Protein 4FO0 (pdb70)

Structure (mmCIF, N/CA/C/O backbone):
data_4FO0
#
_entry.id   4FO0
#
_cell.length_a   80.875
_cell.length_b   151.262
_cell.length_c   173.350
_cell.angle_alpha   90.00
_cell.angle_beta   90.00
_cell.angle_gamma   90.00
#
_symmetry.space_group_name_H-M   'C 2 2 21'
#
loop_
_entity.id
_entity.type
_entity.pdbx_description
1 polymer 'Actin-related protein 8'
2 non-polymer 'MAGNESIUM ION'
3 non-polymer "ADENOSINE-5'-TRIPHOSPHATE"
4 non-polymer GLYCEROL
5 non-polymer 'CHLORIDE ION'
6 water water
#
loop_
_atom_site.group_PDB
_atom_site.id
_atom_site.type_symbol
_atom_site.label_atom_id
_atom_site.label_alt_id
_atom_site.label_comp_id
_atom_site.label_asym_id
_atom_site.label_entity_id
_atom_site.label_seq_id
_atom_site.pdbx_PDB_ins_code
_atom_site.Cartn_x
_atom_site.Cartn_y
_atom_site.Cartn_z
_atom_site.occupancy
_atom_site.B_iso_or_equiv
_atom_site.auth_seq_id
_atom_site.auth_comp_id
_atom_site.auth_asym_id
_atom_site.auth_atom_id
_atom_site.pdbx_PDB_model_num
ATOM 1 N N . GLY A 1 1 ? -36.886 17.054 -47.215 1.00 89.93 32 GLY A N 1
ATOM 2 C CA . GLY A 1 1 ? -37.345 18.196 -47.986 1.00 102.29 32 GLY A CA 1
ATOM 3 C C . GLY A 1 1 ? -38.705 18.034 -48.650 1.00 113.09 32 GLY A C 1
ATOM 4 O O . GLY A 1 1 ? -39.117 18.916 -49.416 1.00 96.36 32 GLY A O 1
ATOM 5 N N . PRO A 1 2 ? -39.405 16.907 -48.377 1.00 122.73 33 PRO A N 1
ATOM 6 C CA . PRO A 1 2 ? -40.766 16.736 -48.913 1.00 125.76 33 PRO A CA 1
ATOM 7 C C . PRO A 1 2 ? -41.776 17.556 -48.113 1.00 125.33 33 PRO A C 1
ATOM 8 O O . PRO A 1 2 ? -42.109 17.175 -46.988 1.00 130.33 33 PRO A O 1
ATOM 12 N N . LEU A 1 3 ? -42.248 18.668 -48.671 1.00 107.81 34 LEU A N 1
ATOM 13 C CA . LEU A 1 3 ? -43.223 19.497 -47.968 1.00 103.36 34 LEU A CA 1
ATOM 14 C C . LEU A 1 3 ? -44.634 18.947 -48.184 1.00 92.54 34 LEU A C 1
ATOM 15 O O . LEU A 1 3 ? -45.089 18.816 -49.318 1.00 78.95 34 LEU A O 1
ATOM 20 N N . VAL A 1 4 ? -45.318 18.618 -47.089 1.00 92.23 35 VAL A N 1
ATOM 21 C CA . VAL A 1 4 ? -46.581 17.874 -47.150 1.00 76.81 35 VAL A CA 1
ATOM 22 C C . VAL A 1 4 ? -47.830 18.732 -46.901 1.00 78.97 35 VAL A C 1
ATOM 23 O O . VAL A 1 4 ? -47.959 19.357 -45.847 1.00 75.50 35 VAL A O 1
ATOM 27 N N . PRO A 1 5 ? -48.769 18.741 -47.866 1.00 82.12 36 PRO A N 1
ATOM 28 C CA . PRO A 1 5 ? -49.979 19.566 -47.746 1.00 78.19 36 PRO A CA 1
ATOM 29 C C . PRO A 1 5 ? -50.697 19.256 -46.444 1.00 83.74 36 PRO A C 1
ATOM 30 O O . PRO A 1 5 ? -50.537 18.157 -45.907 1.00 74.43 36 PRO A O 1
ATOM 34 N N . GLU A 1 6 ? -51.475 20.199 -45.931 1.00 82.64 37 GLU A N 1
ATOM 35 C CA . GLU A 1 6 ? -52.110 19.968 -44.647 1.00 76.91 37 GLU A CA 1
ATOM 36 C C . GLU A 1 6 ? -53.166 18.874 -44.726 1.00 82.80 37 GLU A C 1
ATOM 37 O O . GLU A 1 6 ? -53.391 18.152 -43.753 1.00 92.89 37 GLU A O 1
ATOM 43 N N . SER A 1 7 ? -53.787 18.724 -45.890 1.00 70.98 38 SER A N 1
ATOM 44 C CA . SER A 1 7 ? -54.816 17.702 -46.062 1.00 75.35 38 SER A CA 1
ATOM 45 C C . SER A 1 7 ? -54.292 16.269 -45.839 1.00 80.58 38 SER A C 1
ATOM 46 O O . SER A 1 7 ? -55.082 15.336 -45.684 1.00 91.10 38 SER A O 1
ATOM 49 N N . LEU A 1 8 ? -52.968 16.107 -45.801 1.00 70.71 39 LEU A N 1
ATOM 50 C CA . LEU A 1 8 ? -52.343 14.778 -45.775 1.00 71.66 39 LEU A CA 1
ATOM 51 C C . LEU A 1 8 ? -51.398 14.519 -44.602 1.00 70.82 39 LEU A C 1
ATOM 52 O O . LEU A 1 8 ? -50.951 13.385 -44.409 1.00 67.16 39 LEU A O 1
ATOM 57 N N . GLN A 1 9 ? -51.070 15.559 -43.842 1.00 70.55 40 GLN A N 1
ATOM 58 C CA . GLN A 1 9 ? -50.040 15.432 -42.813 1.00 71.78 40 GLN A CA 1
ATOM 59 C C . GLN A 1 9 ? -50.439 14.503 -41.668 1.00 72.47 40 GLN A C 1
ATOM 60 O O . GLN A 1 9 ? -49.600 14.123 -40.845 1.00 56.69 40 GLN A O 1
ATOM 66 N N . GLU A 1 10 ? -51.716 14.128 -41.628 1.00 72.18 41 GLU A N 1
ATOM 67 C CA . GLU A 1 10 ? -52.176 13.131 -40.674 1.00 49.22 41 GLU A CA 1
ATOM 68 C C . GLU A 1 10 ? -52.103 11.729 -41.254 1.00 62.64 41 GLU A C 1
ATOM 69 O O . GLU A 1 10 ? -52.653 10.785 -40.688 1.00 53.80 41 GLU A O 1
ATOM 75 N N . GLN A 1 11 ? -51.414 11.588 -42.381 1.00 64.43 42 GLN A N 1
ATOM 76 C CA . GLN A 1 11 ? -51.302 10.286 -43.014 1.00 42.81 42 GLN A CA 1
ATOM 77 C C . GLN A 1 11 ? -49.859 9.866 -43.246 1.00 48.76 42 GLN A C 1
ATOM 78 O O . GLN A 1 11 ? -49.591 8.725 -43.633 1.00 51.38 42 GLN A O 1
ATOM 84 N N . ILE A 1 12 ? -48.925 10.775 -42.998 1.00 45.16 43 ILE A N 1
ATOM 85 C CA . ILE A 1 12 ? -47.515 10.412 -43.087 1.00 53.00 43 ILE A CA 1
ATOM 86 C C . ILE A 1 12 ? -47.108 9.464 -41.951 1.00 56.05 43 ILE A C 1
ATOM 87 O O . ILE A 1 12 ? -47.783 9.395 -40.918 1.00 46.32 43 ILE A O 1
ATOM 92 N N . GLN A 1 13 ? -46.016 8.729 -42.163 1.00 52.30 44 GLN A N 1
ATOM 93 C CA . GLN A 1 13 ? -45.499 7.768 -41.191 1.00 49.47 44 GLN A CA 1
ATOM 94 C C . GLN A 1 13 ? -45.276 8.329 -39.789 1.00 49.32 44 GLN A C 1
ATOM 95 O O . GLN A 1 13 ? -45.659 7.712 -38.794 1.00 55.26 44 GLN A O 1
ATOM 101 N N . SER A 1 14 ? -44.626 9.483 -39.706 1.00 38.44 45 SER A N 1
ATOM 102 C CA . SER A 1 14 ? -44.263 10.035 -38.411 1.00 49.27 45 SER A CA 1
ATOM 103 C C . SER A 1 14 ? -45.474 10.503 -37.599 1.00 49.60 45 SER A C 1
ATOM 104 O O . SER A 1 14 ? -45.327 10.968 -36.471 1.00 52.86 45 SER A O 1
ATOM 107 N N . ASN A 1 15 ? -46.665 10.397 -38.179 1.00 48.34 46 ASN A N 1
ATOM 108 C CA . ASN A 1 15 ? -47.874 10.751 -37.458 1.00 47.49 46 ASN A CA 1
ATOM 109 C C . ASN A 1 15 ? -48.291 9.586 -36.583 1.00 50.99 46 ASN A C 1
ATOM 110 O O . ASN A 1 15 ? -49.109 9.740 -35.679 1.00 47.09 46 ASN A O 1
ATOM 115 N N . PHE A 1 16 ? -47.703 8.425 -36.852 1.00 44.93 47 PHE A N 1
ATOM 116 C CA . PHE A 1 16 ? -48.041 7.205 -36.137 1.00 42.26 47 PHE A CA 1
ATOM 117 C C . PHE A 1 16 ? -46.909 6.709 -35.260 1.00 47.88 47 PHE A C 1
ATOM 118 O O . PHE A 1 16 ? -46.903 5.567 -34.803 1.00 41.02 47 PHE A O 1
ATOM 126 N N . ILE A 1 17 ? -45.958 7.593 -35.012 1.00 38.09 48 ILE A N 1
ATOM 127 C CA . ILE A 1 17 ? -44.883 7.286 -34.103 1.00 42.92 48 ILE A CA 1
ATOM 128 C C . ILE A 1 17 ? -44.936 8.213 -32.897 1.00 39.49 48 ILE A C 1
ATOM 129 O O . ILE A 1 17 ? -44.819 9.434 -33.040 1.00 41.78 48 ILE A O 1
ATOM 134 N N . ILE A 1 18 ? -45.156 7.639 -31.715 1.00 39.91 49 ILE A N 1
ATOM 135 C CA . ILE A 1 18 ? -45.154 8.426 -30.476 1.00 35.86 49 ILE A CA 1
ATOM 136 C C . ILE A 1 18 ? -43.754 8.504 -29.871 1.00 35.91 49 ILE A C 1
ATOM 137 O O . ILE A 1 18 ? -43.105 7.475 -29.650 1.00 36.51 49 ILE A O 1
ATOM 142 N N . VAL A 1 19 ? -43.280 9.723 -29.625 1.00 30.69 50 VAL A N 1
ATOM 143 C CA . VAL A 1 19 ? -41.965 9.909 -29.018 1.00 36.61 50 VAL A CA 1
ATOM 144 C C . VAL A 1 19 ? -42.098 10.241 -27.535 1.00 37.74 50 VAL A C 1
ATOM 145 O O . VAL A 1 19 ? -42.794 11.191 -27.155 1.00 33.91 50 VAL A O 1
ATOM 149 N N . ILE A 1 20 ? -41.444 9.437 -26.701 1.00 35.55 51 ILE A N 1
ATOM 150 C CA . ILE A 1 20 ? -41.606 9.551 -25.253 1.00 35.35 51 ILE A CA 1
ATOM 151 C C . ILE A 1 20 ? -40.308 9.841 -24.509 1.00 36.78 51 ILE A C 1
ATOM 152 O O . ILE A 1 20 ? -39.367 9.036 -24.513 1.00 35.65 51 ILE A O 1
ATOM 157 N N . HIS A 1 21 ? -40.266 11.003 -23.870 1.00 30.95 52 HIS A N 1
ATOM 158 C CA . HIS A 1 21 ? -39.101 11.388 -23.092 1.00 30.18 52 HIS A CA 1
ATOM 159 C C . HIS A 1 21 ? -39.495 11.642 -21.650 1.00 37.31 52 HIS A C 1
ATOM 160 O O . HIS A 1 21 ? -39.939 12.737 -21.296 1.00 34.85 52 HIS A O 1
ATOM 167 N N . PRO A 1 22 ? -39.329 10.626 -20.809 1.00 35.74 53 PRO A N 1
ATOM 168 C CA . PRO A 1 22 ? -39.637 10.707 -19.376 1.00 34.16 53 PRO A CA 1
ATOM 169 C C . PRO A 1 22 ? -38.602 11.567 -18.652 1.00 37.69 53 PRO A C 1
ATOM 170 O O . PRO A 1 22 ? -37.470 11.678 -19.106 1.00 31.29 53 PRO A O 1
ATOM 174 N N . GLY A 1 23 ? -39.003 12.175 -17.544 1.00 37.00 54 GLY A N 1
ATOM 175 C CA . GLY A 1 23 ? -38.100 12.941 -16.699 1.00 33.16 54 GLY A CA 1
ATOM 176 C C . GLY A 1 23 ? -38.530 12.801 -15.245 1.00 32.96 54 GLY A C 1
ATOM 177 O O . GLY A 1 23 ? -39.655 12.369 -14.953 1.00 35.59 54 GLY A O 1
ATOM 178 N N . SER A 1 24 ? -37.648 13.155 -14.322 1.00 31.21 55 SER A N 1
ATOM 179 C CA . SER A 1 24 ? -37.996 13.128 -12.904 1.00 26.89 55 SER A CA 1
ATOM 180 C C . SER A 1 24 ? -39.221 14.004 -12.633 1.00 32.58 55 SER A C 1
ATOM 181 O O . SER A 1 24 ? -40.093 13.653 -11.840 1.00 27.71 55 SER A O 1
ATOM 184 N N . THR A 1 25 ? -39.291 15.146 -13.306 1.00 36.75 56 THR A N 1
ATOM 185 C CA . THR A 1 25 ? -40.350 16.100 -13.030 1.00 31.37 56 THR A CA 1
ATOM 186 C C . THR A 1 25 ? -41.281 16.315 -14.223 1.00 40.51 56 THR A C 1
ATOM 187 O O . THR A 1 25 ? -42.484 16.535 -14.050 1.00 33.36 56 THR A O 1
ATOM 191 N N . THR A 1 26 ? -40.754 16.225 -15.434 1.00 26.74 57 THR A N 1
ATOM 192 C CA . THR A 1 26 ? -41.613 16.442 -16.596 1.00 27.05 57 THR A CA 1
ATOM 193 C C . THR A 1 26 ? -41.536 15.317 -17.606 1.00 36.13 57 THR A C 1
ATOM 194 O O . THR A 1 26 ? -40.452 14.944 -18.039 1.00 30.69 57 THR A O 1
ATOM 198 N N . LEU A 1 27 ? -42.696 14.770 -17.960 1.00 32.69 58 LEU A N 1
ATOM 199 C CA . LEU A 1 27 ? -42.802 13.895 -19.109 1.00 30.36 58 LEU A CA 1
ATOM 200 C C . LEU A 1 27 ? -42.965 14.739 -20.388 1.00 31.59 58 LEU A C 1
ATOM 201 O O . LEU A 1 27 ? -43.758 15.681 -20.448 1.00 39.75 58 LEU A O 1
ATOM 206 N N . ARG A 1 28 ? -42.191 14.430 -21.405 1.00 30.81 59 ARG A N 1
ATOM 207 C CA . ARG A 1 28 ? -42.382 15.101 -22.684 1.00 36.08 59 ARG A CA 1
ATOM 208 C C . ARG A 1 28 ? -42.798 14.056 -23.699 1.00 37.83 59 ARG A C 1
ATOM 209 O O . ARG A 1 28 ? -42.093 13.063 -23.928 1.00 31.86 59 ARG A O 1
ATOM 217 N N . ILE A 1 29 ? -43.982 14.247 -24.261 1.00 37.58 60 ILE A N 1
ATOM 218 C CA . ILE A 1 29 ? -44.568 13.208 -25.098 1.00 39.41 60 ILE A CA 1
ATOM 219 C C . ILE A 1 29 ? -45.352 13.807 -26.270 1.00 44.01 60 ILE A C 1
ATOM 220 O O . ILE A 1 29 ? -45.988 14.852 -26.126 1.00 42.97 60 ILE A O 1
ATOM 225 N N . GLY A 1 30 ? -45.284 13.163 -27.433 1.00 42.57 61 GLY A N 1
ATOM 226 C CA . GLY A 1 30 ? -45.988 13.656 -28.609 1.00 43.40 61 GLY A CA 1
ATOM 227 C C . GLY A 1 30 ? -45.772 12.801 -29.838 1.00 32.98 61 GLY A C 1
ATOM 228 O O . GLY A 1 30 ? -44.964 11.873 -29.813 1.00 36.15 61 GLY A O 1
ATOM 229 N N . ARG A 1 31 ? -46.501 13.097 -30.912 1.00 41.41 62 ARG A N 1
ATOM 230 C CA . ARG A 1 31 ? -46.249 12.460 -32.208 1.00 28.42 62 ARG A CA 1
ATOM 231 C C . ARG A 1 31 ? -44.956 13.009 -32.789 1.00 43.12 62 ARG A C 1
ATOM 232 O O . ARG A 1 31 ? -44.619 14.188 -32.595 1.00 42.51 62 ARG A O 1
ATOM 240 N N . ALA A 1 32 ? -44.238 12.171 -33.523 1.00 37.69 63 ALA A N 1
ATOM 241 C CA . ALA A 1 32 ? -43.009 12.619 -34.178 1.00 38.67 63 ALA A CA 1
ATOM 242 C C . ALA A 1 32 ? -43.252 13.805 -35.130 1.00 47.22 63 ALA A C 1
ATOM 243 O O . ALA A 1 32 ? -42.321 14.494 -35.524 1.00 56.05 63 ALA A O 1
ATOM 245 N N . THR A 1 33 ? -44.507 14.047 -35.486 1.00 46.76 64 THR A N 1
ATOM 246 C CA . THR A 1 33 ? -44.855 15.178 -36.341 1.00 49.44 64 THR A CA 1
ATOM 247 C C . THR A 1 33 ? -45.156 16.457 -35.568 1.00 43.83 64 THR A C 1
ATOM 248 O O . THR A 1 33 ? -45.093 17.552 -36.128 1.00 60.60 64 THR A O 1
ATOM 252 N N . ASP A 1 34 ? -45.498 16.331 -34.289 1.00 58.23 65 ASP A N 1
ATOM 253 C CA . ASP A 1 34 ? -45.765 17.520 -33.481 1.00 33.65 65 ASP A CA 1
ATOM 254 C C . ASP A 1 34 ? -44.505 18.394 -33.441 1.00 53.35 65 ASP A C 1
ATOM 255 O O . ASP A 1 34 ? -43.373 17.898 -33.448 1.00 59.18 65 ASP A O 1
ATOM 260 N N . THR A 1 35 ? -44.697 19.703 -33.455 1.00 53.41 66 THR A N 1
ATOM 261 C CA . THR A 1 35 ? -43.561 20.605 -33.418 1.00 67.85 66 THR A CA 1
ATOM 262 C C . THR A 1 35 ? -43.093 20.743 -31.976 1.00 63.74 66 THR A C 1
ATOM 263 O O . THR A 1 35 ? -41.899 20.637 -31.673 1.00 66.13 66 THR A O 1
ATOM 267 N N . LEU A 1 36 ? -44.057 20.976 -31.093 1.00 60.49 67 LEU A N 1
ATOM 268 C CA . LEU A 1 36 ? -43.842 20.876 -29.659 1.00 55.12 67 LEU A CA 1
ATOM 269 C C . LEU A 1 36 ? -44.532 19.638 -29.101 1.00 50.00 67 LEU A C 1
ATOM 270 O O . LEU A 1 36 ? -45.674 19.340 -29.455 1.00 48.54 67 LEU A O 1
ATOM 275 N N . PRO A 1 37 ? -43.840 18.918 -28.211 1.00 53.87 68 PRO A N 1
ATOM 276 C CA . PRO A 1 37 ? -44.466 17.820 -27.475 1.00 44.61 68 PRO A CA 1
ATOM 277 C C . PRO A 1 37 ? -45.315 18.386 -26.351 1.00 37.39 68 PRO A C 1
ATOM 278 O O . PRO A 1 37 ? -45.082 19.514 -25.924 1.00 47.72 68 PRO A O 1
ATOM 282 N N . ALA A 1 38 ? -46.270 17.609 -25.857 1.00 36.84 69 ALA A N 1
ATOM 283 C CA . ALA A 1 38 ? -46.923 17.954 -24.600 1.00 42.95 69 ALA A CA 1
ATOM 284 C C . ALA A 1 38 ? -45.947 17.765 -23.433 1.00 41.24 69 ALA A C 1
ATOM 285 O O . ALA A 1 38 ? -45.084 16.872 -23.451 1.00 43.53 69 ALA A O 1
ATOM 287 N N . SER A 1 39 ? -46.084 18.628 -22.437 1.00 26.45 70 SER A N 1
ATOM 288 C CA . SER A 1 39 ? -45.238 18.597 -21.255 1.00 42.54 70 SER A CA 1
ATOM 289 C C . SER A 1 39 ? -46.124 18.405 -20.051 1.00 43.53 70 SER A C 1
ATOM 290 O O . SER A 1 39 ? -46.974 19.242 -19.757 1.00 50.83 70 SER A O 1
ATOM 293 N N . ILE A 1 40 ? -45.937 17.291 -19.364 1.00 32.74 71 ILE A N 1
ATOM 294 C CA . ILE A 1 40 ? -46.771 16.959 -18.221 1.00 40.06 71 ILE A CA 1
ATOM 295 C C . ILE A 1 40 ? -45.921 16.758 -16.982 1.00 29.44 71 ILE A C 1
ATOM 296 O O . ILE A 1 40 ? -44.864 16.109 -17.051 1.00 30.93 71 ILE A O 1
ATOM 301 N N . PRO A 1 41 ? -46.371 17.310 -15.847 1.00 28.64 72 PRO A N 1
ATOM 302 C CA . PRO A 1 41 ? -45.752 16.971 -14.552 1.00 30.82 72 PRO A CA 1
ATOM 303 C C . PRO A 1 41 ? -45.838 15.472 -14.395 1.00 30.94 72 PRO A C 1
ATOM 304 O O . PRO A 1 41 ? -46.922 14.906 -14.437 1.00 34.85 72 PRO A O 1
ATOM 308 N N . HIS A 1 42 ? -44.700 14.824 -14.246 1.00 31.56 73 HIS A N 1
ATOM 309 C CA . HIS A 1 42 ? -44.665 13.378 -14.274 1.00 27.27 73 HIS A CA 1
ATOM 310 C C . HIS A 1 42 ? -44.976 12.828 -12.885 1.00 35.78 73 HIS A C 1
ATOM 311 O O . HIS A 1 42 ? -44.088 12.346 -12.164 1.00 35.14 73 HIS A O 1
ATOM 318 N N . VAL A 1 43 ? -46.247 12.926 -12.512 1.00 29.26 74 VAL A N 1
ATOM 319 C CA . VAL A 1 43 ? -46.688 12.689 -11.142 1.00 30.99 74 VAL A CA 1
ATOM 320 C C . VAL A 1 43 ? -48.125 12.174 -11.136 1.00 34.73 74 VAL A C 1
ATOM 321 O O . VAL A 1 43 ? -48.892 12.425 -12.072 1.00 30.08 74 VAL A O 1
ATOM 325 N N . ILE A 1 44 ? -48.486 11.447 -10.084 1.00 23.51 75 ILE A N 1
ATOM 326 C CA . ILE A 1 44 ? -49.818 10.875 -9.992 1.00 27.08 75 ILE A CA 1
ATOM 327 C C . ILE A 1 44 ? -50.312 10.888 -8.548 1.00 36.76 75 ILE A C 1
ATOM 328 O O . ILE A 1 44 ? -49.563 10.601 -7.610 1.00 36.26 75 ILE A O 1
ATOM 333 N N . ALA A 1 45 ? -51.574 11.250 -8.374 1.00 32.09 76 ALA A N 1
ATOM 334 C CA . ALA A 1 45 ? -52.212 11.169 -7.064 1.00 38.23 76 ALA A CA 1
ATOM 335 C C . ALA A 1 45 ? -53.151 9.971 -7.038 1.00 39.86 76 ALA A C 1
ATOM 336 O O . ALA A 1 45 ? -53.984 9.796 -7.928 1.00 40.27 76 ALA A O 1
ATOM 338 N N . ARG A 1 46 ? -53.003 9.143 -6.017 1.00 37.78 77 ARG A N 1
ATOM 339 C CA . ARG A 1 46 ? -53.819 7.959 -5.891 1.00 27.71 77 ARG A CA 1
ATOM 340 C C . ARG A 1 46 ? -54.638 8.070 -4.631 1.00 43.67 77 ARG A C 1
ATOM 341 O O . ARG A 1 46 ? -54.105 8.429 -3.571 1.00 40.26 77 ARG A O 1
ATOM 349 N N . ARG A 1 47 ? -55.933 7.770 -4.750 1.00 45.27 78 ARG A N 1
ATOM 350 C CA . ARG A 1 47 ? -56.838 7.846 -3.609 1.00 49.85 78 ARG A CA 1
ATOM 351 C C . ARG A 1 47 ? -56.523 6.762 -2.602 1.00 51.22 78 ARG A C 1
ATOM 352 O O . ARG A 1 47 ? -55.885 5.765 -2.929 1.00 62.88 78 ARG A O 1
ATOM 360 N N . HIS A 1 48 ? -56.949 6.976 -1.364 1.00 73.56 79 HIS A N 1
ATOM 361 C CA . HIS A 1 48 ? -56.918 5.918 -0.367 1.00 81.14 79 HIS A CA 1
ATOM 362 C C . HIS A 1 48 ? -58.083 4.985 -0.626 1.00 85.98 79 HIS A C 1
ATOM 363 O O . HIS A 1 48 ? -59.084 5.392 -1.219 1.00 80.24 79 HIS A O 1
ATOM 370 N N . LYS A 1 49 ? -57.959 3.736 -0.192 1.00 91.49 80 LYS A N 1
ATOM 371 C CA . LYS A 1 49 ? -59.061 2.795 -0.335 1.00 95.25 80 LYS A CA 1
ATOM 372 C C . LYS A 1 49 ? -59.853 2.714 0.972 1.00 97.23 80 LYS A C 1
ATOM 373 O O . LYS A 1 49 ? -60.944 2.140 1.009 1.00 101.73 80 LYS A O 1
ATOM 379 N N . GLN A 1 50 ? -59.295 3.304 2.031 1.00 94.46 81 GLN A N 1
ATOM 380 C CA . GLN A 1 50 ? -59.926 3.333 3.352 1.00 83.75 81 GLN A CA 1
ATOM 381 C C . GLN A 1 50 ? -59.763 4.681 4.033 1.00 89.51 81 GLN A C 1
ATOM 382 O O . GLN A 1 50 ? -58.916 5.495 3.650 1.00 79.50 81 GLN A O 1
ATOM 388 N N . GLN A 1 51 ? -60.567 4.892 5.071 1.00 88.87 82 GLN A N 1
ATOM 389 C CA . GLN A 1 51 ? -60.403 6.036 5.962 1.00 97.64 82 GLN A CA 1
ATOM 390 C C . GLN A 1 51 ? -59.184 5.840 6.866 1.00 87.63 82 GLN A C 1
ATOM 391 O O . GLN A 1 51 ? -58.809 4.709 7.186 1.00 92.33 82 GLN A O 1
ATOM 397 N N . GLY A 1 52 ? -58.561 6.944 7.265 1.00 91.33 83 GLY A N 1
ATOM 398 C CA . GLY A 1 52 ? -57.475 6.906 8.232 1.00 84.86 83 GLY A CA 1
ATOM 399 C C . GLY A 1 52 ? -56.194 6.203 7.812 1.00 89.53 83 GLY A C 1
ATOM 400 O O . GLY A 1 52 ? -55.513 5.601 8.651 1.00 82.60 83 GLY A O 1
ATOM 401 N N . GLN A 1 53 ? -55.866 6.264 6.522 1.00 83.06 84 GLN A N 1
ATOM 402 C CA . GLN A 1 53 ? -54.551 5.828 6.051 1.00 77.72 84 GLN A CA 1
ATOM 403 C C . GLN A 1 53 ? -53.606 7.038 6.190 1.00 70.49 84 GLN A C 1
ATOM 404 O O . GLN A 1 53 ? -54.058 8.182 6.080 1.00 67.11 84 GLN A O 1
ATOM 410 N N . PRO A 1 54 ? -52.308 6.804 6.488 1.00 71.28 85 PRO A N 1
ATOM 411 C CA . PRO A 1 54 ? -51.365 7.936 6.558 1.00 69.58 85 PRO A CA 1
ATOM 412 C C . PRO A 1 54 ? -51.057 8.479 5.165 1.00 69.94 85 PRO A C 1
ATOM 413 O O . PRO A 1 54 ? -50.921 7.709 4.216 1.00 62.61 85 PRO A O 1
ATOM 417 N N . LEU A 1 55 ? -50.966 9.794 5.037 1.00 62.78 86 LEU A N 1
ATOM 418 C CA . LEU A 1 55 ? -50.742 10.396 3.734 1.00 55.28 86 LEU A CA 1
ATOM 419 C C . LEU A 1 55 ? -49.288 10.259 3.288 1.00 54.34 86 LEU A C 1
ATOM 420 O O . LEU A 1 55 ? -48.374 10.744 3.943 1.00 63.03 86 LEU A O 1
ATOM 425 N N . TYR A 1 56 ? -49.074 9.560 2.181 1.00 62.75 87 TYR A N 1
ATOM 426 C CA . TYR A 1 56 ? -47.736 9.454 1.622 1.00 55.27 87 TYR A CA 1
ATOM 427 C C . TYR A 1 56 ? -47.482 10.582 0.617 1.00 53.04 87 TYR A C 1
ATOM 428 O O . TYR A 1 56 ? -48.231 10.754 -0.351 1.00 46.83 87 TYR A O 1
ATOM 437 N N . LYS A 1 57 ? -46.443 11.371 0.863 1.00 40.09 88 LYS A N 1
ATOM 438 C CA . LYS A 1 57 ? -46.022 12.365 -0.119 1.00 47.12 88 LYS A CA 1
ATOM 439 C C . LYS A 1 57 ? -44.590 12.060 -0.520 1.00 54.97 88 LYS A C 1
ATOM 440 O O . LYS A 1 57 ? -43.725 11.886 0.340 1.00 54.27 88 LYS A O 1
ATOM 446 N N . ASP A 1 58 ? -44.333 11.965 -1.820 1.00 51.48 89 ASP A N 1
ATOM 447 C CA . ASP A 1 58 ? -42.959 11.778 -2.267 1.00 50.79 89 ASP A CA 1
ATOM 448 C C . ASP A 1 58 ? -42.138 13.029 -1.977 1.00 42.47 89 ASP A C 1
ATOM 449 O O . ASP A 1 58 ? -42.652 14.146 -1.945 1.00 52.46 89 ASP A O 1
ATOM 454 N N . SER A 1 59 ? -40.848 12.843 -1.771 1.00 66.19 90 SER A N 1
ATOM 455 C CA . SER A 1 59 ? -39.964 13.982 -1.637 1.00 59.04 90 SER A CA 1
ATOM 456 C C . SER A 1 59 ? -39.795 14.634 -3.011 1.00 54.95 90 SER A C 1
ATOM 457 O O . SER A 1 59 ? -39.780 13.950 -4.036 1.00 53.22 90 SER A O 1
ATOM 460 N N . TRP A 1 60 ? -39.682 15.954 -3.030 1.00 42.91 91 TRP A N 1
ATOM 461 C CA . TRP A 1 60 ? -39.353 16.668 -4.248 1.00 38.50 91 TRP A CA 1
ATOM 462 C C . TRP A 1 60 ? -38.102 17.551 -4.076 1.00 53.44 91 TRP A C 1
ATOM 463 O O . TRP A 1 60 ? -37.007 17.190 -4.526 1.00 46.07 91 TRP A O 1
ATOM 474 N N . LEU A 1 61 ? -38.264 18.703 -3.426 1.00 47.13 92 LEU A N 1
ATOM 475 C CA . LEU A 1 61 ? -37.122 19.564 -3.135 1.00 41.09 92 LEU A CA 1
ATOM 476 C C . LEU A 1 61 ? -36.352 19.096 -1.900 1.00 43.58 92 LEU A C 1
ATOM 477 O O . LEU A 1 61 ? -35.250 19.561 -1.640 1.00 46.56 92 LEU A O 1
ATOM 482 N N . LEU A 1 62 ? -36.921 18.194 -1.118 1.00 49.39 93 LEU A N 1
ATOM 483 C CA . LEU A 1 62 ? -36.125 17.582 -0.063 1.00 41.46 93 LEU A CA 1
ATOM 484 C C . LEU A 1 62 ? -35.597 16.229 -0.525 1.00 52.59 93 LEU A C 1
ATOM 485 O O . LEU A 1 62 ? -36.078 15.661 -1.514 1.00 49.02 93 LEU A O 1
ATOM 490 N N . ARG A 1 63 ? -34.599 15.722 0.189 1.00 41.76 94 ARG A N 1
ATOM 491 C CA . ARG A 1 63 ? -33.940 14.478 -0.182 1.00 33.88 94 ARG A CA 1
ATOM 492 C C . ARG A 1 63 ? -33.173 14.007 1.030 1.00 34.07 94 ARG A C 1
ATOM 493 O O . ARG A 1 63 ? -32.970 14.782 1.964 1.00 38.47 94 ARG A O 1
ATOM 501 N N . GLU A 1 64 ? -32.745 12.746 1.017 1.00 36.12 95 GLU A N 1
ATOM 502 C CA . GLU A 1 64 ? -31.940 12.196 2.108 1.00 45.02 95 GLU A CA 1
ATOM 503 C C . GLU A 1 64 ? -30.585 12.882 2.250 1.00 41.52 95 GLU A C 1
ATOM 504 O O . GLU A 1 64 ? -29.956 13.257 1.263 1.00 46.85 95 GLU A O 1
ATOM 510 N N . GLY A 1 65 ? -30.127 13.015 3.488 1.00 42.24 96 GLY A N 1
ATOM 511 C CA . GLY A 1 65 ? -28.775 13.468 3.744 1.00 44.61 96 GLY A CA 1
ATOM 512 C C . GLY A 1 65 ? -28.598 14.968 3.925 1.00 43.35 96 GLY A C 1
ATOM 513 O O . GLY A 1 65 ? -27.474 15.428 4.094 1.00 37.30 96 GLY A O 1
ATOM 514 N N . LEU A 1 66 ? -29.688 15.734 3.896 1.00 41.92 97 LEU A N 1
ATOM 515 C CA . LEU A 1 66 ? -29.586 17.182 4.060 1.00 38.50 97 LEU A CA 1
ATOM 516 C C . LEU A 1 66 ? -29.352 17.601 5.508 1.00 49.36 97 LEU A C 1
ATOM 517 O O . LEU A 1 66 ? -28.927 18.728 5.765 1.00 50.27 97 LEU A O 1
ATOM 522 N N . ASN A 1 67 ? -29.641 16.706 6.451 1.00 46.50 98 ASN A N 1
ATOM 523 C CA . ASN A 1 67 ? -29.527 17.049 7.868 1.00 50.34 98 ASN A CA 1
ATOM 524 C C . ASN A 1 67 ? -28.638 16.130 8.686 1.00 54.87 98 ASN A C 1
ATOM 525 O O . ASN A 1 67 ? -28.880 15.924 9.869 1.00 60.74 98 ASN A O 1
ATOM 530 N N . LYS A 1 68 ? -27.609 15.573 8.063 1.00 50.73 99 LYS A N 1
ATOM 531 C CA . LYS A 1 68 ? -26.586 14.882 8.826 1.00 56.84 99 LYS A CA 1
ATOM 532 C C . LYS A 1 68 ? -25.857 15.909 9.701 1.00 55.95 99 LYS A C 1
ATOM 533 O O . LYS A 1 68 ? -25.979 17.113 9.483 1.00 52.50 99 LYS A O 1
ATOM 539 N N . PRO A 1 69 ? -25.106 15.436 10.705 1.00 62.85 100 PRO A N 1
ATOM 540 C CA . PRO A 1 69 ? -24.285 16.325 11.538 1.00 57.00 100 PRO A CA 1
ATOM 541 C C . PRO A 1 69 ? -23.337 17.205 10.720 1.00 49.73 100 PRO A C 1
ATOM 542 O O . PRO A 1 69 ? -23.096 18.369 11.056 1.00 53.05 100 PRO A O 1
ATOM 546 N N . GLU A 1 70 ? -22.814 16.659 9.633 1.00 63.10 101 GLU A N 1
ATOM 547 C CA . GLU A 1 70 ? -21.855 17.397 8.816 1.00 57.21 101 GLU A CA 1
ATOM 548 C C . GLU A 1 70 ? -22.520 18.329 7.805 1.00 46.76 101 GLU A C 1
ATOM 549 O O . GLU A 1 70 ? -21.857 19.184 7.228 1.00 56.08 101 GLU A O 1
ATOM 555 N N . SER A 1 71 ? -23.826 18.179 7.600 1.00 45.54 102 SER A N 1
ATOM 556 C CA . SER A 1 71 ? -24.495 18.871 6.499 1.00 45.09 102 SER A CA 1
ATOM 557 C C . SER A 1 71 ? -24.321 20.366 6.558 1.00 41.52 102 SER A C 1
ATOM 558 O O . SER A 1 71 ? -24.104 21.015 5.539 1.00 49.71 102 SER A O 1
ATOM 561 N N . ASN A 1 72 ? -24.417 20.919 7.754 1.00 45.12 103 ASN A N 1
ATOM 562 C CA . ASN A 1 72 ? -24.387 22.357 7.880 1.00 37.81 103 ASN A CA 1
ATOM 563 C C . ASN A 1 72 ? -23.006 22.929 7.604 1.00 47.60 103 ASN A C 1
ATOM 564 O O . ASN A 1 72 ? -22.873 23.914 6.879 1.00 46.72 103 ASN A O 1
ATOM 569 N N . GLU A 1 73 ? -21.979 22.300 8.170 1.00 50.49 104 GLU A N 1
ATOM 570 C CA . GLU A 1 73 ? -20.605 22.702 7.899 1.00 45.29 104 GLU A CA 1
ATOM 571 C C . GLU A 1 73 ? -20.247 22.584 6.420 1.00 47.76 104 GLU A C 1
ATOM 572 O O . GLU A 1 73 ? -19.659 23.500 5.848 1.00 40.95 104 GLU A O 1
ATOM 578 N N . GLN A 1 74 ? -20.595 21.451 5.812 1.00 46.11 105 GLN A N 1
ATOM 579 C CA . GLN A 1 74 ? -20.323 21.212 4.395 1.00 43.70 105 GLN A CA 1
ATOM 580 C C . GLN A 1 74 ? -20.938 22.305 3.533 1.00 39.34 105 GLN A C 1
ATOM 581 O O . GLN A 1 74 ? -20.310 22.839 2.619 1.00 41.51 105 GLN A O 1
ATOM 587 N N . ARG A 1 75 ? -22.175 22.641 3.853 1.00 43.40 106 ARG A N 1
ATOM 588 C CA . ARG A 1 75 ? -22.894 23.716 3.188 1.00 46.85 106 ARG A CA 1
ATOM 589 C C . ARG A 1 75 ? -22.099 25.033 3.288 1.00 45.70 106 ARG A C 1
ATOM 590 O O . ARG A 1 75 ? -21.790 25.666 2.272 1.00 47.05 106 ARG A O 1
ATOM 598 N N . GLN A 1 76 ? -21.760 25.428 4.513 1.00 43.95 107 GLN A N 1
ATOM 599 C CA . GLN A 1 76 ? -20.878 26.571 4.778 1.00 42.07 107 GLN A CA 1
ATOM 600 C C . GLN A 1 76 ? -19.610 26.624 3.910 1.00 46.69 107 GLN A C 1
ATOM 601 O O . GLN A 1 76 ? -19.292 27.647 3.292 1.00 40.61 107 GLN A O 1
ATOM 607 N N . ASN A 1 77 ? -18.865 25.525 3.899 1.00 33.33 108 ASN A N 1
ATOM 608 C CA . ASN A 1 77 ? -17.583 25.507 3.223 1.00 30.98 108 ASN A CA 1
ATOM 609 C C . ASN A 1 77 ? -17.743 25.605 1.722 1.00 36.44 108 ASN A C 1
ATOM 610 O O . ASN A 1 77 ? -16.922 26.226 1.043 1.00 40.88 108 ASN A O 1
ATOM 615 N N . GLY A 1 78 ? -18.814 25.001 1.208 1.00 42.96 109 GLY A N 1
ATOM 616 C CA . GLY A 1 78 ? -19.156 25.111 -0.200 1.00 33.18 109 GLY A CA 1
ATOM 617 C C . GLY A 1 78 ? -19.474 26.547 -0.592 1.00 37.47 109 GLY A C 1
ATOM 618 O O . GLY A 1 78 ? -19.039 27.040 -1.643 1.00 28.88 109 GLY A O 1
ATOM 619 N N . LEU A 1 79 ? -20.241 27.223 0.257 1.00 32.41 110 LEU A N 1
ATOM 620 C CA . LEU A 1 79 ? -20.652 28.585 -0.026 1.00 36.30 110 LEU A CA 1
ATOM 621 C C . LEU A 1 79 ? -19.426 29.506 -0.010 1.00 46.61 110 LEU A C 1
ATOM 622 O O . LEU A 1 79 ? -19.374 30.514 -0.713 1.00 40.33 110 LEU A O 1
ATOM 627 N N . LYS A 1 80 ? -18.420 29.138 0.776 1.00 38.22 111 LYS A N 1
ATOM 628 C CA . LYS A 1 80 ? -17.153 29.864 0.755 1.00 34.83 111 LYS A CA 1
ATOM 629 C C . LYS A 1 80 ? -16.370 29.619 -0.536 1.00 38.44 111 LYS A C 1
ATOM 630 O O . LYS A 1 80 ? -15.675 30.506 -1.020 1.00 37.99 111 LYS A O 1
ATOM 636 N N . MET A 1 81 ? -16.474 28.423 -1.103 1.00 27.66 112 MET A N 1
ATOM 637 C CA . MET A 1 81 ? -15.865 28.193 -2.409 1.00 27.67 112 MET A CA 1
ATOM 638 C C . MET A 1 81 ? -16.580 28.979 -3.513 1.00 37.78 112 MET A C 1
ATOM 639 O O . MET A 1 81 ? -15.930 29.581 -4.373 1.00 42.12 112 MET A O 1
ATOM 644 N N . VAL A 1 82 ? -17.914 28.988 -3.469 1.00 34.82 113 VAL A N 1
ATOM 645 C CA . VAL A 1 82 ? -18.718 29.808 -4.381 1.00 34.71 113 VAL A CA 1
ATOM 646 C C . VAL A 1 82 ? -18.293 31.263 -4.285 1.00 29.67 113 VAL A C 1
ATOM 647 O O . VAL A 1 82 ? -17.996 31.914 -5.285 1.00 32.86 113 VAL A O 1
ATOM 651 N N . ASP A 1 83 ? -18.257 31.769 -3.060 1.00 34.61 114 ASP A N 1
ATOM 652 C CA . ASP A 1 83 ? -17.886 33.149 -2.825 1.00 31.32 114 ASP A CA 1
ATOM 653 C C . ASP A 1 83 ? -16.496 33.460 -3.345 1.00 42.19 114 ASP A C 1
ATOM 654 O O . ASP A 1 83 ? -16.265 34.533 -3.896 1.00 39.70 114 ASP A O 1
ATOM 659 N N . GLN A 1 84 ? -15.579 32.509 -3.185 1.00 40.77 115 GLN A N 1
ATOM 660 C CA . GLN A 1 84 ? -14.202 32.702 -3.608 1.00 34.27 115 GLN A CA 1
ATOM 661 C C . GLN A 1 84 ? -14.113 32.805 -5.123 1.00 36.89 115 GLN A C 1
ATOM 662 O O . GLN A 1 84 ? -13.363 33.623 -5.666 1.00 30.68 115 GLN A O 1
ATOM 668 N N . ALA A 1 85 ? -14.891 31.961 -5.791 1.00 34.50 116 ALA A N 1
ATOM 669 C CA . ALA A 1 85 ? -14.986 31.960 -7.240 1.00 28.85 116 ALA A CA 1
ATOM 670 C C . ALA A 1 85 ? -15.638 33.228 -7.760 1.00 38.35 116 ALA A C 1
ATOM 671 O O . ALA A 1 85 ? -15.332 33.683 -8.855 1.00 47.34 116 ALA A O 1
ATOM 673 N N . ILE A 1 86 ? -16.562 33.786 -6.987 1.00 41.38 117 ILE A N 1
ATOM 674 C CA . ILE A 1 86 ? -17.270 34.983 -7.419 1.00 42.37 117 ILE A CA 1
ATOM 675 C C . ILE A 1 86 ? -16.327 36.185 -7.396 1.00 39.68 117 ILE A C 1
ATOM 676 O O . ILE A 1 86 ? -16.182 36.912 -8.385 1.00 41.84 117 ILE A O 1
ATOM 681 N N . TRP A 1 87 ? -15.699 36.374 -6.243 1.00 33.15 118 TRP A N 1
ATOM 682 C CA . TRP A 1 87 ? -14.678 37.389 -6.027 1.00 45.30 118 TRP A CA 1
ATOM 683 C C . TRP A 1 87 ? -13.545 37.300 -7.041 1.00 44.46 118 TRP A C 1
ATOM 684 O O . TRP A 1 87 ? -13.105 38.303 -7.589 1.00 38.79 118 TRP A O 1
ATOM 695 N N . SER A 1 88 ? -13.064 36.083 -7.257 1.00 45.09 119 SER A N 1
ATOM 696 C CA . SER A 1 88 ? -11.945 35.838 -8.141 1.00 46.23 119 SER A CA 1
ATOM 697 C C . SER A 1 88 ? -12.191 36.332 -9.571 1.00 35.89 119 SER A C 1
ATOM 698 O O . SER A 1 88 ? -11.254 36.663 -10.284 1.00 53.79 119 SER A O 1
ATOM 701 N N . LYS A 1 89 ? -13.450 36.386 -9.982 1.00 39.45 120 LYS A N 1
ATOM 702 C CA . LYS A 1 89 ? -13.798 36.767 -11.346 1.00 38.96 120 LYS A CA 1
ATOM 703 C C . LYS A 1 89 ? -14.130 38.248 -11.415 1.00 47.97 120 LYS A C 1
ATOM 704 O O . LYS A 1 89 ? -15.060 38.715 -10.769 1.00 48.26 120 LYS A O 1
ATOM 710 N N . LYS A 1 90 ? -13.357 38.995 -12.188 1.00 53.19 121 LYS A N 1
ATOM 711 C CA . LYS A 1 90 ? -13.553 40.429 -12.247 1.00 50.65 121 LYS A CA 1
ATOM 712 C C . LYS A 1 90 ? -14.786 40.729 -13.069 1.00 56.55 121 LYS A C 1
ATOM 713 O O . LYS A 1 90 ? -15.296 39.860 -13.785 1.00 56.38 121 LYS A O 1
ATOM 719 N N . MET A 1 91 ? -15.261 41.963 -12.975 1.00 45.78 122 MET A N 1
ATOM 720 C CA . MET A 1 91 ? -16.413 42.364 -13.758 1.00 54.97 122 MET A CA 1
ATOM 721 C C . MET A 1 91 ? -15.970 42.914 -15.104 1.00 58.73 122 MET A C 1
ATOM 722 O O . MET A 1 91 ? -14.773 43.001 -15.373 1.00 57.20 122 MET A O 1
ATOM 727 N N . SER A 1 92 ? -16.931 43.266 -15.951 1.00 52.94 123 SER A N 1
ATOM 728 C CA . SER A 1 92 ? -16.629 43.702 -17.311 1.00 59.56 123 SER A CA 1
ATOM 729 C C . SER A 1 92 ? -15.733 44.934 -17.348 1.00 66.94 123 SER A C 1
ATOM 730 O O . SER A 1 92 ? -14.913 45.083 -18.254 1.00 73.24 123 SER A O 1
ATOM 733 N N . ASN A 1 93 ? -15.895 45.816 -16.367 1.00 43.43 124 ASN A N 1
ATOM 734 C CA . ASN A 1 93 ? -15.058 47.004 -16.279 1.00 57.17 124 ASN A CA 1
ATOM 735 C C . ASN A 1 93 ? -13.696 46.722 -15.624 1.00 62.70 124 ASN A C 1
ATOM 736 O O . ASN A 1 93 ? -12.935 47.644 -15.332 1.00 75.28 124 ASN A O 1
ATOM 741 N N . GLY A 1 94 ? -13.408 45.446 -15.379 1.00 45.49 125 GLY A N 1
ATOM 742 C CA . GLY A 1 94 ? -12.166 45.039 -14.746 1.00 44.06 125 GLY A CA 1
ATOM 743 C C . GLY A 1 94 ? -12.059 45.179 -13.234 1.00 54.91 125 GLY A C 1
ATOM 744 O O . GLY A 1 94 ? -11.008 44.885 -12.655 1.00 50.66 125 GLY A O 1
ATOM 745 N N . THR A 1 95 ? -13.126 45.620 -12.577 1.00 47.46 126 THR A N 1
ATOM 746 C CA . THR A 1 95 ? -13.075 45.795 -11.126 1.00 49.53 126 THR A CA 1
ATOM 747 C C . THR A 1 95 ? -13.582 44.566 -10.395 1.00 42.16 126 THR A C 1
ATOM 748 O O . THR A 1 95 ? -14.172 4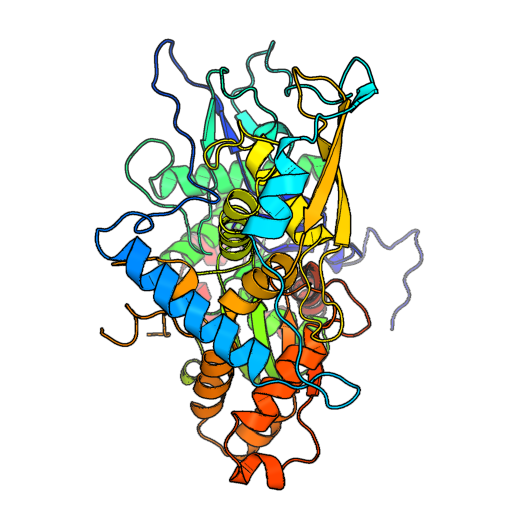3.670 -11.005 1.00 44.27 126 THR A O 1
ATOM 752 N N . ARG A 1 96 ? -13.349 44.522 -9.085 1.00 43.99 127 ARG A N 1
ATOM 753 C CA . ARG A 1 96 ? -13.968 43.493 -8.248 1.00 43.33 127 ARG A CA 1
ATOM 754 C C . ARG A 1 96 ? -15.467 43.709 -8.068 1.00 56.58 127 ARG A C 1
ATOM 755 O O . ARG A 1 96 ? -15.963 44.846 -8.026 1.00 51.23 127 ARG A O 1
ATOM 763 N N . ARG A 1 97 ? -16.180 42.597 -7.938 1.00 51.14 128 ARG A N 1
ATOM 764 C CA . ARG A 1 97 ? -17.600 42.618 -7.625 1.00 42.95 128 ARG A CA 1
ATOM 765 C C . ARG A 1 97 ? -17.769 42.835 -6.115 1.00 48.20 128 ARG A C 1
ATOM 766 O O . ARG A 1 97 ? -17.335 42.024 -5.300 1.00 46.53 128 ARG A O 1
ATOM 774 N N . ILE A 1 98 ? -18.379 43.951 -5.744 1.00 44.15 129 ILE A N 1
ATOM 775 C CA . ILE A 1 98 ? -18.544 44.294 -4.341 1.00 45.18 129 ILE A CA 1
ATOM 776 C C . ILE A 1 98 ? -19.676 43.475 -3.716 1.00 41.88 129 ILE A C 1
ATOM 777 O O . ILE A 1 98 ? -20.837 43.588 -4.102 1.00 40.85 129 ILE A O 1
ATOM 782 N N . PRO A 1 99 ? -19.342 42.643 -2.737 1.00 43.76 130 PRO A N 1
ATOM 783 C CA . PRO A 1 99 ? -20.387 41.831 -2.104 1.00 44.36 130 PRO A CA 1
ATOM 784 C C . PRO A 1 99 ? -21.367 42.693 -1.312 1.00 40.52 130 PRO A C 1
ATOM 785 O O . PRO A 1 99 ? -20.982 43.749 -0.803 1.00 51.71 130 PRO A O 1
ATOM 789 N N . VAL A 1 100 ? -22.615 42.243 -1.208 1.00 53.19 131 VAL A N 1
ATOM 790 C CA . VAL A 1 100 ? -23.628 42.934 -0.411 1.00 46.46 131 VAL A CA 1
ATOM 791 C C . VAL A 1 100 ? -24.105 42.017 0.700 1.00 46.44 131 VAL A C 1
ATOM 792 O O . VAL A 1 100 ? -24.128 40.803 0.528 1.00 37.81 131 VAL A O 1
ATOM 796 N N . SER A 1 101 ? -24.489 42.593 1.836 1.00 38.53 132 SER A N 1
ATOM 797 C CA . SER A 1 101 ? -24.811 41.787 3.006 1.00 46.94 132 SER A CA 1
ATOM 798 C C . SER A 1 101 ? -26.229 41.200 3.042 1.00 52.64 132 SER A C 1
ATOM 799 O O . SER A 1 101 ? -27.211 41.902 2.813 1.00 49.54 132 SER A O 1
ATOM 802 N N . PRO A 1 102 ? -26.330 39.900 3.347 1.00 46.79 133 PRO A N 1
ATOM 803 C CA . PRO A 1 102 ? -27.613 39.291 3.714 1.00 50.56 133 PRO A CA 1
ATOM 804 C C . PRO A 1 102 ? -28.306 40.049 4.856 1.00 50.26 133 PRO A C 1
ATOM 805 O O . PRO A 1 102 ? -29.519 40.246 4.807 1.00 54.17 133 PRO A O 1
ATOM 809 N N . GLU A 1 103 ? -27.552 40.477 5.865 1.00 59.27 134 GLU A N 1
ATOM 810 C CA . GLU A 1 103 ? -28.154 41.182 6.991 1.00 59.67 134 GLU A CA 1
ATOM 811 C C . GLU A 1 103 ? -28.709 42.543 6.586 1.00 48.78 134 GLU A C 1
ATOM 812 O O . GLU A 1 103 ? -29.776 42.944 7.034 1.00 52.77 134 GLU A O 1
ATOM 818 N N . GLN A 1 104 ? -27.998 43.247 5.722 1.00 50.65 135 GLN A N 1
ATOM 819 C CA . GLN A 1 104 ? -28.507 44.509 5.205 1.00 47.06 135 GLN A CA 1
ATOM 820 C C . GLN A 1 104 ? -29.887 44.317 4.563 1.00 54.33 135 GLN A C 1
ATOM 821 O O . GLN A 1 104 ? -30.801 45.123 4.768 1.00 63.23 135 GLN A O 1
ATOM 827 N N . ALA A 1 105 ? -30.033 43.243 3.794 1.00 48.75 136 ALA A N 1
ATOM 828 C CA . ALA A 1 105 ? -31.305 42.912 3.157 1.00 40.43 136 ALA A CA 1
ATOM 829 C C . ALA A 1 105 ? -32.360 42.524 4.195 1.00 51.17 136 ALA A C 1
ATOM 830 O O . ALA A 1 105 ? -33.487 43.007 4.158 1.00 36.89 136 ALA A O 1
ATOM 832 N N . ARG A 1 106 ? -31.992 41.647 5.122 1.00 45.91 137 ARG A N 1
ATOM 833 C CA . ARG A 1 106 ? -32.923 41.214 6.157 1.00 43.94 137 ARG A CA 1
ATOM 834 C C . ARG A 1 106 ? -33.582 42.409 6.852 1.00 52.40 137 ARG A C 1
ATOM 835 O O . ARG A 1 106 ? -34.791 42.404 7.082 1.00 58.37 137 ARG A O 1
ATOM 843 N N . SER A 1 107 ? -32.800 43.443 7.153 1.00 46.38 138 SER A N 1
ATOM 844 C CA . SER A 1 107 ? -33.326 44.627 7.833 1.00 53.58 138 SER A CA 1
ATOM 845 C C . SER A 1 107 ? -34.485 45.267 7.087 1.00 51.51 138 SER A C 1
ATOM 846 O O . SER A 1 107 ? -35.545 45.514 7.656 1.00 50.95 138 SER A O 1
ATOM 849 N N . TYR A 1 108 ? -34.267 45.556 5.815 1.00 46.10 139 TYR A N 1
ATOM 850 C CA . TYR A 1 108 ? -35.321 46.091 4.970 1.00 52.12 139 TYR A CA 1
ATOM 851 C C . TYR A 1 108 ? -36.453 45.074 4.790 1.00 56.23 139 TYR A C 1
ATOM 852 O O . TYR A 1 108 ? -37.635 45.425 4.780 1.00 61.52 139 TYR A O 1
ATOM 861 N N . ASN A 1 109 ? -36.089 43.810 4.641 1.00 47.26 140 ASN A N 1
ATOM 862 C CA . ASN A 1 109 ? -37.056 42.824 4.213 1.00 56.41 140 ASN A CA 1
ATOM 863 C C . ASN A 1 109 ? -38.149 42.519 5.212 1.00 64.05 140 ASN A C 1
ATOM 864 O O . ASN A 1 109 ? -39.323 42.359 4.851 1.00 66.17 140 ASN A O 1
ATOM 869 N N . LYS A 1 110 ? -37.804 42.436 6.477 1.00 52.82 141 LYS A N 1
ATOM 870 C CA . LYS A 1 110 ? -38.850 41.958 7.354 1.00 83.60 141 LYS A CA 1
ATOM 871 C C . LYS A 1 110 ? -39.669 43.065 8.036 1.00 67.99 141 LYS A C 1
ATOM 872 O O . LYS A 1 110 ? -40.397 42.835 9.005 1.00 80.38 141 LYS A O 1
ATOM 878 N N . GLN A 1 111 ? -39.558 44.250 7.434 1.00 54.06 142 GLN A N 1
ATOM 879 C CA . GLN A 1 111 ? -40.526 45.333 7.520 1.00 49.19 142 GLN A CA 1
ATOM 880 C C . GLN A 1 111 ? -41.544 45.226 6.374 1.00 68.67 142 GLN A C 1
ATOM 881 O O . GLN A 1 111 ? -42.528 45.960 6.348 1.00 73.81 142 GLN A O 1
ATOM 887 N N . MET A 1 112 ? -41.292 44.346 5.407 1.00 65.82 143 MET A N 1
ATOM 888 C CA . MET A 1 112 ? -42.180 44.211 4.247 1.00 74.38 143 MET A CA 1
ATOM 889 C C . MET A 1 112 ? -43.403 43.342 4.534 1.00 77.73 143 MET A C 1
ATOM 890 O O . MET A 1 112 ? -43.280 42.224 5.054 1.00 68.80 143 MET A O 1
ATOM 895 N N . ARG A 1 113 ? -44.579 43.859 4.184 1.00 67.76 144 ARG A N 1
ATOM 896 C CA . ARG A 1 113 ? -45.810 43.073 4.214 1.00 48.09 144 ARG A CA 1
ATOM 897 C C . ARG A 1 113 ? -46.366 42.975 2.813 1.00 47.10 144 ARG A C 1
ATOM 898 O O . ARG A 1 113 ? -46.201 43.893 2.006 1.00 57.77 144 ARG A O 1
ATOM 906 N N . PRO A 1 114 ? -47.020 41.850 2.509 1.00 46.76 145 PRO A N 1
ATOM 907 C CA . PRO A 1 114 ? -47.618 41.653 1.182 1.00 41.75 145 PRO A CA 1
ATOM 908 C C . PRO A 1 114 ? -48.872 42.518 0.990 1.00 47.55 145 PRO A C 1
ATOM 909 O O . PRO A 1 114 ? -49.626 42.764 1.931 1.00 39.78 145 PRO A O 1
ATOM 913 N N . ALA A 1 115 ? -49.055 43.013 -0.225 1.00 43.65 146 ALA A N 1
ATOM 914 C CA . ALA A 1 115 ? -50.273 43.690 -0.602 1.00 39.93 146 ALA A CA 1
ATOM 915 C C . ALA A 1 115 ? -51.170 42.625 -1.221 1.00 49.76 146 ALA A C 1
ATOM 916 O O . ALA A 1 115 ? -50.666 41.616 -1.722 1.00 46.46 146 ALA A O 1
ATOM 918 N N . ILE A 1 116 ? -52.491 42.811 -1.180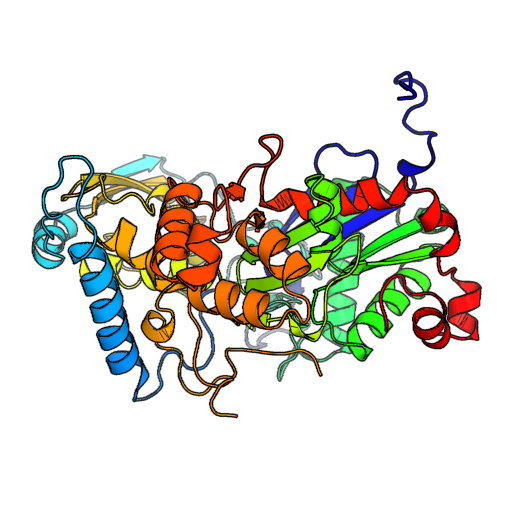 1.00 48.80 147 ILE A N 1
ATOM 919 C CA . ILE A 1 116 ? -53.341 41.890 -1.933 1.00 48.37 147 ILE A CA 1
ATOM 920 C C . ILE A 1 116 ? -53.696 42.461 -3.310 1.00 46.80 147 ILE A C 1
ATOM 921 O O . ILE A 1 116 ? -54.058 43.633 -3.449 1.00 39.25 147 ILE A O 1
ATOM 926 N N . LEU A 1 117 ? -53.531 41.631 -4.333 1.00 44.05 148 LEU A N 1
ATOM 927 C CA . LEU A 1 117 ? -53.852 42.029 -5.692 1.00 41.24 148 LEU A CA 1
ATOM 928 C C . LEU A 1 117 ? -55.312 41.714 -5.959 1.00 56.86 148 LEU A C 1
ATOM 929 O O . LEU A 1 117 ? -55.967 42.399 -6.735 1.00 58.20 148 LEU A O 1
ATOM 934 N N . ASP A 1 118 ? -55.807 40.673 -5.291 1.00 48.58 149 ASP A N 1
ATOM 935 C CA . ASP A 1 118 ? -57.153 40.148 -5.501 1.00 45.09 149 ASP A CA 1
ATOM 936 C C . ASP A 1 118 ? -57.636 39.412 -4.266 1.00 38.21 149 ASP A C 1
ATOM 937 O O . ASP A 1 118 ? -56.859 38.769 -3.579 1.00 50.79 149 ASP A O 1
ATOM 942 N N . HIS A 1 119 ? -58.924 39.508 -3.982 1.00 48.51 150 HIS A N 1
ATOM 943 C CA . HIS A 1 119 ? -59.471 38.874 -2.811 1.00 36.52 150 HIS A CA 1
ATOM 944 C C . HIS A 1 119 ? -59.235 37.402 -2.860 1.00 41.79 150 HIS A C 1
ATOM 945 O O . HIS A 1 119 ? -58.873 36.773 -1.851 1.00 34.23 150 HIS A O 1
ATOM 952 N N . CYS A 1 120 ? -59.438 36.825 -4.032 1.00 40.95 151 CYS A N 1
ATOM 953 C CA . CYS A 1 120 ? -59.158 35.420 -4.236 1.00 40.56 151 CYS A CA 1
ATOM 954 C C . CYS A 1 120 ? -58.026 35.250 -5.227 1.00 42.78 151 CYS A C 1
ATOM 955 O O . CYS A 1 120 ? -57.857 36.054 -6.131 1.00 44.14 151 CYS A O 1
ATOM 958 N N . SER A 1 121 ? -57.243 34.199 -5.039 1.00 39.90 152 SER A N 1
ATOM 959 C CA . SER A 1 121 ? -56.025 34.012 -5.803 1.00 32.80 152 SER A CA 1
ATOM 960 C C . SER A 1 121 ? -56.324 33.680 -7.253 1.00 33.86 152 SER A C 1
ATOM 961 O O . SER A 1 121 ? -55.543 33.991 -8.139 1.00 41.62 152 SER A O 1
ATOM 964 N N . GLY A 1 122 ? -57.464 33.049 -7.491 1.00 37.84 153 GLY A N 1
ATOM 965 C CA . GLY A 1 122 ? -57.842 32.652 -8.833 1.00 40.99 153 GLY A CA 1
ATOM 966 C C . GLY A 1 122 ? -57.450 31.221 -9.181 1.00 51.73 153 GLY A C 1
ATOM 967 O O . GLY A 1 122 ? -57.714 30.746 -10.289 1.00 60.41 153 GLY A O 1
ATOM 968 N N . ASN A 1 123 ? -56.804 30.544 -8.236 1.00 39.33 154 ASN A N 1
ATOM 969 C CA . ASN A 1 123 ? -56.509 29.127 -8.370 1.00 43.88 154 ASN A CA 1
ATOM 970 C C . ASN A 1 123 ? -57.226 28.345 -7.306 1.00 37.94 154 ASN A C 1
ATOM 971 O O . ASN A 1 123 ? -57.409 28.832 -6.193 1.00 41.00 154 ASN A O 1
ATOM 976 N N . LYS A 1 124 ? -57.619 27.124 -7.640 1.00 41.45 155 LYS A N 1
ATOM 977 C CA . LYS A 1 124 ? -58.303 26.281 -6.667 1.00 56.36 155 LYS A CA 1
ATOM 978 C C . LYS A 1 124 ? -57.792 24.853 -6.663 1.00 39.56 155 LYS A C 1
ATOM 979 O O . LYS A 1 124 ? -57.143 24.403 -7.599 1.00 33.99 155 LYS A O 1
ATOM 985 N N . TRP A 1 125 ? -58.076 24.149 -5.581 1.00 38.24 156 TRP A N 1
ATOM 986 C CA . TRP A 1 125 ? -57.742 22.750 -5.496 1.00 32.04 156 TRP A CA 1
ATOM 987 C C . TRP A 1 125 ? -58.448 21.992 -6.600 1.00 48.13 156 TRP A C 1
ATOM 988 O O . TRP A 1 125 ? -59.573 22.326 -6.974 1.00 39.58 156 TRP A O 1
ATOM 999 N N . THR A 1 126 ? -57.784 20.973 -7.127 1.00 41.43 157 THR A N 1
ATOM 1000 C CA . THR A 1 126 ? -58.443 20.017 -8.004 1.00 41.80 157 THR A CA 1
ATOM 1001 C C . THR A 1 126 ? -59.713 19.473 -7.335 1.00 50.48 157 THR A C 1
ATOM 1002 O O . THR A 1 126 ? -59.702 19.099 -6.160 1.00 36.81 157 THR A O 1
ATOM 1006 N N . ASN A 1 127 ? -60.816 19.428 -8.067 1.00 50.16 158 ASN A N 1
ATOM 1007 C CA . ASN A 1 127 ? -62.022 18.883 -7.469 1.00 55.61 158 ASN A CA 1
ATOM 1008 C C . ASN A 1 127 ? -62.013 17.362 -7.405 1.00 50.48 158 ASN A C 1
ATOM 1009 O O . ASN A 1 127 ? -61.831 16.679 -8.414 1.00 42.54 158 ASN A O 1
ATOM 1014 N N . THR A 1 128 ? -62.218 16.843 -6.206 1.00 39.25 159 THR A N 1
ATOM 1015 C CA . THR A 1 128 ? -62.222 15.409 -5.989 1.00 55.08 159 THR A CA 1
ATOM 1016 C C . THR A 1 128 ? -63.545 14.955 -5.362 1.00 60.72 159 THR A C 1
ATOM 1017 O O . THR A 1 128 ? -63.608 13.915 -4.701 1.00 49.94 159 THR A O 1
ATOM 1021 N N . SER A 1 129 ? -64.597 15.746 -5.565 1.00 62.00 160 SER A N 1
ATOM 1022 C CA . SER A 1 129 ? -65.921 15.434 -5.024 1.00 68.33 160 SER A CA 1
ATOM 1023 C C . SER A 1 129 ? -66.420 14.061 -5.479 1.00 66.04 160 SER A C 1
ATOM 1024 O O . SER A 1 129 ? -66.983 13.295 -4.696 1.00 64.74 160 SER A O 1
ATOM 1027 N N . HIS A 1 130 ? -66.197 13.765 -6.753 1.00 61.10 161 HIS A N 1
ATOM 1028 C CA . HIS A 1 130 ? -66.570 12.495 -7.356 1.00 35.60 161 HIS A CA 1
ATOM 1029 C C . HIS A 1 130 ? -65.590 11.358 -7.060 1.00 57.24 161 HIS A C 1
ATOM 1030 O O . HIS A 1 130 ? -65.618 10.334 -7.731 1.00 66.57 161 HIS A O 1
ATOM 1037 N N . HIS A 1 131 ? -64.711 11.546 -6.082 1.00 57.86 162 HIS A N 1
ATOM 1038 C CA . HIS A 1 131 ? -63.786 10.493 -5.650 1.00 65.07 162 HIS A CA 1
ATOM 1039 C C . HIS A 1 131 ? -63.028 9.741 -6.748 1.00 58.71 162 HIS A C 1
ATOM 1040 O O . HIS A 1 131 ? -63.086 8.516 -6.790 1.00 63.03 162 HIS A O 1
ATOM 1047 N N . PRO A 1 132 ? -62.286 10.457 -7.608 1.00 55.16 163 PRO A N 1
ATOM 1048 C CA . PRO A 1 132 ? -61.469 9.777 -8.619 1.00 48.18 163 PRO A CA 1
ATOM 1049 C C . PRO A 1 132 ? -60.512 8.804 -7.945 1.00 54.37 163 PRO A C 1
ATOM 1050 O O . PRO A 1 132 ? -60.037 9.102 -6.848 1.00 55.91 163 PRO A O 1
ATOM 1054 N N . GLU A 1 133 ? -60.226 7.665 -8.567 1.00 46.90 164 GLU A N 1
ATOM 1055 C CA . GLU A 1 133 ? -59.244 6.754 -7.984 1.00 52.07 164 GLU A CA 1
ATOM 1056 C C . GLU A 1 133 ? -57.855 7.351 -8.084 1.00 48.05 164 GLU A C 1
ATOM 1057 O O . GLU A 1 133 ? -56.972 7.021 -7.288 1.00 43.59 164 GLU A O 1
ATOM 1063 N N . TYR A 1 134 ? -57.656 8.198 -9.092 1.00 40.92 165 TYR A N 1
ATOM 1064 C CA . TYR A 1 134 ? -56.382 8.875 -9.266 1.00 35.95 165 TYR A CA 1
ATOM 1065 C C . TYR A 1 134 ? -56.472 10.173 -10.054 1.00 47.17 165 TYR A C 1
ATOM 1066 O O . TYR A 1 134 ? -57.477 10.472 -10.710 1.00 45.21 165 TYR A O 1
ATOM 1075 N N . LEU A 1 135 ? -55.384 10.932 -9.993 1.00 39.56 166 LEU A N 1
ATOM 1076 C CA . LEU A 1 135 ? -55.268 12.168 -10.728 1.00 31.31 166 LEU A CA 1
ATOM 1077 C C . LEU A 1 135 ? -53.887 12.210 -11.311 1.00 36.35 166 LEU A C 1
ATOM 1078 O O . LEU A 1 135 ? -52.951 11.636 -10.755 1.00 45.36 166 LEU A O 1
ATOM 1083 N N . VAL A 1 136 ? -53.753 12.885 -12.440 1.00 40.93 167 VAL A N 1
ATOM 1084 C CA . VAL A 1 136 ? -52.490 12.884 -13.147 1.00 41.36 167 VAL A CA 1
ATOM 1085 C C . VAL A 1 136 ? -51.979 14.279 -13.436 1.00 35.93 167 VAL A C 1
ATOM 1086 O O . VAL A 1 136 ? -52.753 15.197 -13.669 1.00 40.59 167 VAL A O 1
ATOM 1090 N N . GLY A 1 137 ? -50.661 14.425 -13.412 1.00 37.84 168 GLY A N 1
ATOM 1091 C CA . GLY A 1 137 ? -50.023 15.655 -13.839 1.00 35.38 168 GLY A CA 1
ATOM 1092 C C . GLY A 1 137 ? -50.391 16.857 -13.000 1.00 40.09 168 GLY A C 1
ATOM 1093 O O . GLY A 1 137 ? -50.351 16.823 -11.765 1.00 33.30 168 GLY A O 1
ATOM 1094 N N . GLU A 1 138 ? -50.751 17.935 -13.681 1.00 38.96 169 GLU A N 1
ATOM 1095 C CA . GLU A 1 138 ? -51.101 19.172 -13.010 1.00 40.08 169 GLU A CA 1
ATOM 1096 C C . GLU A 1 138 ? -52.308 19.020 -12.072 1.00 46.48 169 GLU A C 1
ATOM 1097 O O . GLU A 1 138 ? -52.353 19.628 -11.000 1.00 35.08 169 GLU A O 1
ATOM 1103 N N . GLU A 1 139 ? -53.286 18.210 -12.468 1.00 37.91 170 GLU A N 1
ATOM 1104 C CA . GLU A 1 139 ? -54.397 17.923 -11.571 1.00 41.68 170 GLU A CA 1
ATOM 1105 C C . GLU A 1 139 ? -53.910 17.271 -10.278 1.00 37.82 170 GLU A C 1
ATOM 1106 O O . GLU A 1 139 ? -54.437 17.534 -9.196 1.00 33.49 170 GLU A O 1
ATOM 1112 N N . ALA A 1 140 ? -52.898 16.423 -10.396 1.00 32.84 171 ALA A N 1
ATOM 1113 C CA . ALA A 1 140 ? -52.323 15.786 -9.229 1.00 27.84 171 ALA A CA 1
ATOM 1114 C C . ALA A 1 140 ? -51.622 16.808 -8.327 1.00 36.48 171 ALA A C 1
ATOM 1115 O O . ALA A 1 140 ? -51.781 16.759 -7.104 1.00 36.69 171 ALA A O 1
ATOM 1117 N N . LEU A 1 141 ? -50.882 17.749 -8.920 1.00 36.20 172 LEU A N 1
ATOM 1118 C CA . LEU A 1 141 ? -50.163 18.740 -8.122 1.00 37.20 172 LEU A CA 1
ATOM 1119 C C . LEU A 1 141 ? -51.116 19.579 -7.286 1.00 40.41 172 LEU A C 1
ATOM 1120 O O . LEU A 1 141 ? -50.747 20.062 -6.214 1.00 41.04 172 LEU A O 1
ATOM 1125 N N . TYR A 1 142 ? -52.339 19.747 -7.784 1.00 38.47 173 TYR A N 1
ATOM 1126 C CA . TYR A 1 142 ? -53.311 20.657 -7.175 1.00 37.19 173 TYR A CA 1
ATOM 1127 C C . TYR A 1 142 ? -54.330 20.008 -6.243 1.00 37.65 173 TYR A C 1
ATOM 1128 O O . TYR A 1 142 ? -55.321 20.620 -5.855 1.00 44.50 173 TYR A O 1
ATOM 1137 N N . VAL A 1 143 ? -54.084 18.762 -5.891 1.00 32.11 174 VAL A N 1
ATOM 1138 C CA . VAL A 1 143 ? -54.882 18.113 -4.884 1.00 34.60 174 VAL A CA 1
ATOM 1139 C C . VAL A 1 143 ? -54.570 18.727 -3.518 1.00 32.56 174 VAL A C 1
ATOM 1140 O O . VAL A 1 143 ? -53.411 18.791 -3.106 1.00 37.00 174 VAL A O 1
ATOM 1144 N N . ASN A 1 144 ? -55.607 19.218 -2.848 1.00 35.55 175 ASN A N 1
ATOM 1145 C CA . ASN A 1 144 ? -55.499 19.689 -1.479 1.00 35.18 175 ASN A CA 1
ATOM 1146 C C . ASN A 1 144 ? -54.729 18.657 -0.656 1.00 35.24 175 ASN A C 1
ATOM 1147 O O . ASN A 1 144 ? -55.061 17.482 -0.667 1.00 38.39 175 ASN A O 1
ATOM 1152 N N . PRO A 1 145 ? -53.668 19.095 0.031 1.00 43.62 176 PRO A N 1
ATOM 1153 C CA . PRO A 1 145 ? -52.795 18.217 0.823 1.00 35.41 176 PRO A CA 1
ATOM 1154 C C . PRO A 1 145 ? -53.574 17.497 1.917 1.00 48.54 176 PRO A C 1
ATOM 1155 O O . PRO A 1 145 ? -53.115 16.471 2.425 1.00 47.12 176 PRO A O 1
ATOM 1159 N N . LEU A 1 146 ? -54.734 18.041 2.279 1.00 39.53 177 LEU A N 1
ATOM 1160 C CA . LEU A 1 146 ? -55.612 17.405 3.260 1.00 50.07 177 LEU A CA 1
ATOM 1161 C C . LEU A 1 146 ? -56.507 16.302 2.690 1.00 54.65 177 LEU A C 1
ATOM 1162 O O . LEU A 1 146 ? -57.078 15.518 3.444 1.00 56.76 177 LEU A O 1
ATOM 1167 N N . ASP A 1 147 ? -56.655 16.252 1.370 1.00 39.61 178 ASP A N 1
ATOM 1168 C CA . ASP A 1 147 ? -57.415 15.171 0.747 1.00 47.26 178 ASP A CA 1
ATOM 1169 C C . ASP A 1 147 ? -56.732 13.833 0.900 1.00 43.47 178 ASP A C 1
ATOM 1170 O O . ASP A 1 147 ? -55.529 13.751 1.138 1.00 43.52 178 ASP A O 1
ATOM 1175 N N . CYS A 1 148 ? -57.518 12.780 0.732 1.00 43.55 179 CYS A N 1
ATOM 1176 C CA . CYS A 1 148 ? -57.053 11.430 0.988 1.00 52.12 179 CYS A CA 1
ATOM 1177 C C . CYS A 1 148 ? -56.416 10.895 -0.279 1.00 43.16 179 CYS A C 1
ATOM 1178 O O . CYS A 1 148 ? -56.948 9.999 -0.941 1.00 44.39 179 CYS A O 1
ATOM 1181 N N . TYR A 1 149 ? -55.276 11.470 -0.631 1.00 51.66 180 TYR A N 1
ATOM 1182 C CA . TYR A 1 149 ? -54.533 11.006 -1.791 1.00 46.84 180 TYR A CA 1
ATOM 1183 C C . TYR A 1 149 ? -53.065 10.931 -1.459 1.00 37.03 180 TYR A C 1
ATOM 1184 O O . TYR A 1 149 ? -52.519 11.833 -0.807 1.00 53.81 180 TYR A O 1
ATOM 1193 N N . ASN A 1 150 ? -52.426 9.837 -1.870 1.00 39.44 181 ASN A N 1
ATOM 1194 C CA . ASN A 1 150 ? -50.963 9.767 -1.823 1.00 33.33 181 ASN A CA 1
ATOM 1195 C C . ASN A 1 150 ? -50.397 10.320 -3.119 1.00 44.70 181 ASN A C 1
ATOM 1196 O O . ASN A 1 150 ? -50.976 10.122 -4.196 1.00 37.73 181 ASN A O 1
ATOM 1201 N N . ILE A 1 151 ? -49.283 11.035 -3.009 1.00 45.93 182 ILE A N 1
ATOM 1202 C CA . ILE A 1 151 ? -48.638 11.628 -4.172 1.00 32.46 182 ILE A CA 1
ATOM 1203 C C . ILE A 1 151 ? -47.397 10.838 -4.548 1.00 38.08 182 ILE A C 1
ATOM 1204 O O . ILE A 1 151 ? -46.525 10.598 -3.705 1.00 38.27 182 ILE A O 1
ATOM 1209 N N . HIS A 1 152 ? -47.326 10.440 -5.817 1.00 30.37 183 HIS A N 1
ATOM 1210 C CA . HIS A 1 152 ? -46.210 9.635 -6.315 1.00 25.52 183 HIS A CA 1
ATOM 1211 C C . HIS A 1 152 ? -45.542 10.237 -7.544 1.00 33.44 183 HIS A C 1
ATOM 1212 O O . HIS A 1 152 ? -46.198 10.554 -8.547 1.00 42.39 183 HIS A O 1
ATOM 1219 N N . TRP A 1 153 ? -44.229 10.402 -7.440 1.00 26.20 184 TRP A N 1
ATOM 1220 C CA . TRP A 1 153 ? -43.388 10.723 -8.574 1.00 32.73 184 TRP A CA 1
ATOM 1221 C C . TRP A 1 153 ? -42.640 9.452 -8.945 1.00 33.14 184 TRP A C 1
ATOM 1222 O O . TRP A 1 153 ? -41.708 9.066 -8.252 1.00 32.23 184 TRP A O 1
ATOM 1233 N N . PRO A 1 154 ? -43.050 8.791 -10.033 1.00 32.97 185 PRO A N 1
ATOM 1234 C CA . PRO A 1 154 ? -42.493 7.501 -10.453 1.00 25.77 185 PRO A CA 1
ATOM 1235 C C . PRO A 1 154 ? -41.007 7.582 -10.766 1.00 32.18 185 PRO A C 1
ATOM 1236 O O . PRO A 1 154 ? -40.330 6.562 -10.824 1.00 31.27 185 PRO A O 1
ATOM 1240 N N . ILE A 1 155 ? -40.499 8.788 -10.976 1.00 29.42 186 ILE A N 1
ATOM 1241 C CA . ILE A 1 155 ? -39.089 8.939 -11.264 1.00 25.23 186 ILE A CA 1
ATOM 1242 C C . ILE A 1 155 ? -38.453 9.989 -10.363 1.00 30.58 186 ILE A C 1
ATOM 1243 O O . ILE A 1 155 ? -39.004 11.075 -10.169 1.00 32.38 186 ILE A O 1
ATOM 1248 N N . ARG A 1 156 ? -37.306 9.639 -9.796 1.00 25.33 187 ARG A N 1
ATOM 1249 C CA . ARG A 1 156 ? -36.549 10.531 -8.920 1.00 36.12 187 ARG A CA 1
ATOM 1250 C C . ARG A 1 156 ? -35.094 10.439 -9.323 1.00 34.08 187 ARG A C 1
ATOM 1251 O O . ARG A 1 156 ? -34.577 9.336 -9.544 1.00 32.32 187 ARG A O 1
ATOM 1259 N N . ARG A 1 157 ? -34.433 11.586 -9.426 1.00 41.17 188 ARG A N 1
ATOM 1260 C CA . ARG A 1 157 ? -33.019 11.598 -9.779 1.00 38.50 188 ARG A CA 1
ATOM 1261 C C . ARG A 1 157 ? -32.752 10.732 -11.005 1.00 30.73 188 ARG A C 1
ATOM 1262 O O . ARG A 1 157 ? -31.721 10.056 -11.088 1.00 36.92 188 ARG A O 1
ATOM 1270 N N . GLY A 1 158 ? -33.706 10.744 -11.935 1.00 30.82 189 GLY A N 1
ATOM 1271 C CA . GLY A 1 158 ? -33.554 10.094 -13.228 1.00 27.42 189 GLY A CA 1
ATOM 1272 C C . GLY A 1 158 ? -33.602 8.579 -13.208 1.00 41.39 189 GLY A C 1
ATOM 1273 O O . GLY A 1 158 ? -33.286 7.929 -14.213 1.00 49.07 189 GLY A O 1
ATOM 1274 N N . GLN A 1 159 ? -33.980 8.004 -12.070 1.00 32.17 190 GLN A N 1
ATOM 1275 C CA A GLN A 1 159 ? -34.179 6.564 -12.047 0.53 28.64 190 GLN A CA 1
ATOM 1276 C CA B GLN A 1 159 ? -34.124 6.556 -11.925 0.47 28.66 190 GLN A CA 1
ATOM 1277 C C . GLN A 1 159 ? -35.539 6.216 -11.456 1.00 28.69 190 GLN A C 1
ATOM 1278 O O . GLN A 1 159 ? -36.230 7.080 -10.912 1.00 35.58 190 GLN A O 1
ATOM 1289 N N . LEU A 1 160 ? -35.976 4.972 -11.651 1.00 30.80 191 LEU A N 1
ATOM 1290 C CA . LEU A 1 160 ? -37.309 4.587 -11.164 1.00 36.75 191 LEU A CA 1
ATOM 1291 C C . LEU A 1 160 ? -37.396 4.818 -9.669 1.00 37.17 191 LEU A C 1
ATOM 1292 O O . LEU A 1 160 ? -36.473 4.471 -8.921 1.00 36.70 191 LEU A O 1
ATOM 1297 N N . ASN A 1 161 ? -38.486 5.419 -9.220 1.00 39.54 192 ASN A N 1
ATOM 1298 C CA . ASN A 1 161 ? -38.544 5.806 -7.819 1.00 27.99 192 ASN A CA 1
ATOM 1299 C C . ASN A 1 161 ? -38.988 4.675 -6.918 1.00 37.35 192 ASN A C 1
ATOM 1300 O O . ASN A 1 161 ? -40.162 4.607 -6.526 1.00 49.23 192 ASN A O 1
ATOM 1305 N N . ILE A 1 162 ? -38.043 3.792 -6.601 1.00 33.28 193 ILE A N 1
ATOM 1306 C CA . ILE A 1 162 ? -38.294 2.648 -5.737 1.00 41.67 193 ILE A CA 1
ATOM 1307 C C . ILE A 1 162 ? -37.925 2.964 -4.295 1.00 44.55 193 ILE A C 1
ATOM 1308 O O . ILE A 1 162 ? -36.846 3.505 -4.024 1.00 40.64 193 ILE A O 1
ATOM 1313 N N . HIS A 1 163 ? -38.818 2.616 -3.373 1.00 33.10 194 HIS A N 1
ATOM 1314 C CA . HIS A 1 163 ? -38.653 2.993 -1.972 1.00 32.39 194 HIS A CA 1
ATOM 1315 C C . HIS A 1 163 ? -39.629 2.215 -1.105 1.00 33.78 194 HIS A C 1
ATOM 1316 O O . HIS A 1 163 ? -40.633 1.701 -1.597 1.00 41.03 194 HIS A O 1
ATOM 1323 N N . PRO A 1 164 ? -39.358 2.146 0.201 1.00 33.76 195 PRO A N 1
ATOM 1324 C CA . PRO A 1 164 ? -40.233 1.378 1.091 1.00 34.32 195 PRO A CA 1
ATOM 1325 C C . PRO A 1 164 ? -41.606 2.003 1.118 1.00 43.49 195 PRO A C 1
ATOM 1326 O O . PRO A 1 164 ? -41.705 3.226 1.016 1.00 34.67 195 PRO A O 1
ATOM 1330 N N . GLY A 1 165 ? -42.648 1.189 1.241 1.00 39.86 196 GLY A N 1
ATOM 1331 C CA . GLY A 1 165 ? -43.987 1.726 1.372 1.00 36.42 196 GLY A CA 1
ATOM 1332 C C . GLY A 1 165 ? -44.808 1.749 0.103 1.00 52.00 196 GLY A C 1
ATOM 1333 O O . GLY A 1 165 ? -44.390 1.217 -0.927 1.00 44.26 196 GLY A O 1
ATOM 1334 N N . PRO A 1 166 ? -45.984 2.392 0.172 1.00 65.47 197 PRO A N 1
ATOM 1335 C CA . PRO A 1 166 ? -46.997 2.418 -0.883 1.00 65.54 197 PRO A CA 1
ATOM 1336 C C . PRO A 1 166 ? -46.471 3.076 -2.149 1.00 61.75 197 PRO A C 1
ATOM 1337 O O . PRO A 1 166 ? -45.973 4.197 -2.089 1.00 53.44 197 PRO A O 1
ATOM 1341 N N . GLY A 1 167 ? -46.577 2.385 -3.277 1.00 35.08 198 GLY A N 1
ATOM 1342 C CA . GLY A 1 167 ? -46.223 2.984 -4.542 1.00 52.76 198 GLY A CA 1
ATOM 1343 C C . GLY A 1 167 ? -44.749 2.851 -4.837 1.00 48.87 198 GLY A C 1
ATOM 1344 O O . GLY A 1 167 ? -44.286 3.274 -5.897 1.00 65.01 198 GLY A O 1
ATOM 1345 N N . GLY A 1 168 ? -44.018 2.243 -3.909 1.00 32.12 199 GLY A N 1
ATOM 1346 C CA . GLY A 1 168 ? -42.570 2.171 -4.005 1.00 37.02 199 GLY A CA 1
ATOM 1347 C C . GLY A 1 168 ? -41.982 0.896 -4.582 1.00 34.20 199 GLY A C 1
ATOM 1348 O O . GLY A 1 168 ? -40.783 0.831 -4.850 1.00 32.17 199 GLY A O 1
ATOM 1349 N N . SER A 1 169 ? -42.808 -0.127 -4.764 1.00 24.77 200 SER A N 1
ATOM 1350 C CA . SER A 1 169 ? -42.334 -1.341 -5.412 1.00 38.79 200 SER A CA 1
ATOM 1351 C C . SER A 1 169 ? -42.121 -1.105 -6.898 1.00 27.57 200 SER A C 1
ATOM 1352 O O . SER A 1 169 ? -42.676 -0.173 -7.474 1.00 32.85 200 SER A O 1
ATOM 1355 N N . LEU A 1 170 ? -41.345 -1.970 -7.533 1.00 37.80 201 LEU A N 1
ATOM 1356 C CA . LEU A 1 170 ? -41.209 -1.903 -8.978 1.00 31.99 201 LEU A CA 1
ATOM 1357 C C . LEU A 1 170 ? -42.581 -1.995 -9.667 1.00 41.63 201 LEU A C 1
ATOM 1358 O O . LEU A 1 170 ? -42.862 -1.243 -10.598 1.00 37.31 201 LEU A O 1
ATOM 1363 N N . THR A 1 171 ? -43.447 -2.891 -9.204 1.00 28.65 202 THR A N 1
ATOM 1364 C CA . THR A 1 171 ? -44.725 -3.062 -9.887 1.00 34.95 202 THR A CA 1
ATOM 1365 C C . THR A 1 171 ? -45.622 -1.846 -9.751 1.00 39.88 202 THR A C 1
ATOM 1366 O O . THR A 1 171 ? -46.356 -1.494 -10.677 1.00 43.74 202 THR A O 1
ATOM 1370 N N . ALA A 1 172 ? -45.566 -1.203 -8.598 1.00 34.51 203 ALA A N 1
ATOM 1371 C CA . ALA A 1 172 ? -46.401 -0.040 -8.382 1.00 40.73 203 ALA A CA 1
ATOM 1372 C C . ALA A 1 172 ? -45.914 1.084 -9.268 1.00 42.63 203 ALA A C 1
ATOM 1373 O O . ALA A 1 172 ? -46.720 1.824 -9.823 1.00 39.30 203 ALA A O 1
ATOM 1375 N N . VAL A 1 173 ? -44.594 1.215 -9.385 1.00 29.53 204 VAL A N 1
ATOM 1376 C CA . VAL A 1 173 ? -44.009 2.285 -10.182 1.00 37.83 204 VAL A CA 1
ATOM 1377 C C . VAL A 1 173 ? -44.429 2.120 -11.640 1.00 41.77 204 VAL A C 1
ATOM 1378 O O . VAL A 1 173 ? -44.800 3.084 -12.308 1.00 37.93 204 VAL A O 1
ATOM 1382 N N . LEU A 1 174 ? -44.369 0.886 -12.125 1.00 35.59 205 LEU A N 1
ATOM 1383 C CA . LEU A 1 174 ? -44.705 0.602 -13.509 1.00 42.55 205 LEU A CA 1
ATOM 1384 C C . LEU A 1 174 ? -46.183 0.861 -13.778 1.00 40.78 205 LEU A C 1
ATOM 1385 O O . LEU A 1 174 ? -46.551 1.346 -14.842 1.00 51.01 205 LEU A O 1
ATOM 1390 N N . ALA A 1 175 ? -47.033 0.561 -12.809 1.00 32.90 206 ALA A N 1
ATOM 1391 C CA . ALA A 1 175 ? -48.453 0.781 -12.999 1.00 33.31 206 ALA A CA 1
ATOM 1392 C C . ALA A 1 175 ? -48.746 2.275 -13.049 1.00 46.23 206 ALA A C 1
ATOM 1393 O O . ALA A 1 175 ? -49.605 2.732 -13.820 1.00 42.38 206 ALA A O 1
ATOM 1395 N N . ASP A 1 176 ? -48.010 3.029 -12.237 1.00 40.12 207 ASP A N 1
ATOM 1396 C CA . ASP A 1 176 ? -48.127 4.480 -12.210 1.00 32.10 207 ASP A CA 1
ATOM 1397 C C . ASP A 1 176 ? -47.632 5.098 -13.514 1.00 30.39 207 ASP A C 1
ATOM 1398 O O . ASP A 1 176 ? -48.263 6.009 -14.047 1.00 37.34 207 ASP A O 1
ATOM 1403 N N . ILE A 1 177 ? -46.513 4.600 -14.032 1.00 28.95 208 ILE A N 1
ATOM 1404 C CA . ILE A 1 177 ? -46.021 5.050 -15.328 1.00 34.39 208 ILE A CA 1
ATOM 1405 C C . ILE A 1 177 ? -47.082 4.830 -16.380 1.00 36.84 208 ILE A C 1
ATOM 1406 O O . ILE A 1 177 ? -47.410 5.738 -17.137 1.00 31.48 208 ILE A O 1
ATOM 1411 N N . GLU A 1 178 ? -47.630 3.622 -16.414 1.00 37.78 209 GLU A N 1
ATOM 1412 C CA . GLU A 1 178 ? -48.604 3.288 -17.434 1.00 45.62 209 GLU A CA 1
ATOM 1413 C C . GLU A 1 178 ? -49.825 4.186 -17.344 1.00 37.84 209 GLU A C 1
ATOM 1414 O O . GLU A 1 178 ? -50.301 4.705 -18.349 1.00 42.93 209 GLU A O 1
ATOM 1420 N N . VAL A 1 179 ? -50.334 4.374 -16.139 1.00 38.04 210 VAL A N 1
ATOM 1421 C CA . VAL A 1 179 ? -51.462 5.269 -15.968 1.00 29.40 210 VAL A CA 1
ATOM 1422 C C . VAL A 1 179 ? -51.117 6.695 -16.417 1.00 44.15 210 VAL A C 1
ATOM 1423 O O . VAL A 1 179 ? -51.883 7.325 -17.149 1.00 39.40 210 VAL A O 1
ATOM 1427 N N . ILE A 1 180 ? -49.965 7.203 -15.990 1.00 32.65 211 ILE A N 1
ATOM 1428 C CA . ILE A 1 180 ? -49.566 8.546 -16.386 1.00 34.30 211 ILE A CA 1
ATOM 1429 C C . ILE A 1 180 ? -49.389 8.665 -17.909 1.00 38.75 211 ILE A C 1
ATOM 1430 O O . ILE A 1 180 ? -49.914 9.590 -18.529 1.00 38.22 211 ILE A O 1
ATOM 1435 N N . TRP A 1 181 ? -48.663 7.730 -18.511 1.00 27.50 212 TRP A N 1
ATOM 1436 C CA . TRP A 1 181 ? -48.428 7.782 -19.945 1.00 30.35 212 TRP A CA 1
ATOM 1437 C C . TRP A 1 181 ? -49.697 7.575 -20.750 1.00 42.92 212 TRP A C 1
ATOM 1438 O O . TRP A 1 181 ? -49.911 8.249 -21.747 1.00 40.14 212 TRP A O 1
ATOM 1449 N N . SER A 1 182 ? -50.543 6.649 -20.320 1.00 45.70 213 SER A N 1
ATOM 1450 C CA . SER A 1 182 ? -51.780 6.401 -21.042 1.00 36.29 213 SER A CA 1
ATOM 1451 C C . SER A 1 182 ? -52.705 7.611 -20.988 1.00 45.05 213 SER A C 1
ATOM 1452 O O . SER A 1 182 ? -53.259 8.024 -22.007 1.00 52.20 213 SER A O 1
ATOM 1455 N N . HIS A 1 183 ? -52.860 8.186 -19.804 1.00 41.96 214 HIS A N 1
ATOM 1456 C CA . HIS A 1 183 ? -53.650 9.403 -19.643 1.00 37.03 214 HIS A CA 1
ATOM 1457 C C . HIS A 1 183 ? -53.199 10.511 -20.603 1.00 40.26 214 HIS A C 1
ATOM 1458 O O . HIS A 1 183 ? -54.024 11.213 -21.181 1.00 43.82 214 HIS A O 1
ATOM 1465 N N . ALA A 1 184 ? -51.892 10.668 -20.779 1.00 36.53 215 ALA A N 1
ATOM 1466 C CA . ALA A 1 184 ? -51.380 11.767 -21.596 1.00 41.88 215 ALA A CA 1
ATOM 1467 C C . ALA A 1 184 ? -51.699 11.547 -23.067 1.00 47.08 215 ALA A C 1
ATOM 1468 O O . ALA A 1 184 ? -52.046 12.476 -23.793 1.00 46.80 215 ALA A O 1
ATOM 1470 N N . ILE A 1 185 ? -51.578 10.304 -23.499 1.00 38.00 216 ILE A N 1
ATOM 1471 C CA . ILE A 1 185 ? -51.935 9.936 -24.855 1.00 41.92 216 ILE A CA 1
ATOM 1472 C C . ILE A 1 185 ? -53.419 10.156 -25.190 1.00 42.56 216 ILE A C 1
ATOM 1473 O O . ILE A 1 185 ? -53.720 10.692 -26.246 1.00 47.07 216 ILE A O 1
ATOM 1478 N N . GLN A 1 186 ? -54.340 9.773 -24.302 1.00 46.86 217 GLN A N 1
ATOM 1479 C CA . GLN A 1 186 ? -55.763 9.982 -24.586 1.00 49.07 217 GLN A CA 1
ATOM 1480 C C . GLN A 1 186 ? -56.124 11.457 -24.519 1.00 52.46 217 GLN A C 1
ATOM 1481 O O . GLN A 1 186 ? -56.908 11.947 -25.328 1.00 59.64 217 GLN A O 1
ATOM 1487 N N . LYS A 1 187 ? -55.565 12.153 -23.536 1.00 38.29 218 LYS A N 1
ATOM 1488 C CA . LYS A 1 187 ? -55.987 13.514 -23.221 1.00 35.97 218 LYS A CA 1
ATOM 1489 C C . LYS A 1 187 ? -55.317 14.611 -24.041 1.00 45.86 218 LYS A C 1
ATOM 1490 O O . LYS A 1 187 ? -55.961 15.587 -24.414 1.00 60.01 218 LYS A O 1
ATOM 1496 N N . TYR A 1 188 ? -54.029 14.468 -24.321 1.00 48.05 219 TYR A N 1
ATOM 1497 C CA . TYR A 1 188 ? -53.311 15.547 -24.992 1.00 47.52 219 TYR A CA 1
ATOM 1498 C C . TYR A 1 188 ? -53.033 15.230 -26.449 1.00 49.76 219 TYR A C 1
ATOM 1499 O O . TYR A 1 188 ? -53.072 16.112 -27.301 1.00 57.97 219 TYR A O 1
ATOM 1508 N N . LEU A 1 189 ? -52.775 13.966 -26.740 1.00 44.75 220 LEU A N 1
ATOM 1509 C CA . LEU A 1 189 ? -52.542 13.572 -28.111 1.00 47.43 220 LEU A CA 1
ATOM 1510 C C . LEU A 1 189 ? -53.887 13.192 -28.694 1.00 59.90 220 LEU A C 1
ATOM 1511 O O . LEU A 1 189 ? -54.027 12.997 -29.898 1.00 59.06 220 LEU A O 1
ATOM 1516 N N . GLU A 1 190 ? -54.878 13.083 -27.817 1.00 58.98 221 GLU A N 1
ATOM 1517 C CA . GLU A 1 190 ? -56.210 12.675 -28.225 1.00 51.91 221 GLU A CA 1
ATOM 1518 C C . GLU A 1 190 ? -56.177 11.412 -29.075 1.00 44.77 221 GLU A C 1
ATOM 1519 O O . GLU A 1 190 ? -56.749 11.355 -30.157 1.00 55.49 221 GLU A O 1
ATOM 1525 N N . ILE A 1 191 ? -55.502 10.397 -28.562 1.00 43.00 222 ILE A N 1
ATOM 1526 C CA . ILE A 1 191 ? -55.432 9.111 -29.224 1.00 41.89 222 ILE A CA 1
ATOM 1527 C C . ILE A 1 191 ? -56.033 8.064 -28.313 1.00 55.56 222 ILE A C 1
ATOM 1528 O O . ILE A 1 191 ? -55.508 7.813 -27.236 1.00 55.99 222 ILE A O 1
ATOM 1533 N N . PRO A 1 192 ? -57.153 7.463 -28.734 1.00 59.00 223 PRO A N 1
ATOM 1534 C CA . PRO A 1 192 ? -57.798 6.407 -27.950 1.00 45.42 223 PRO A CA 1
ATOM 1535 C C . PRO A 1 192 ? -56.850 5.237 -27.772 1.00 51.10 223 PRO A C 1
ATOM 1536 O O . PRO A 1 192 ? -56.137 4.861 -28.706 1.00 52.87 223 PRO A O 1
ATOM 1540 N N . LEU A 1 193 ? -56.858 4.664 -26.577 1.00 49.49 224 LEU A N 1
ATOM 1541 C CA . LEU A 1 193 ? -55.902 3.632 -26.211 1.00 50.90 224 LEU A CA 1
ATOM 1542 C C . LEU A 1 193 ? -56.035 2.385 -27.067 1.00 52.41 224 LEU A C 1
ATOM 1543 O O . LEU A 1 193 ? -55.039 1.739 -27.405 1.00 48.47 224 LEU A O 1
ATOM 1548 N N . LYS A 1 194 ? -57.271 2.050 -27.418 1.00 53.65 225 LYS A N 1
ATOM 1549 C CA . LYS A 1 194 ? -57.530 0.892 -28.264 1.00 51.87 225 LYS A CA 1
ATOM 1550 C C . LYS A 1 194 ? -56.841 1.011 -29.621 1.00 57.44 225 LYS A C 1
ATOM 1551 O O . LYS A 1 194 ? -56.713 0.015 -30.331 1.00 65.41 225 LYS A O 1
ATOM 1557 N N . ASP A 1 195 ? -56.396 2.221 -29.976 1.00 60.13 226 ASP A N 1
ATOM 1558 C CA . ASP A 1 195 ? -55.761 2.460 -31.277 1.00 48.33 226 ASP A CA 1
ATOM 1559 C C . ASP A 1 195 ? -54.255 2.309 -31.302 1.00 52.38 226 ASP A C 1
ATOM 1560 O O . ASP A 1 195 ? -53.649 2.414 -32.367 1.00 54.55 226 ASP A O 1
ATOM 1565 N N . LEU A 1 196 ? -53.640 2.082 -30.148 1.00 47.77 227 LEU A N 1
ATOM 1566 C CA . LEU A 1 196 ? -52.184 2.085 -30.105 1.00 48.22 227 LEU A CA 1
ATOM 1567 C C . LEU A 1 196 ? -51.570 1.009 -31.001 1.00 44.31 227 LEU A C 1
ATOM 1568 O O . LEU A 1 196 ? -50.401 1.102 -31.379 1.00 49.83 227 LEU A O 1
ATOM 1573 N N . LYS A 1 197 ? -52.366 0.006 -31.355 1.00 39.99 228 LYS A N 1
ATOM 1574 C CA . LYS A 1 197 ? -51.915 -1.047 -32.265 1.00 47.76 228 LYS A CA 1
ATOM 1575 C C . LYS A 1 197 ? -51.449 -0.511 -33.622 1.00 50.42 228 LYS A C 1
ATOM 1576 O O . LYS A 1 197 ? -50.662 -1.166 -34.311 1.00 49.00 228 LYS A O 1
ATOM 1582 N N . TYR A 1 198 ? -51.928 0.671 -34.002 1.00 30.61 229 TYR A N 1
ATOM 1583 C CA . TYR A 1 198 ? -51.507 1.299 -35.251 1.00 46.57 229 TYR A CA 1
ATOM 1584 C C . TYR A 1 198 ? -50.313 2.215 -35.042 1.00 46.69 229 TYR A C 1
ATOM 1585 O O . TYR A 1 198 ? -49.831 2.833 -35.989 1.00 56.18 229 TYR A O 1
ATOM 1594 N N . TYR A 1 199 ? -49.836 2.314 -33.805 1.00 49.03 230 TYR A N 1
ATOM 1595 C CA . TYR A 1 199 ? -48.708 3.192 -33.506 1.00 34.47 230 TYR A CA 1
ATOM 1596 C C . TYR A 1 199 ? -47.440 2.453 -33.127 1.00 40.53 230 TYR A C 1
ATOM 1597 O O . TYR A 1 199 ? -47.469 1.314 -32.661 1.00 50.40 230 TYR A O 1
ATOM 1606 N N . ARG A 1 200 ? -46.326 3.136 -33.337 1.00 32.93 231 ARG A N 1
ATOM 1607 C CA . ARG A 1 200 ? -45.041 2.713 -32.839 1.00 43.80 231 ARG A CA 1
ATOM 1608 C C . ARG A 1 200 ? -44.518 3.776 -31.889 1.00 45.10 231 ARG A C 1
ATOM 1609 O O . ARG A 1 200 ? -45.004 4.913 -31.867 1.00 39.61 231 ARG A O 1
ATOM 1617 N N . CYS A 1 201 ? -43.505 3.400 -31.123 1.00 35.50 232 CYS A N 1
ATOM 1618 C CA . CYS A 1 201 ? -42.994 4.241 -30.059 1.00 31.30 232 CYS A CA 1
ATOM 1619 C C . CYS A 1 201 ? -41.477 4.429 -30.087 1.00 33.22 232 CYS A C 1
ATOM 1620 O O . CYS A 1 201 ? -40.713 3.479 -30.239 1.00 37.76 232 CYS A O 1
ATOM 1623 N N . ILE A 1 202 ? -41.040 5.666 -29.926 1.00 34.13 233 ILE A N 1
ATOM 1624 C CA . ILE A 1 202 ? -39.642 5.912 -29.641 1.00 29.86 233 ILE A CA 1
ATOM 1625 C C . ILE A 1 202 ? -39.491 6.291 -28.173 1.00 37.51 233 ILE A C 1
ATOM 1626 O O . ILE A 1 202 ? -40.001 7.325 -27.734 1.00 32.79 233 ILE A O 1
ATOM 1631 N N . LEU A 1 203 ? -38.800 5.441 -27.422 1.00 33.92 234 LEU A N 1
ATOM 1632 C CA . LEU A 1 203 ? -38.553 5.671 -26.008 1.00 29.04 234 LEU A CA 1
ATOM 1633 C C . LEU A 1 203 ? -37.130 6.160 -25.733 1.00 39.91 234 LEU A C 1
ATOM 1634 O O . LEU A 1 203 ? -36.152 5.448 -25.982 1.00 42.26 234 LEU A O 1
ATOM 1639 N N . LEU A 1 204 ? -37.015 7.372 -25.205 1.00 36.86 235 LEU A N 1
ATOM 1640 C CA . LEU A 1 204 ? -35.714 7.888 -24.802 1.00 34.59 235 LEU A CA 1
ATOM 1641 C C . LEU A 1 204 ? -35.385 7.398 -23.406 1.00 49.46 235 LEU A C 1
ATOM 1642 O O . LEU A 1 204 ? -36.238 7.414 -22.516 1.00 42.88 235 LEU A O 1
ATOM 1647 N N . ILE A 1 205 ? -34.145 6.974 -23.209 1.00 42.46 236 ILE A N 1
ATOM 1648 C CA . ILE A 1 205 ? -33.719 6.483 -21.914 1.00 35.83 236 ILE A CA 1
ATOM 1649 C C . ILE A 1 205 ? -32.442 7.186 -21.480 1.00 42.94 236 ILE A C 1
ATOM 1650 O O . ILE A 1 205 ? -31.728 7.756 -22.301 1.00 40.61 236 ILE A O 1
ATOM 1655 N N . PRO A 1 206 ? -32.147 7.140 -20.179 1.00 41.28 237 PRO A N 1
ATOM 1656 C CA . PRO A 1 206 ? -30.947 7.802 -19.663 1.00 29.83 237 PRO A CA 1
ATOM 1657 C C . PRO A 1 206 ? -29.695 7.259 -20.336 1.00 40.84 237 PRO A C 1
ATOM 1658 O O . PRO A 1 206 ? -29.660 6.121 -20.797 1.00 43.11 237 PRO A O 1
ATOM 1662 N N . ASP A 1 207 ? -28.668 8.091 -20.377 1.00 48.56 238 ASP A N 1
ATOM 1663 C CA . ASP A 1 207 ? -27.373 7.713 -20.912 1.00 44.54 238 ASP A CA 1
ATOM 1664 C C . ASP A 1 207 ? -26.790 6.492 -20.184 1.00 45.42 238 ASP A C 1
ATOM 1665 O O . ASP A 1 207 ? -26.396 5.511 -20.816 1.00 46.89 238 ASP A O 1
ATOM 1670 N N . ILE A 1 208 ? -26.719 6.578 -18.855 1.00 46.89 239 ILE A N 1
ATOM 1671 C CA . ILE A 1 208 ? -26.474 5.426 -17.983 1.00 31.01 239 ILE A CA 1
ATOM 1672 C C . ILE A 1 208 ? -27.844 4.900 -17.545 1.00 37.62 239 ILE A C 1
ATOM 1673 O O . ILE A 1 208 ? -28.560 5.558 -16.787 1.00 51.40 239 ILE A O 1
ATOM 1678 N N . TYR A 1 209 ? -28.220 3.727 -18.044 1.00 37.26 240 TYR A N 1
ATOM 1679 C CA . TYR A 1 209 ? -29.574 3.202 -17.842 1.00 40.17 240 TYR A CA 1
ATOM 1680 C C . TYR A 1 209 ? -29.541 1.925 -17.025 1.00 39.19 240 TYR A C 1
ATOM 1681 O O . TYR A 1 209 ? -28.508 1.304 -16.868 1.00 43.80 240 TYR A O 1
ATOM 1690 N N . ASN A 1 210 ? -30.692 1.530 -16.513 1.00 40.87 241 ASN A N 1
ATOM 1691 C CA . ASN A 1 210 ? -30.786 0.292 -15.785 1.00 38.49 241 ASN A CA 1
ATOM 1692 C C . ASN A 1 210 ? -31.448 -0.763 -16.674 1.00 38.86 241 ASN A C 1
ATOM 1693 O O . ASN A 1 210 ? -32.622 -0.631 -17.029 1.00 40.89 241 ASN A O 1
ATOM 1698 N N . LYS A 1 211 ? -30.696 -1.798 -17.045 1.00 36.54 242 LYS A N 1
ATOM 1699 C CA . LYS A 1 211 ? -31.193 -2.797 -17.999 1.00 36.34 242 LYS A CA 1
ATOM 1700 C C . LYS A 1 211 ? -32.529 -3.393 -17.580 1.00 42.09 242 LYS A C 1
ATOM 1701 O O . LYS A 1 211 ? -33.471 -3.455 -18.370 1.00 42.55 242 LYS A O 1
ATOM 1707 N N . GLN A 1 212 ? -32.617 -3.830 -16.331 1.00 40.20 243 GLN A N 1
ATOM 1708 C CA . GLN A 1 212 ? -33.848 -4.432 -15.860 1.00 39.59 243 GLN A CA 1
ATOM 1709 C C . GLN A 1 212 ? -35.057 -3.522 -16.054 1.00 41.58 243 GLN A C 1
ATOM 1710 O O . GLN A 1 212 ? -36.118 -3.961 -16.500 1.00 44.12 243 GLN A O 1
ATOM 1716 N N . HIS A 1 213 ? -34.883 -2.254 -15.699 1.00 41.36 244 HIS A N 1
ATOM 1717 C CA . HIS A 1 213 ? -35.964 -1.278 -15.732 1.00 36.31 244 HIS A CA 1
ATOM 1718 C C . HIS A 1 213 ? -36.387 -0.907 -17.126 1.00 40.45 244 HIS A C 1
ATOM 1719 O O . HIS A 1 213 ? -37.579 -0.737 -17.390 1.00 40.30 244 HIS A O 1
ATOM 1726 N N . VAL A 1 214 ? -35.402 -0.727 -18.000 1.00 37.07 245 VAL A N 1
ATOM 1727 C CA . VAL A 1 214 ? -35.665 -0.502 -19.411 1.00 34.30 245 VAL A CA 1
ATOM 1728 C C . VAL A 1 214 ? -36.445 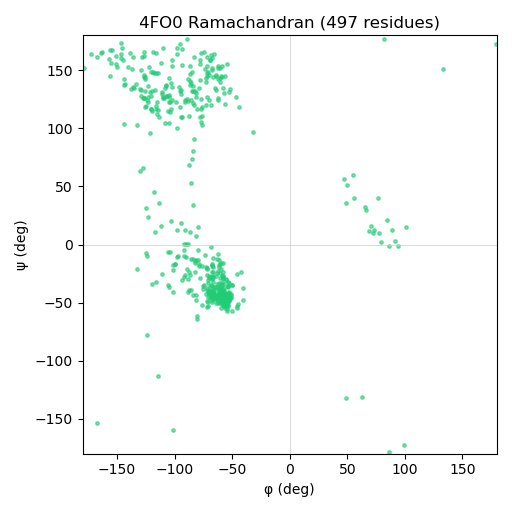-1.694 -19.970 1.00 43.56 245 VAL A C 1
ATOM 1729 O O . VAL A 1 214 ? -37.491 -1.522 -20.608 1.00 37.98 245 VAL A O 1
ATOM 1733 N N . LYS A 1 215 ? -35.947 -2.899 -19.699 1.00 39.34 246 LYS A N 1
ATOM 1734 C CA . LYS A 1 215 ? -36.643 -4.124 -20.079 1.00 41.37 246 LYS A CA 1
ATOM 1735 C C . LYS A 1 215 ? -38.124 -4.028 -19.715 1.00 43.10 246 LYS A C 1
ATOM 1736 O O . LYS A 1 215 ? -38.999 -4.199 -20.561 1.00 43.51 246 LYS A O 1
ATOM 1742 N N . GLU A 1 216 ? -38.392 -3.729 -18.450 1.00 39.37 247 GLU A N 1
ATOM 1743 C CA . GLU A 1 216 ? -39.752 -3.607 -17.942 1.00 36.56 247 GLU A CA 1
ATOM 1744 C C . GLU A 1 216 ? -40.597 -2.580 -18.683 1.00 38.50 247 GLU A C 1
ATOM 1745 O O . GLU A 1 216 ? -41.798 -2.774 -18.872 1.00 47.70 247 GLU A O 1
ATOM 1751 N N . LEU A 1 217 ? -39.975 -1.473 -19.064 1.00 35.07 248 LEU A N 1
ATOM 1752 C CA . LEU A 1 217 ? -40.681 -0.374 -19.705 1.00 35.60 248 LEU A CA 1
ATOM 1753 C C . LEU A 1 217 ? -41.071 -0.789 -21.106 1.00 45.93 248 LEU A C 1
ATOM 1754 O O . LEU A 1 217 ? -42.217 -0.626 -21.530 1.00 44.52 248 LEU A O 1
ATOM 1759 N N . VAL A 1 218 ? -40.091 -1.316 -21.824 1.00 36.35 249 VAL A N 1
ATOM 1760 C CA . VAL A 1 218 ? -40.328 -1.900 -23.122 1.00 39.06 249 VAL A CA 1
ATOM 1761 C C . VAL A 1 218 ? -41.466 -2.907 -23.031 1.00 44.21 249 VAL A C 1
ATOM 1762 O O . VAL A 1 218 ? -42.378 -2.914 -23.859 1.00 41.63 249 VAL A O 1
ATOM 1766 N N . ASN A 1 219 ? -41.425 -3.761 -22.016 1.00 40.52 250 ASN A N 1
ATOM 1767 C CA . ASN A 1 219 ? -42.493 -4.732 -21.875 1.00 41.33 250 ASN A CA 1
ATOM 1768 C C . ASN A 1 219 ? -43.823 -4.018 -21.699 1.00 40.27 250 ASN A C 1
ATOM 1769 O O . ASN A 1 219 ? -44.842 -4.408 -22.264 1.00 41.75 250 ASN A O 1
ATOM 1774 N N . MET A 1 220 ? -43.795 -2.943 -20.929 1.00 38.14 251 MET A N 1
ATOM 1775 C CA . MET A 1 220 ? -44.996 -2.184 -20.678 1.00 36.63 251 MET A CA 1
ATOM 1776 C C . MET A 1 220 ? -45.515 -1.575 -21.982 1.00 40.10 251 MET A C 1
ATOM 1777 O O . MET A 1 220 ? -46.691 -1.716 -22.310 1.00 46.34 251 MET A O 1
ATOM 1782 N N . ILE A 1 221 ? -44.641 -0.898 -22.721 1.00 27.63 252 ILE A N 1
ATOM 1783 C CA . ILE A 1 221 ? -45.030 -0.285 -23.992 1.00 41.18 252 ILE A CA 1
ATOM 1784 C C . ILE A 1 221 ? -45.686 -1.272 -24.962 1.00 43.75 252 ILE A C 1
ATOM 1785 O O . ILE A 1 221 ? -46.767 -1.023 -25.498 1.00 39.70 252 ILE A O 1
ATOM 1790 N N . LEU A 1 222 ? -45.009 -2.391 -25.193 1.00 42.18 253 LEU A N 1
ATOM 1791 C CA . LEU A 1 222 ? -45.451 -3.367 -26.175 1.00 42.51 253 LEU A CA 1
ATOM 1792 C C . LEU A 1 222 ? -46.620 -4.226 -25.689 1.00 44.97 253 LEU A C 1
ATOM 1793 O O . LEU A 1 222 ? -47.653 -4.321 -26.359 1.00 42.21 253 LEU A O 1
ATOM 1798 N N . MET A 1 223 ? -46.459 -4.832 -24.516 1.00 37.77 254 MET A N 1
ATOM 1799 C CA . MET A 1 223 ? -47.430 -5.795 -24.009 1.00 38.92 254 MET A CA 1
ATOM 1800 C C . MET A 1 223 ? -48.628 -5.179 -23.277 1.00 44.54 254 MET A C 1
ATOM 1801 O O . MET A 1 223 ? -49.760 -5.599 -23.474 1.00 51.72 254 MET A O 1
ATOM 1806 N N . LYS A 1 224 ? -48.385 -4.198 -22.422 1.00 46.67 255 LYS A N 1
ATOM 1807 C CA . LYS A 1 224 ? -49.458 -3.650 -21.596 1.00 44.69 255 LYS A CA 1
ATOM 1808 C C . LYS A 1 224 ? -50.216 -2.517 -22.293 1.00 42.45 255 LYS A C 1
ATOM 1809 O O . LYS A 1 224 ? -51.424 -2.401 -22.165 1.00 48.20 255 LYS A O 1
ATOM 1815 N N . MET A 1 225 ? -49.503 -1.666 -23.018 1.00 42.80 256 MET A N 1
ATOM 1816 C CA . MET A 1 225 ? -50.140 -0.499 -23.606 1.00 38.54 256 MET A CA 1
ATOM 1817 C C . MET A 1 225 ? -50.606 -0.757 -25.043 1.00 56.43 256 MET A C 1
ATOM 1818 O O . MET A 1 225 ? -51.588 -0.163 -25.496 1.00 49.53 256 MET A O 1
ATOM 1823 N N . GLY A 1 226 ? -49.899 -1.627 -25.760 1.00 35.16 257 GLY A N 1
ATOM 1824 C CA . GLY A 1 226 ? -50.375 -2.087 -27.048 1.00 43.24 257 GLY A CA 1
ATOM 1825 C C . GLY A 1 226 ? -49.774 -1.479 -28.298 1.00 48.93 257 GLY A C 1
ATOM 1826 O O . GLY A 1 226 ? -50.339 -1.620 -29.384 1.00 49.88 257 GLY A O 1
ATOM 1827 N N . PHE A 1 227 ? -48.642 -0.799 -28.154 1.00 45.33 258 PHE A N 1
ATOM 1828 C CA . PHE A 1 227 ? -47.882 -0.358 -29.309 1.00 41.09 258 PHE A CA 1
ATOM 1829 C C . PHE A 1 227 ? -47.426 -1.582 -30.071 1.00 48.51 258 PHE A C 1
ATOM 1830 O O . PHE A 1 227 ? -47.213 -2.630 -29.476 1.00 57.23 258 PHE A O 1
ATOM 1838 N N . SER A 1 228 ? -47.245 -1.452 -31.378 1.00 32.86 259 SER A N 1
ATOM 1839 C CA . SER A 1 228 ? -46.902 -2.610 -32.185 1.00 50.40 259 SER A CA 1
ATOM 1840 C C . SER A 1 228 ? -45.401 -2.762 -32.281 1.00 43.99 259 SER A C 1
ATOM 1841 O O . SER A 1 228 ? -44.881 -3.869 -32.476 1.00 50.55 259 SER A O 1
ATOM 1844 N N . GLY A 1 229 ? -44.700 -1.647 -32.138 1.00 40.46 260 GLY A N 1
ATOM 1845 C CA . GLY A 1 229 ? -43.251 -1.684 -32.144 1.00 38.83 260 GLY A CA 1
ATOM 1846 C C . GLY A 1 229 ? -42.663 -0.524 -31.377 1.00 33.11 260 GLY A C 1
ATOM 1847 O O . GLY A 1 229 ? -43.359 0.431 -31.061 1.00 44.17 260 GLY A O 1
ATOM 1848 N N . ILE A 1 230 ? -41.369 -0.603 -31.102 1.00 38.90 261 ILE A N 1
ATOM 1849 C CA . ILE A 1 230 ? -40.694 0.389 -30.296 1.00 37.76 261 ILE A CA 1
ATOM 1850 C C . ILE A 1 230 ? -39.247 0.497 -30.719 1.00 42.07 261 ILE A C 1
ATOM 1851 O O . ILE A 1 230 ? -38.655 -0.462 -31.218 1.00 40.08 261 ILE A O 1
ATOM 1856 N N . VAL A 1 231 ? -38.683 1.677 -30.508 1.00 39.48 262 VAL A N 1
ATOM 1857 C CA . VAL A 1 231 ? -37.248 1.870 -30.606 1.00 42.37 262 VAL A CA 1
ATOM 1858 C C . VAL A 1 231 ? -36.774 2.569 -29.344 1.00 42.78 262 VAL A C 1
ATOM 1859 O O . VAL A 1 231 ? -37.297 3.617 -28.953 1.00 39.44 262 VAL A O 1
ATOM 1863 N N . VAL A 1 232 ? -35.770 1.994 -28.707 1.00 43.78 263 VAL A N 1
ATOM 1864 C CA . VAL A 1 232 ? -35.214 2.607 -27.520 1.00 41.82 263 VAL A CA 1
ATOM 1865 C C . VAL A 1 232 ? -33.906 3.291 -27.880 1.00 35.76 263 VAL A C 1
ATOM 1866 O O . VAL A 1 232 ? -33.098 2.735 -28.615 1.00 45.16 263 VAL A O 1
ATOM 1870 N N . HIS A 1 233 ? -33.703 4.504 -27.383 1.00 34.95 264 HIS A N 1
ATOM 1871 C CA . HIS A 1 233 ? -32.422 5.158 -27.569 1.00 39.99 264 HIS A CA 1
ATOM 1872 C C . HIS A 1 233 ? -32.062 6.026 -26.370 1.00 42.21 264 HIS A C 1
ATOM 1873 O O . HIS A 1 233 ? -32.924 6.402 -25.580 1.00 46.15 264 HIS A O 1
ATOM 1880 N N . GLN A 1 234 ? -30.785 6.350 -26.242 1.00 44.44 265 GLN A N 1
ATOM 1881 C CA . GLN A 1 234 ? -30.325 7.173 -25.140 1.00 41.35 265 GLN A CA 1
ATOM 1882 C C . GLN A 1 234 ? -30.640 8.631 -25.379 1.00 43.23 265 GLN A C 1
ATOM 1883 O O . GLN A 1 234 ? -30.537 9.119 -26.501 1.00 40.52 265 GLN A O 1
ATOM 1889 N N . GLU A 1 235 ? -31.014 9.326 -24.312 1.00 42.42 266 GLU A N 1
ATOM 1890 C CA . GLU A 1 235 ? -31.433 10.705 -24.433 1.00 38.20 266 GLU A CA 1
ATOM 1891 C C . GLU A 1 235 ? -30.237 11.570 -24.869 1.00 37.13 266 GLU A C 1
ATOM 1892 O O . GLU A 1 235 ? -30.405 12.602 -25.516 1.00 39.06 266 GLU A O 1
ATOM 1898 N N . SER A 1 236 ? -29.028 11.133 -24.541 1.00 33.21 267 SER A N 1
ATOM 1899 C CA . SER A 1 236 ? -27.829 11.886 -24.909 1.00 35.83 267 SER A CA 1
ATOM 1900 C C . SER A 1 236 ? -27.588 11.886 -26.427 1.00 49.87 267 SER A C 1
ATOM 1901 O O . SER A 1 236 ? -27.279 12.919 -27.018 1.00 47.32 267 SER A O 1
ATOM 1904 N N . VAL A 1 237 ? -27.719 10.724 -27.058 1.00 40.22 268 VAL A N 1
ATOM 1905 C CA . VAL A 1 237 ? -27.536 10.651 -28.491 1.00 42.12 268 VAL A CA 1
ATOM 1906 C C . VAL A 1 237 ? -28.644 11.436 -29.182 1.00 49.03 268 VAL A C 1
ATOM 1907 O O . VAL A 1 237 ? -28.393 12.177 -30.141 1.00 41.92 268 VAL A O 1
ATOM 1911 N N . CYS A 1 238 ? -29.868 11.276 -28.685 1.00 40.56 269 CYS A N 1
ATOM 1912 C CA . CYS A 1 238 ? -31.001 12.011 -29.232 1.00 38.39 269 CYS A CA 1
ATOM 1913 C C . CYS A 1 238 ? -30.768 13.515 -29.185 1.00 45.80 269 CYS A C 1
ATOM 1914 O O . CYS A 1 238 ? -31.058 14.230 -30.143 1.00 39.62 269 CYS A O 1
ATOM 1917 N N . ALA A 1 239 ? -30.226 13.990 -28.073 1.00 39.03 270 ALA A N 1
ATOM 1918 C CA . ALA A 1 239 ? -29.895 15.396 -27.959 1.00 40.84 270 ALA A CA 1
ATOM 1919 C C . ALA A 1 239 ? -29.007 15.850 -29.117 1.00 40.56 270 ALA A C 1
ATOM 1920 O O . ALA A 1 239 ? -29.218 16.933 -29.660 1.00 35.98 270 ALA A O 1
ATOM 1922 N N . THR A 1 240 ? -28.009 15.036 -29.480 1.00 37.75 271 THR A N 1
ATOM 1923 C CA . THR A 1 240 ? -27.112 15.385 -30.584 1.00 38.83 271 THR A CA 1
ATOM 1924 C C . THR A 1 240 ? -27.870 15.493 -31.906 1.00 44.79 271 THR A C 1
ATOM 1925 O O . THR A 1 240 ? -27.622 16.412 -32.678 1.00 42.66 271 THR A O 1
ATOM 1929 N N . TYR A 1 241 ? -28.799 14.561 -32.143 1.00 34.23 272 TYR A N 1
ATOM 1930 C CA . TYR A 1 241 ? -29.679 14.592 -33.308 1.00 37.99 272 TYR A CA 1
ATOM 1931 C C . TYR A 1 241 ? -30.530 15.852 -33.371 1.00 42.54 272 TYR A C 1
ATOM 1932 O O . TYR A 1 241 ? -30.657 16.478 -34.418 1.00 54.74 272 TYR A O 1
ATOM 1941 N N . GLY A 1 242 ? -31.143 16.205 -32.251 1.00 44.49 273 GLY A N 1
ATOM 1942 C CA . GLY A 1 242 ? -32.046 17.338 -32.222 1.00 40.57 273 GLY A CA 1
ATOM 1943 C C . GLY A 1 242 ? -31.324 18.648 -32.453 1.00 42.18 273 GLY A C 1
ATOM 1944 O O . GLY A 1 242 ? -31.921 19.625 -32.894 1.00 44.99 273 GLY A O 1
ATOM 1945 N N . SER A 1 243 ? -30.029 18.667 -32.163 1.00 40.58 274 SER A N 1
ATOM 1946 C CA . SER A 1 243 ? -29.266 19.905 -32.209 1.00 47.57 274 SER A CA 1
ATOM 1947 C C . SER A 1 243 ? -28.449 20.005 -33.491 1.00 53.84 274 SER A C 1
ATOM 1948 O O . SER A 1 243 ? -28.072 21.094 -33.902 1.00 51.72 274 SER A O 1
ATOM 1951 N N . GLY A 1 244 ? -28.175 18.859 -34.108 1.00 46.52 275 GLY A N 1
ATOM 1952 C CA . GLY A 1 244 ? -27.427 18.813 -35.346 1.00 46.90 275 GLY A CA 1
ATOM 1953 C C . GLY A 1 244 ? -25.928 18.717 -35.158 1.00 54.24 275 GLY A C 1
ATOM 1954 O O . GLY A 1 244 ? -25.163 18.902 -36.105 1.00 74.36 275 GLY A O 1
ATOM 1955 N N . LEU A 1 245 ? -25.502 18.433 -33.936 1.00 49.81 276 LEU A N 1
ATOM 1956 C CA . LEU A 1 245 ? -24.081 18.255 -33.648 1.00 48.44 276 LEU A CA 1
ATOM 1957 C C . LEU A 1 245 ? -23.702 16.782 -33.628 1.00 55.03 276 LEU A C 1
ATOM 1958 O O . LEU A 1 245 ? -23.927 16.094 -32.631 1.00 63.78 276 LEU A O 1
ATOM 1963 N N . SER A 1 246 ? -23.118 16.297 -34.717 1.00 45.41 277 SER A N 1
ATOM 1964 C CA . SER A 1 246 ? -22.766 14.881 -34.799 1.00 52.07 277 SER A CA 1
ATOM 1965 C C . SER A 1 246 ? -21.785 14.465 -33.697 1.00 52.62 277 SER A C 1
ATOM 1966 O O . SER A 1 246 ? -21.928 13.392 -33.109 1.00 54.68 277 SER A O 1
ATOM 1969 N N . SER A 1 247 ? -20.786 15.307 -33.437 1.00 38.54 278 SER A N 1
ATOM 1970 C CA . SER A 1 247 ? -19.820 15.052 -32.373 1.00 54.92 278 SER A CA 1
ATOM 1971 C C . SER A 1 247 ? -19.822 16.192 -31.371 1.00 48.85 278 SER A C 1
ATOM 1972 O O . SER A 1 247 ? -19.740 17.359 -31.747 1.00 54.28 278 SER A O 1
ATOM 1975 N N . THR A 1 248 ? -19.898 15.860 -30.091 1.00 40.83 279 THR A N 1
ATOM 1976 C CA . THR A 1 248 ? -20.018 16.900 -29.084 1.00 43.22 279 THR A CA 1
ATOM 1977 C C . THR A 1 248 ? -20.051 16.297 -27.697 1.00 46.47 279 THR A C 1
ATOM 1978 O O . THR A 1 248 ? -20.466 15.151 -27.511 1.00 41.62 279 THR A O 1
ATOM 1982 N N . CYS A 1 249 ? -19.587 17.064 -26.723 1.00 45.92 280 CYS A N 1
ATOM 1983 C CA . CYS A 1 249 ? -19.835 16.723 -25.334 1.00 42.39 280 CYS A CA 1
ATOM 1984 C C . CYS A 1 249 ? -21.248 17.216 -24.968 1.00 48.34 280 CYS A C 1
ATOM 1985 O O . CYS A 1 249 ? -21.587 18.384 -25.198 1.00 39.35 280 CYS A O 1
ATOM 1988 N N . ILE A 1 250 ? -22.078 16.319 -24.436 1.00 42.47 281 ILE A N 1
ATOM 1989 C CA . ILE A 1 250 ? -23.451 16.660 -24.064 1.00 42.76 281 ILE A CA 1
ATOM 1990 C C . ILE A 1 250 ? -23.612 16.722 -22.565 1.00 48.82 281 ILE A C 1
ATOM 1991 O O . ILE A 1 250 ? -23.173 15.821 -21.845 1.00 48.50 281 ILE A O 1
ATOM 1996 N N . VAL A 1 251 ? -24.282 17.766 -22.104 1.00 33.75 282 VAL A N 1
ATOM 1997 C CA . VAL A 1 251 ? -24.586 17.902 -20.690 1.00 42.36 282 VAL A CA 1
ATOM 1998 C C . VAL A 1 251 ? -26.079 18.101 -20.563 1.00 42.86 282 VAL A C 1
ATOM 1999 O O . VAL A 1 251 ? -26.619 19.066 -21.098 1.00 41.60 282 VAL A O 1
ATOM 2003 N N . ASP A 1 252 ? -26.759 17.186 -19.883 1.00 35.82 283 ASP A N 1
ATOM 2004 C CA . ASP A 1 252 ? -28.183 17.373 -19.668 1.00 35.63 283 ASP A CA 1
ATOM 2005 C C . ASP A 1 252 ? -28.410 17.712 -18.204 1.00 41.20 283 ASP A C 1
ATOM 2006 O O . ASP A 1 252 ? -28.311 16.838 -17.338 1.00 35.96 283 ASP A O 1
ATOM 2011 N N . VAL A 1 253 ? -28.686 18.982 -17.921 1.00 33.40 284 VAL A N 1
ATOM 2012 C CA . VAL A 1 253 ? -29.033 19.366 -16.556 1.00 32.56 284 VAL A CA 1
ATOM 2013 C C . VAL A 1 253 ? -30.537 19.362 -16.399 1.00 34.08 284 VAL A C 1
ATOM 2014 O O . VAL A 1 253 ? -31.239 20.204 -16.973 1.00 40.81 284 VAL A O 1
ATOM 2018 N N . GLY A 1 254 ? -31.041 18.402 -15.636 1.00 24.81 285 GLY A N 1
ATOM 2019 C CA . GLY A 1 254 ? -32.469 18.305 -15.431 1.00 31.21 285 GLY A CA 1
ATOM 2020 C C . GLY A 1 254 ? -32.855 18.871 -14.089 1.00 36.76 285 GLY A C 1
ATOM 2021 O O . GLY A 1 254 ? -32.125 19.661 -13.482 1.00 29.30 285 GLY A O 1
ATOM 2022 N N . ASP A 1 255 ? -34.018 18.466 -13.610 1.00 35.59 286 ASP A N 1
ATOM 2023 C CA . ASP A 1 255 ? -34.457 18.967 -12.335 1.00 37.23 286 ASP A CA 1
ATOM 2024 C C . ASP A 1 255 ? -33.729 18.249 -11.210 1.00 33.13 286 ASP A C 1
ATOM 2025 O O . ASP A 1 255 ? -33.512 18.815 -10.152 1.00 26.36 286 ASP A O 1
ATOM 2030 N N . GLN A 1 256 ? -33.329 17.008 -11.446 1.00 39.64 287 GLN A N 1
ATOM 2031 C CA . GLN A 1 256 ? -32.743 16.212 -10.371 1.00 32.64 287 GLN A CA 1
ATOM 2032 C C . GLN A 1 256 ? -31.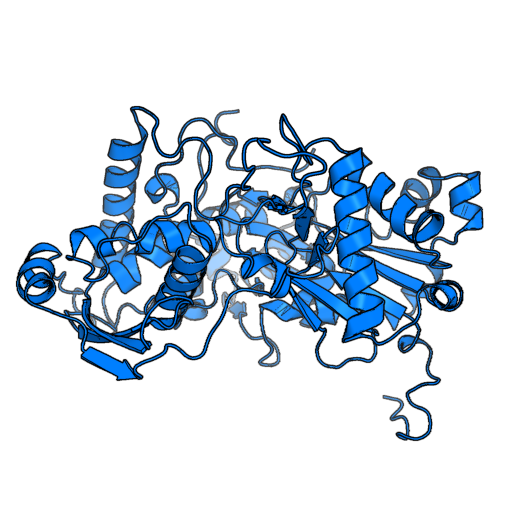456 15.477 -10.708 1.00 36.79 287 GLN A C 1
ATOM 2033 O O . GLN A 1 256 ? -30.715 15.102 -9.808 1.00 29.43 287 GLN A O 1
ATOM 2039 N N . LYS A 1 257 ? -31.192 15.259 -11.992 1.00 36.15 288 LYS A N 1
ATOM 2040 C CA . LYS A 1 257 ? -29.977 14.558 -12.377 1.00 30.37 288 LYS A CA 1
ATOM 2041 C C . LYS A 1 257 ? -29.262 15.363 -13.415 1.00 31.78 288 LYS A C 1
ATOM 2042 O O . LYS A 1 257 ? -29.894 16.094 -14.170 1.00 38.70 288 LYS A O 1
ATOM 2048 N N . THR A 1 258 ? -27.941 15.243 -13.433 1.00 32.74 289 THR A N 1
ATOM 2049 C CA . THR A 1 258 ? -27.122 15.868 -14.464 1.00 28.25 289 THR A CA 1
ATOM 2050 C C . THR A 1 258 ? -26.276 14.826 -15.175 1.00 33.32 289 THR A C 1
ATOM 2051 O O . THR A 1 258 ? -25.512 14.122 -14.527 1.00 34.65 289 THR A O 1
ATOM 2055 N N . SER A 1 259 ? -26.424 14.725 -16.498 1.00 30.66 290 SER A N 1
ATOM 2056 C CA . SER A 1 259 ? -25.645 13.781 -17.288 1.00 32.23 290 SER A CA 1
ATOM 2057 C C . SER A 1 259 ? -24.549 14.505 -18.022 1.00 38.21 290 SER A C 1
ATOM 2058 O O . SER A 1 259 ? -24.762 15.599 -18.546 1.00 39.43 290 SER A O 1
ATOM 2061 N N . VAL A 1 260 ? -23.376 13.885 -18.053 1.00 35.16 291 VAL A N 1
ATOM 2062 C CA . VAL A 1 260 ? -22.296 14.303 -18.929 1.00 34.77 291 VAL A CA 1
ATOM 2063 C C . VAL A 1 260 ? -21.837 13.106 -19.759 1.00 43.91 291 VAL A C 1
ATOM 2064 O O . VAL A 1 260 ? -21.802 11.970 -19.270 1.00 38.80 291 VAL A O 1
ATOM 2068 N N . CYS A 1 261 ? -21.504 13.349 -21.021 1.00 28.52 292 CYS A N 1
ATOM 2069 C CA . CYS A 1 261 ? -20.891 12.304 -21.823 1.00 36.90 292 CYS A CA 1
ATOM 2070 C C . CYS A 1 261 ? -20.421 12.841 -23.160 1.00 44.12 292 CYS A C 1
ATOM 2071 O O . CYS A 1 261 ? -20.802 13.936 -23.579 1.00 41.70 292 CYS A O 1
ATOM 2074 N N . CYS A 1 262 ? -19.567 12.076 -23.820 1.00 51.58 293 CYS A N 1
ATOM 2075 C CA . CYS A 1 262 ? -19.083 12.471 -25.131 1.00 46.86 293 CYS A CA 1
ATOM 2076 C C . CYS A 1 262 ? -19.705 11.608 -26.196 1.00 41.19 293 CYS A C 1
ATOM 2077 O O . CYS A 1 262 ? -19.687 10.377 -26.106 1.00 44.35 293 CYS A O 1
ATOM 2080 N N . VAL A 1 263 ? -20.276 12.264 -27.196 1.00 37.02 294 VAL A N 1
ATOM 2081 C CA . VAL A 1 263 ? -20.991 11.553 -28.239 1.00 44.88 294 VAL A CA 1
ATOM 2082 C C . VAL A 1 263 ? -20.330 11.839 -29.564 1.00 47.99 294 VAL A C 1
ATOM 2083 O O . VAL A 1 263 ? -20.030 12.991 -29.890 1.00 57.46 294 VAL A O 1
ATOM 2087 N N . GLU A 1 264 ? -20.083 10.770 -30.311 1.00 63.83 295 GLU A N 1
ATOM 2088 C CA . GLU A 1 264 ? -19.415 10.849 -31.603 1.00 60.69 295 GLU A CA 1
ATOM 2089 C C . GLU A 1 264 ? -20.200 10.026 -32.612 1.00 57.45 295 GLU A C 1
ATOM 2090 O O . GLU A 1 264 ? -20.141 8.794 -32.604 1.00 59.20 295 GLU A O 1
ATOM 2096 N N . ASP A 1 265 ? -20.960 10.717 -33.455 1.00 61.88 296 ASP A N 1
ATOM 2097 C CA . ASP A 1 265 ? -21.753 10.079 -34.511 1.00 67.22 296 ASP A CA 1
ATOM 2098 C C . ASP A 1 265 ? -22.703 9.007 -33.990 1.00 61.68 296 ASP A C 1
ATOM 2099 O O . ASP A 1 265 ? -22.612 7.845 -34.393 1.00 62.29 296 ASP A O 1
ATOM 2104 N N . GLY A 1 266 ? -23.618 9.397 -33.105 1.00 62.68 297 GLY A N 1
ATOM 2105 C CA . GLY A 1 266 ? -24.640 8.485 -32.616 1.00 50.07 297 GLY A CA 1
ATOM 2106 C C . GLY A 1 266 ? -24.125 7.518 -31.561 1.00 51.61 297 GLY A C 1
ATOM 2107 O O . GLY A 1 266 ? -24.815 6.572 -31.167 1.00 53.19 297 GLY A O 1
ATOM 2108 N N . VAL A 1 267 ? -22.910 7.747 -31.084 1.00 39.41 298 VAL A N 1
ATOM 2109 C CA . VAL A 1 267 ? -22.368 6.857 -30.072 1.00 42.07 298 VAL A CA 1
ATOM 2110 C C . VAL A 1 267 ? -21.917 7.591 -28.817 1.00 49.57 298 VAL A C 1
ATOM 2111 O O . VAL A 1 267 ? -21.038 8.455 -28.859 1.00 51.19 298 VAL A O 1
ATOM 2115 N N . SER A 1 268 ? -22.539 7.243 -27.697 1.00 50.23 299 SER A N 1
ATOM 2116 C CA . SER A 1 268 ? -22.091 7.728 -26.405 1.00 45.86 299 SER A CA 1
ATOM 2117 C C . SER A 1 268 ? -20.949 6.844 -25.930 1.00 45.37 299 SER A C 1
ATOM 2118 O O . SER A 1 268 ? -21.110 5.631 -25.775 1.00 54.79 299 SER A O 1
ATOM 2121 N N . HIS A 1 269 ? -19.785 7.438 -25.709 1.00 42.36 300 HIS A N 1
ATOM 2122 C CA . HIS A 1 269 ? -18.643 6.647 -25.275 1.00 41.50 300 HIS A CA 1
ATOM 2123 C C . HIS A 1 269 ? -18.735 6.304 -23.794 1.00 40.19 300 HIS A C 1
ATOM 2124 O O . HIS A 1 269 ? -18.597 7.184 -22.943 1.00 45.40 300 HIS A O 1
ATOM 2131 N N . ARG A 1 270 ? -18.979 5.027 -23.499 1.00 36.74 301 ARG A N 1
ATOM 2132 C CA . ARG A 1 270 ? -19.139 4.547 -22.119 1.00 46.94 301 ARG A CA 1
ATOM 2133 C C . ARG A 1 270 ? -18.156 5.161 -21.132 1.00 55.37 301 ARG A C 1
ATOM 2134 O O . ARG A 1 270 ? -18.542 5.591 -20.045 1.00 56.16 301 ARG A O 1
ATOM 2142 N N . ASN A 1 271 ? -16.878 5.167 -21.502 1.00 44.99 302 ASN A N 1
ATOM 2143 C CA . ASN A 1 271 ? -15.833 5.653 -20.613 1.00 56.42 302 ASN A CA 1
ATOM 2144 C C . ASN A 1 271 ? -15.961 7.123 -20.263 1.00 45.06 302 ASN A C 1
ATOM 2145 O O . ASN A 1 271 ? -15.284 7.614 -19.365 1.00 53.17 302 ASN A O 1
ATOM 2150 N N . THR A 1 272 ? -16.815 7.827 -20.990 1.00 40.14 303 THR A N 1
ATOM 2151 C CA . THR A 1 272 ? -16.964 9.262 -20.808 1.00 39.22 303 THR A CA 1
ATOM 2152 C C . THR A 1 272 ? -18.245 9.604 -20.052 1.00 41.34 303 THR A C 1
ATOM 2153 O O . THR A 1 272 ? -18.474 10.758 -19.712 1.00 47.11 303 THR A O 1
ATOM 2157 N N . ARG A 1 273 ? -19.075 8.594 -19.802 1.00 38.12 304 ARG A N 1
ATOM 2158 C CA . ARG A 1 273 ? -20.358 8.768 -19.138 1.00 33.71 304 ARG A CA 1
ATOM 2159 C C . ARG A 1 273 ? -20.264 9.078 -17.635 1.00 40.64 304 ARG A C 1
ATOM 2160 O O . ARG A 1 273 ? -19.612 8.359 -16.880 1.00 40.62 304 ARG A O 1
ATOM 2168 N N . LEU A 1 274 ? -20.923 10.159 -17.220 1.00 42.80 305 LEU A N 1
ATOM 2169 C CA . LEU A 1 274 ? -21.066 10.507 -15.807 1.00 35.86 305 LEU A CA 1
ATOM 2170 C C . LEU A 1 274 ? -22.499 10.879 -15.532 1.00 41.92 305 LEU A C 1
ATOM 2171 O O . LEU A 1 274 ? -23.131 11.580 -16.326 1.00 41.15 305 LEU A O 1
ATOM 2176 N N . CYS A 1 275 ? -23.020 10.409 -14.410 1.00 30.15 306 CYS A N 1
ATOM 2177 C CA . CYS A 1 275 ? -24.270 10.941 -13.929 1.00 37.65 306 CYS A CA 1
ATOM 2178 C C . CYS A 1 275 ? -24.121 11.493 -12.514 1.00 34.26 306 CYS A C 1
ATOM 2179 O O . CYS A 1 275 ? -23.636 10.817 -11.610 1.00 38.72 306 CYS A O 1
ATOM 2182 N N . LEU A 1 276 ? -24.528 12.745 -12.345 1.00 32.98 307 LEU A N 1
ATOM 2183 C CA . LEU A 1 276 ? -24.432 13.412 -11.061 1.00 40.70 307 LEU A CA 1
ATOM 2184 C C . LEU A 1 276 ? -25.832 13.536 -10.502 1.00 43.07 307 LEU A C 1
ATOM 2185 O O . LEU A 1 276 ? -26.766 13.880 -11.233 1.00 36.64 307 LEU A O 1
ATOM 2190 N N . ALA A 1 277 ? -25.963 13.254 -9.209 1.00 29.45 308 ALA A N 1
ATOM 2191 C CA . ALA A 1 277 ? -27.249 13.267 -8.529 1.00 31.77 308 ALA A CA 1
ATOM 2192 C C . ALA A 1 277 ? -27.672 14.645 -8.009 1.00 33.27 308 ALA A C 1
ATOM 2193 O O . ALA A 1 277 ? -28.015 14.794 -6.836 1.00 41.38 308 ALA A O 1
ATOM 2195 N N . TYR A 1 278 ? -27.665 15.645 -8.876 1.00 25.57 309 TYR A N 1
ATOM 2196 C CA . TYR A 1 278 ? -28.235 16.929 -8.508 1.00 35.48 309 TYR A CA 1
ATOM 2197 C C . TYR A 1 278 ? -28.619 17.662 -9.774 1.00 35.16 309 TYR A C 1
ATOM 2198 O O . TYR A 1 278 ? -28.133 17.318 -10.845 1.00 29.37 309 TYR A O 1
ATOM 2207 N N . GLY A 1 279 ? -29.515 18.641 -9.640 1.00 29.53 310 GLY A N 1
ATOM 2208 C CA . GLY A 1 279 ? -30.003 19.425 -10.764 1.00 25.77 310 GLY A CA 1
ATOM 2209 C C . GLY A 1 279 ? -30.765 20.662 -10.309 1.00 35.68 310 GLY A C 1
ATOM 2210 O O . GLY A 1 279 ? -30.544 21.175 -9.209 1.00 34.19 310 GLY A O 1
ATOM 2211 N N . GLY A 1 280 ? -31.682 21.136 -11.146 1.00 30.72 311 GLY A N 1
ATOM 2212 C CA . GLY A 1 280 ? -32.412 22.358 -10.853 1.00 29.69 311 GLY A CA 1
ATOM 2213 C C . GLY A 1 280 ? -33.049 22.435 -9.474 1.00 32.98 311 GLY A C 1
ATOM 2214 O O . GLY A 1 280 ? -33.118 23.505 -8.874 1.00 32.43 311 GLY A O 1
ATOM 2215 N N . SER A 1 281 ? -33.519 21.305 -8.969 1.00 25.91 312 SER A N 1
ATOM 2216 C CA . SER A 1 281 ? -34.296 21.303 -7.743 1.00 33.18 312 SER A CA 1
ATOM 2217 C C . SER A 1 281 ? -33.391 21.643 -6.573 1.00 34.52 312 SER A C 1
ATOM 2218 O O . SER A 1 281 ? -33.767 22.426 -5.701 1.00 30.23 312 SER A O 1
ATOM 2221 N N . ASP A 1 282 ? -32.196 21.058 -6.565 1.00 31.11 313 ASP A N 1
ATOM 2222 C CA . ASP A 1 282 ? -31.179 21.388 -5.562 1.00 25.59 313 ASP A CA 1
ATOM 2223 C C . ASP A 1 282 ? -30.834 22.868 -5.534 1.00 25.12 313 ASP A C 1
ATOM 2224 O O . ASP A 1 282 ? -30.707 23.463 -4.466 1.00 32.29 313 ASP A O 1
ATOM 2229 N N . VAL A 1 283 ? -30.701 23.470 -6.707 1.00 24.41 314 VAL A N 1
ATOM 2230 C CA . VAL A 1 283 ? -30.564 24.916 -6.787 1.00 33.77 314 VAL A CA 1
ATOM 2231 C C . VAL A 1 283 ? -31.759 25.650 -6.180 1.00 34.34 314 VAL A C 1
ATOM 2232 O O . VAL A 1 283 ? -31.602 26.659 -5.503 1.00 35.03 314 VAL A O 1
ATOM 2236 N N . SER A 1 284 ? -32.957 25.157 -6.455 1.00 24.11 315 SER A N 1
ATOM 2237 C CA . SER A 1 284 ? -34.154 25.785 -5.933 1.00 33.32 315 SER A CA 1
ATOM 2238 C C . SER A 1 284 ? -34.135 25.771 -4.405 1.00 32.98 315 SER A C 1
ATOM 2239 O O . SER A 1 284 ? -34.521 26.734 -3.773 1.00 31.92 315 SER A O 1
ATOM 2242 N N . ARG A 1 285 ? -33.687 24.674 -3.814 1.00 29.36 316 ARG A N 1
ATOM 2243 C CA . ARG A 1 285 ? -33.729 24.535 -2.369 1.00 30.15 316 ARG A CA 1
ATOM 2244 C C . ARG A 1 285 ? -32.661 25.453 -1.788 1.00 37.64 316 ARG A C 1
ATOM 2245 O O . ARG A 1 285 ? -32.890 26.172 -0.814 1.00 36.08 316 ARG A O 1
ATOM 2253 N N . CYS A 1 286 ? -31.500 25.445 -2.427 1.00 32.41 317 CYS A N 1
ATOM 2254 C CA . CYS A 1 286 ? -30.389 26.284 -2.015 1.00 38.59 317 CYS A CA 1
ATOM 2255 C C . CYS A 1 286 ? -30.780 27.769 -2.022 1.00 38.56 317 CYS A C 1
ATOM 2256 O O . CYS A 1 286 ? -30.587 28.487 -1.026 1.00 33.06 317 CYS A O 1
ATOM 2259 N N . PHE A 1 287 ? -31.332 28.214 -3.146 1.00 33.49 318 PHE A N 1
ATOM 2260 C CA . PHE A 1 287 ? -31.843 29.572 -3.272 1.00 34.35 318 PHE A CA 1
ATOM 2261 C C . PHE A 1 287 ? -32.841 29.921 -2.163 1.00 36.94 318 PHE A C 1
ATOM 2262 O O . PHE A 1 287 ? -32.818 31.011 -1.606 1.00 36.49 318 PHE A O 1
ATOM 2270 N N . TYR A 1 288 ? -33.720 28.989 -1.844 1.00 29.23 319 TYR A N 1
ATOM 2271 C CA . TYR A 1 288 ? -34.618 29.184 -0.731 1.00 38.00 319 TYR A CA 1
ATOM 2272 C C . TYR A 1 288 ? -33.857 29.444 0.565 1.00 34.10 319 TYR A C 1
ATOM 2273 O O . TYR A 1 288 ? -34.151 30.380 1.304 1.00 33.56 319 TYR A O 1
ATOM 2282 N N . TRP A 1 289 ? -32.885 28.594 0.848 1.00 30.63 320 TRP A N 1
ATOM 2283 C CA A TRP A 1 289 ? -32.106 28.698 2.090 0.50 33.59 320 TRP A CA 1
ATOM 2284 C CA B TRP A 1 289 ? -32.151 28.712 2.094 0.50 33.48 320 TRP A CA 1
ATOM 2285 C C . TRP A 1 289 ? -31.357 30.020 2.160 1.00 39.81 320 TRP A C 1
ATOM 2286 O O . TRP A 1 289 ? -31.311 30.678 3.211 1.00 32.54 320 TRP A O 1
ATOM 2307 N N . LEU A 1 290 ? -30.798 30.438 1.030 1.00 36.78 321 LEU A N 1
ATOM 2308 C CA . LEU A 1 290 ? -30.119 31.726 0.983 1.00 32.20 321 LEU A CA 1
ATOM 2309 C C . LEU A 1 290 ? -31.116 32.853 1.243 1.00 43.17 321 LEU A C 1
ATOM 2310 O O . LEU A 1 290 ? -30.850 33.746 2.053 1.00 41.25 321 LEU A O 1
ATOM 2315 N N . MET A 1 291 ? -32.264 32.808 0.566 1.00 37.66 322 MET A N 1
ATOM 2316 C CA . MET A 1 291 ? -33.295 33.835 0.746 1.00 31.29 322 MET A CA 1
ATOM 2317 C C . MET A 1 291 ? -33.821 33.919 2.179 1.00 34.03 322 MET A C 1
ATOM 2318 O O . MET A 1 291 ? -34.130 34.996 2.667 1.00 33.75 322 MET A O 1
ATOM 2323 N N . GLN A 1 292 ? -33.943 32.794 2.861 1.00 30.06 323 GLN A N 1
ATOM 2324 C CA . GLN A 1 292 ? -34.350 32.868 4.252 1.00 34.63 323 GLN A CA 1
ATOM 2325 C C . GLN A 1 292 ? -33.392 33.754 5.033 1.00 43.51 323 GLN A C 1
ATOM 2326 O O . GLN A 1 292 ? -33.822 34.630 5.782 1.00 50.18 323 GLN A O 1
ATOM 2332 N N . ARG A 1 293 ? -32.093 33.535 4.845 1.00 38.41 324 ARG A N 1
ATOM 2333 C CA . ARG A 1 293 ? -31.090 34.360 5.505 1.00 41.76 324 ARG A CA 1
ATOM 2334 C C . ARG A 1 293 ? -31.250 35.850 5.168 1.00 40.52 324 ARG A C 1
ATOM 2335 O O . ARG A 1 293 ? -30.910 36.709 5.967 1.00 45.09 324 ARG A O 1
ATOM 2343 N N . ALA A 1 294 ? -31.775 36.158 3.990 1.00 36.68 325 ALA A N 1
ATOM 2344 C CA . ALA A 1 294 ? -32.021 37.552 3.627 1.00 35.02 325 ALA A CA 1
ATOM 2345 C C . ALA A 1 294 ? -33.388 38.068 4.096 1.00 45.77 325 ALA A C 1
ATOM 2346 O O . ALA A 1 294 ? -33.813 39.148 3.682 1.00 46.79 325 ALA A O 1
ATOM 2348 N N . GLY A 1 295 ? -34.082 37.299 4.938 1.00 37.36 326 GLY A N 1
ATOM 2349 C CA . GLY A 1 295 ? -35.400 37.695 5.418 1.00 45.53 326 GLY A CA 1
ATOM 2350 C C . GLY A 1 295 ? -36.566 37.520 4.449 1.00 46.04 326 GLY A C 1
ATOM 2351 O O . GLY A 1 295 ? -37.460 38.363 4.369 1.00 57.79 326 GLY A O 1
ATOM 2352 N N . PHE A 1 296 ? -36.550 36.419 3.712 1.00 51.77 327 PHE A N 1
ATOM 2353 C CA . PHE A 1 296 ? -37.628 36.040 2.800 1.00 46.38 327 PHE A CA 1
ATOM 2354 C C . PHE A 1 296 ? -39.006 36.245 3.424 1.00 47.85 327 PHE A C 1
ATOM 2355 O O . PHE A 1 296 ? -39.346 35.602 4.424 1.00 45.99 327 PHE A O 1
ATOM 2363 N N . PRO A 1 297 ? -39.818 37.122 2.818 1.00 41.79 328 PRO A N 1
ATOM 2364 C CA . PRO A 1 297 ? -41.007 37.624 3.510 1.00 39.23 328 PRO A CA 1
ATOM 2365 C C . PRO A 1 297 ? -42.125 36.588 3.625 1.00 58.05 328 PRO A C 1
ATOM 2366 O O . PRO A 1 297 ? -42.999 36.744 4.467 1.00 52.92 328 PRO A O 1
ATOM 2370 N N . TYR A 1 298 ? -42.106 35.551 2.796 1.00 51.62 329 TYR A N 1
ATOM 2371 C CA . TYR A 1 298 ? -43.098 34.487 2.918 1.00 45.47 329 TYR A CA 1
ATOM 2372 C C . TYR A 1 298 ? -42.646 33.485 3.992 1.00 45.60 329 TYR A C 1
ATOM 2373 O O . TYR A 1 298 ? -42.017 32.470 3.705 1.00 55.05 329 TYR A O 1
ATOM 2382 N N . ARG A 1 299 ? -43.032 33.699 5.211 1.00 36.62 330 ARG A N 1
ATOM 2383 C CA . ARG A 1 299 ? -42.415 33.006 6.279 1.00 40.64 330 ARG A CA 1
ATOM 2384 C C . ARG A 1 299 ? -42.999 31.667 6.564 1.00 43.73 330 ARG A C 1
ATOM 2385 O O . ARG A 1 299 ? -42.433 30.916 7.279 1.00 55.57 330 ARG A O 1
ATOM 2393 N N . GLU A 1 300 ? -44.135 31.342 6.014 1.00 59.43 331 GLU A N 1
ATOM 2394 C CA . GLU A 1 300 ? -44.712 30.056 6.296 1.00 51.46 331 GLU A CA 1
ATOM 2395 C C . GLU A 1 300 ? -44.549 29.069 5.191 1.00 43.70 331 GLU A C 1
ATOM 2396 O O . GLU A 1 300 ? -45.238 28.111 5.135 1.00 53.85 331 GLU A O 1
ATOM 2402 N N . CYS A 1 301 ? -43.601 29.326 4.328 1.00 53.65 332 CYS A N 1
ATOM 2403 C CA . CYS A 1 301 ? -43.123 28.398 3.347 1.00 41.52 332 CYS A CA 1
ATOM 2404 C C . CYS A 1 301 ? -42.576 27.131 3.939 1.00 46.74 332 CYS A C 1
ATOM 2405 O O . CYS A 1 301 ? -41.976 27.134 4.959 1.00 53.44 332 CYS A O 1
ATOM 2408 N N . GLN A 1 302 ? -42.800 26.039 3.256 1.00 38.93 333 GLN A N 1
ATOM 2409 C CA . GLN A 1 302 ? -42.275 24.725 3.640 1.00 48.67 333 GLN A CA 1
ATOM 2410 C C . GLN A 1 302 ? -41.882 23.917 2.415 1.00 47.94 333 GLN A C 1
ATOM 2411 O O . GLN A 1 302 ? -42.623 23.884 1.429 1.00 47.45 333 GLN A O 1
ATOM 2417 N N . LEU A 1 303 ? -40.740 23.239 2.492 1.00 34.32 334 LEU A N 1
ATOM 2418 C CA . LEU A 1 303 ? -40.231 22.459 1.364 1.00 36.47 334 LEU A CA 1
ATOM 2419 C C . LEU A 1 303 ? -41.039 21.180 1.095 1.00 46.48 334 LEU A C 1
ATOM 2420 O O . LEU A 1 303 ? -41.001 20.627 -0.006 1.00 53.31 334 LEU A O 1
ATOM 2425 N N . THR A 1 304 ? -41.778 20.726 2.101 1.00 39.36 335 THR A N 1
ATOM 2426 C CA . THR A 1 304 ? -42.619 19.541 1.979 1.00 43.06 335 THR A CA 1
ATOM 2427 C C . THR A 1 304 ? -43.934 19.836 1.266 1.00 41.95 335 THR A C 1
ATOM 2428 O O . THR A 1 304 ? -44.732 18.936 1.019 1.00 58.51 335 THR A O 1
ATOM 2432 N N . ASN A 1 305 ? -44.163 21.101 0.951 1.00 37.59 336 ASN A N 1
ATOM 2433 C CA . ASN A 1 305 ? -45.434 21.530 0.409 1.00 33.13 336 ASN A CA 1
ATOM 2434 C C . ASN A 1 305 ? -45.362 21.799 -1.119 1.00 37.32 336 ASN A C 1
ATOM 2435 O O . ASN A 1 305 ? -44.570 22.606 -1.588 1.00 33.68 336 ASN A O 1
ATOM 2440 N N . LYS A 1 306 ? -46.193 21.109 -1.889 1.00 38.20 337 LYS A N 1
ATOM 2441 C CA . LYS A 1 306 ? -46.143 21.183 -3.350 1.00 35.54 337 LYS A CA 1
ATOM 2442 C C . LYS A 1 306 ? -46.285 22.583 -3.911 1.00 38.60 337 LYS A C 1
ATOM 2443 O O . LYS A 1 306 ? -45.573 22.955 -4.852 1.00 44.12 337 LYS A O 1
ATOM 2449 N N . MET A 1 307 ? -47.224 23.346 -3.354 1.00 40.54 338 MET A N 1
ATOM 2450 C CA . MET A 1 307 ? -47.491 24.699 -3.841 1.00 37.82 338 MET A CA 1
ATOM 2451 C C . MET A 1 307 ? -46.278 25.607 -3.619 1.00 35.59 338 MET A C 1
ATOM 2452 O O . MET A 1 307 ? -45.891 26.366 -4.507 1.00 31.95 338 MET A O 1
ATOM 2457 N N . ASP A 1 308 ? -45.700 25.522 -2.421 1.00 30.84 339 ASP A N 1
ATOM 2458 C CA . ASP A 1 308 ? -44.488 26.239 -2.068 1.00 30.51 339 ASP A CA 1
ATOM 2459 C C . ASP A 1 308 ? -43.342 25.863 -2.995 1.00 40.49 339 ASP A C 1
ATOM 2460 O O . ASP A 1 308 ? -42.590 26.723 -3.470 1.00 41.33 339 ASP A O 1
ATOM 2465 N N . CYS A 1 309 ? -43.212 24.568 -3.245 1.00 30.15 340 CYS A N 1
ATOM 2466 C CA . CYS A 1 309 ? -42.175 24.079 -4.123 1.00 33.35 340 CYS A CA 1
ATOM 2467 C C . CYS A 1 309 ? -42.292 24.633 -5.524 1.00 33.50 340 CYS A C 1
ATOM 2468 O O . CYS A 1 309 ? -41.286 24.995 -6.132 1.00 44.14 340 CYS A O 1
ATOM 2471 N N . LEU A 1 310 ? -43.511 24.710 -6.040 1.00 28.37 341 LEU A N 1
ATOM 2472 C CA . LEU A 1 310 ? -43.715 25.339 -7.345 1.00 43.80 341 LEU A CA 1
ATOM 2473 C C . LEU A 1 310 ? -43.279 26.802 -7.286 1.00 35.44 341 LEU A C 1
ATOM 2474 O O . LEU A 1 310 ? -42.686 27.327 -8.230 1.00 38.27 341 LEU A O 1
ATOM 2479 N N . LEU A 1 311 ? -43.569 27.447 -6.160 1.00 38.52 342 LEU A N 1
ATOM 2480 C CA . LEU A 1 311 ? -43.174 28.832 -5.934 1.00 42.29 342 LEU A CA 1
ATOM 2481 C C . LEU A 1 311 ? -41.655 28.997 -5.946 1.00 42.31 342 LEU A C 1
ATOM 2482 O O . LEU A 1 311 ? -41.118 29.863 -6.642 1.00 41.62 342 LEU A O 1
ATOM 2487 N N . LEU A 1 312 ? -40.965 28.160 -5.174 1.00 37.07 343 LEU A N 1
ATOM 2488 C CA . LEU A 1 312 ? -39.510 28.195 -5.119 1.00 23.44 343 LEU A CA 1
ATOM 2489 C C . LEU A 1 312 ? -38.899 27.958 -6.498 1.00 36.67 343 LEU A C 1
ATOM 2490 O O . LEU A 1 312 ? -38.041 28.734 -6.933 1.00 29.18 343 LEU A O 1
ATOM 2495 N N . GLN A 1 313 ? -39.357 26.924 -7.208 1.00 26.64 344 GLN A N 1
ATOM 2496 C CA . GLN A 1 313 ? -38.874 26.727 -8.570 1.00 27.20 344 GLN A CA 1
ATOM 2497 C C . GLN A 1 313 ? -39.056 28.014 -9.347 1.00 33.03 344 GLN A C 1
ATOM 2498 O O . GLN A 1 313 ? -38.153 28.453 -10.064 1.00 30.00 344 GLN A O 1
ATOM 2504 N N . HIS A 1 314 ? -40.223 28.631 -9.190 1.00 31.28 345 HIS A N 1
ATOM 2505 C CA . HIS A 1 314 ? -40.550 29.786 -10.009 1.00 30.92 345 HIS A CA 1
ATOM 2506 C C . HIS A 1 314 ? -39.647 30.966 -9.678 1.00 33.30 345 HIS A C 1
ATOM 2507 O O . HIS A 1 314 ? -39.136 31.636 -10.575 1.00 27.26 345 HIS A O 1
ATOM 2514 N N . LEU A 1 315 ? -39.453 31.199 -8.382 1.00 27.64 346 LEU A N 1
ATOM 2515 C CA . LEU A 1 315 ? -38.583 32.265 -7.911 1.00 29.78 346 LEU A CA 1
ATOM 2516 C C . LEU A 1 315 ? -37.161 32.107 -8.435 1.00 37.70 346 LEU A C 1
ATOM 2517 O O . LEU A 1 315 ? -36.573 33.055 -8.957 1.00 39.11 346 LEU A O 1
ATOM 2522 N N . LYS A 1 316 ? -36.609 30.906 -8.304 1.00 37.04 347 LYS A N 1
ATOM 2523 C CA . LYS A 1 316 ? -35.316 30.627 -8.898 1.00 33.50 347 LYS A CA 1
ATOM 2524 C C . LYS A 1 316 ? -35.284 31.008 -10.383 1.00 33.62 347 LYS A C 1
ATOM 2525 O O . LYS A 1 316 ? -34.327 31.625 -10.851 1.00 32.54 347 LYS A O 1
ATOM 2531 N N . GLU A 1 317 ? -36.316 30.635 -11.130 1.00 36.66 348 GLU A N 1
ATOM 2532 C CA . GLU A 1 317 ? -36.267 30.840 -12.575 1.00 41.96 348 GLU A CA 1
ATOM 2533 C C . GLU A 1 317 ? -36.389 32.293 -12.946 1.00 36.93 348 GLU A C 1
ATOM 2534 O O . GLU A 1 317 ? -35.966 32.707 -14.032 1.00 47.32 348 GLU A O 1
ATOM 2540 N N . THR A 1 318 ? -36.944 33.067 -12.024 1.00 33.54 349 THR A N 1
ATOM 2541 C CA . THR A 1 318 ? -37.146 34.496 -12.239 1.00 46.41 349 THR A CA 1
ATOM 2542 C C . THR A 1 318 ? -35.939 35.331 -11.818 1.00 43.57 349 THR A C 1
ATOM 2543 O O . THR A 1 318 ? -35.539 36.259 -12.519 1.00 46.48 349 THR A O 1
ATOM 2547 N N . PHE A 1 319 ? -35.342 34.972 -10.691 1.00 30.52 350 PHE A N 1
ATOM 2548 C CA . PHE A 1 319 ? -34.300 35.789 -10.086 1.00 35.96 350 PHE A CA 1
ATOM 2549 C C . PHE A 1 319 ? -32.857 35.342 -10.297 1.00 36.27 350 PHE A C 1
ATOM 2550 O O . PHE A 1 319 ? -31.977 36.170 -10.500 1.00 41.98 350 PHE A O 1
ATOM 2558 N N . CYS A 1 320 ? -32.615 34.042 -10.223 1.00 30.92 351 CYS A N 1
ATOM 2559 C CA . CYS A 1 320 ? -31.268 33.506 -10.341 1.00 30.09 351 CYS A CA 1
ATOM 2560 C C . CYS A 1 320 ? -30.630 33.796 -11.702 1.00 36.53 351 CYS A C 1
ATOM 2561 O O . CYS A 1 320 ? -31.298 33.787 -12.739 1.00 35.88 351 CYS A O 1
ATOM 2564 N N . HIS A 1 321 ? -29.332 34.077 -11.687 1.00 36.05 352 HIS A N 1
ATOM 2565 C CA . HIS A 1 321 ? -28.599 34.389 -12.916 1.00 43.60 352 HIS A CA 1
ATOM 2566 C C . HIS A 1 321 ? -27.157 33.949 -12.730 1.00 30.67 352 HIS A C 1
ATOM 2567 O O . HIS A 1 321 ? -26.725 33.729 -11.596 1.00 38.02 352 HIS A O 1
ATOM 2574 N N . LEU A 1 322 ? -26.420 33.814 -13.830 1.00 36.79 353 LEU A N 1
ATOM 2575 C CA . LEU A 1 322 ? -24.972 33.573 -13.768 1.00 41.73 353 LEU A CA 1
ATOM 2576 C C . LEU A 1 322 ? -24.194 34.714 -14.430 1.00 46.63 353 LEU A C 1
ATOM 2577 O O . LEU A 1 322 ? -23.262 34.490 -15.206 1.00 40.95 353 LEU A O 1
ATOM 2582 N N . ASP A 1 323 ? -24.587 35.941 -14.112 1.00 39.05 354 ASP A N 1
ATOM 2583 C CA . ASP A 1 323 ? -23.989 37.121 -14.716 1.00 50.30 354 ASP A CA 1
ATOM 2584 C C . ASP A 1 323 ? -23.207 37.951 -13.672 1.00 47.16 354 ASP A C 1
ATOM 2585 O O . ASP A 1 323 ? -23.810 38.562 -12.788 1.00 45.33 354 ASP A O 1
ATOM 2590 N N . GLN A 1 324 ? -21.875 37.971 -13.764 1.00 44.38 355 GLN A N 1
ATOM 2591 C CA . GLN A 1 324 ? -21.058 38.741 -12.810 1.00 49.98 355 GLN A CA 1
ATOM 2592 C C . GLN A 1 324 ? -21.489 40.193 -12.710 1.00 45.01 355 GLN A C 1
ATOM 2593 O O . GLN A 1 324 ? -21.380 40.818 -11.652 1.00 54.85 355 GLN A O 1
ATOM 2599 N N . ASP A 1 325 ? -21.973 40.728 -13.819 1.00 40.00 356 ASP A N 1
ATOM 2600 C CA . ASP A 1 325 ? -22.195 42.161 -13.933 1.00 46.69 356 ASP A CA 1
ATOM 2601 C C . ASP A 1 325 ? -23.477 42.655 -13.278 1.00 45.16 356 ASP A C 1
ATOM 2602 O O . ASP A 1 325 ? -23.651 43.860 -13.080 1.00 56.79 356 ASP A O 1
ATOM 2607 N N . ILE A 1 326 ? -24.362 41.725 -12.931 1.00 48.15 357 ILE A N 1
ATOM 2608 C CA . ILE A 1 326 ? -25.544 42.042 -12.140 1.00 43.22 357 ILE A CA 1
ATOM 2609 C C . ILE A 1 326 ? -25.152 41.942 -10.674 1.00 52.61 357 ILE A C 1
ATOM 2610 O O . ILE A 1 326 ? -24.901 40.849 -10.162 1.00 53.23 357 ILE A O 1
ATOM 2615 N N . SER A 1 327 ? -25.095 43.074 -9.989 1.00 42.88 358 SER A N 1
ATOM 2616 C CA . SER A 1 327 ? -24.587 43.068 -8.624 1.00 39.89 358 SER A CA 1
ATOM 2617 C C . SER A 1 327 ? -25.301 44.095 -7.778 1.00 32.43 358 SER A C 1
ATOM 2618 O O . SER A 1 327 ? -26.101 44.880 -8.285 1.00 46.92 358 SER A O 1
ATOM 2621 N N . GLY A 1 328 ? -25.008 44.083 -6.483 1.00 36.41 359 GLY A N 1
ATOM 2622 C CA . GLY A 1 328 ? -25.661 44.975 -5.540 1.00 33.69 359 GLY A CA 1
ATOM 2623 C C . GLY A 1 328 ? -26.970 44.429 -5.004 1.00 45.32 359 GLY A C 1
ATOM 2624 O O . GLY A 1 328 ? -27.376 43.308 -5.322 1.00 42.15 359 GLY A O 1
ATOM 2625 N N . LEU A 1 329 ? -27.620 45.219 -4.159 1.00 44.81 360 LEU A N 1
ATOM 2626 C CA . LEU A 1 329 ? -28.955 44.889 -3.695 1.00 44.93 360 LEU A CA 1
ATOM 2627 C C . LEU A 1 329 ? -29.957 45.406 -4.721 1.00 38.87 360 LEU A C 1
ATOM 2628 O O . LEU A 1 329 ? -29.833 46.528 -5.189 1.00 54.03 360 LEU A O 1
ATOM 2633 N N . GLN A 1 330 ? -30.916 44.571 -5.107 1.00 42.58 361 GLN A N 1
ATOM 2634 C CA . GLN A 1 330 ? -31.956 44.982 -6.046 1.00 36.85 361 GLN A CA 1
ATOM 2635 C C . GLN A 1 330 ? -33.326 44.836 -5.419 1.00 42.21 361 GLN A C 1
ATOM 2636 O O . GLN A 1 330 ? -33.574 43.952 -4.585 1.00 40.41 361 GLN A O 1
ATOM 2642 N N . ASP A 1 331 ? -34.229 45.707 -5.834 1.00 51.53 362 ASP A N 1
ATOM 2643 C CA . ASP A 1 331 ? -35.603 45.613 -5.380 1.00 44.98 362 ASP A CA 1
ATOM 2644 C C . ASP A 1 331 ? -36.403 44.757 -6.343 1.00 38.55 362 ASP A C 1
ATOM 2645 O O . ASP A 1 331 ? -36.413 45.003 -7.552 1.00 44.87 362 ASP A O 1
ATOM 2650 N N . HIS A 1 332 ? -37.021 43.715 -5.796 1.00 42.99 363 HIS A N 1
ATOM 2651 C CA . HIS A 1 332 ? -37.812 42.765 -6.573 1.00 37.35 363 HIS A CA 1
ATOM 2652 C C . HIS A 1 332 ? -39.219 42.609 -6.004 1.00 37.46 363 HIS A C 1
ATOM 2653 O O . HIS A 1 332 ? -39.499 42.959 -4.850 1.00 40.43 363 HIS A O 1
ATOM 2660 N N . GLU A 1 333 ? -40.115 42.069 -6.810 1.00 36.06 364 GLU A N 1
ATOM 2661 C CA . GLU A 1 333 ? -41.406 41.703 -6.263 1.00 44.54 364 GLU A CA 1
ATOM 2662 C C . GLU A 1 333 ? -41.836 40.389 -6.866 1.00 46.89 364 GLU A C 1
ATOM 2663 O O . GLU A 1 333 ? -41.431 40.044 -7.976 1.00 38.86 364 GLU A O 1
ATOM 2669 N N . PHE A 1 334 ? -42.642 39.647 -6.122 1.00 39.49 365 PHE A N 1
ATOM 2670 C CA . PHE A 1 334 ? -43.193 38.414 -6.647 1.00 42.69 365 PHE A CA 1
ATOM 2671 C C . PHE A 1 334 ? -44.604 38.205 -6.131 1.00 38.54 365 PHE A C 1
ATOM 2672 O O . PHE A 1 334 ? -44.993 38.777 -5.106 1.00 33.18 365 PHE A O 1
ATOM 2680 N N . GLN A 1 335 ? -45.362 37.382 -6.847 1.00 41.94 366 GLN A N 1
ATOM 2681 C CA . GLN A 1 335 ? -46.734 37.053 -6.463 1.00 44.94 366 GLN A CA 1
ATOM 2682 C C . GLN A 1 335 ? -46.864 35.686 -5.802 1.00 38.21 366 GLN A C 1
ATOM 2683 O O . GLN A 1 335 ? -46.062 34.787 -6.037 1.00 52.26 366 GLN A O 1
ATOM 2689 N N . ILE A 1 336 ? -47.885 35.525 -4.975 1.00 39.99 367 ILE A N 1
ATOM 2690 C CA . ILE A 1 336 ? -48.323 34.188 -4.617 1.00 37.79 367 ILE A CA 1
ATOM 2691 C C . ILE A 1 336 ? -49.817 34.088 -4.895 1.00 37.76 367 ILE A C 1
ATOM 2692 O O . ILE A 1 336 ? -50.589 34.910 -4.438 1.00 40.89 367 ILE A O 1
ATOM 2697 N N . ARG A 1 337 ? -50.208 33.090 -5.674 1.00 42.71 368 ARG A N 1
ATOM 2698 C CA . ARG A 1 337 ? -51.608 32.841 -5.973 1.00 34.04 368 ARG A CA 1
ATOM 2699 C C . ARG A 1 337 ? -51.943 31.389 -5.655 1.00 38.66 368 ARG A C 1
ATOM 2700 O O . ARG A 1 337 ? -52.255 30.596 -6.543 1.00 43.66 368 ARG A O 1
ATOM 2708 N N . HIS A 1 338 ? -51.883 31.041 -4.378 1.00 34.63 369 HIS A N 1
ATOM 2709 C CA . HIS A 1 338 ? -52.209 29.688 -3.974 1.00 37.00 369 HIS A CA 1
ATOM 2710 C C . HIS A 1 338 ? -53.685 29.502 -3.737 1.00 40.47 369 HIS A C 1
ATOM 2711 O O . HIS A 1 338 ? -54.396 30.445 -3.402 1.00 43.62 369 HIS A O 1
ATOM 2718 N N . PRO A 1 339 ? -54.160 28.272 -3.907 1.00 39.37 370 PRO A N 1
ATOM 2719 C CA . PRO A 1 339 ? -55.554 28.031 -3.526 1.00 41.64 370 PRO A CA 1
ATOM 2720 C C . PRO A 1 339 ? -55.738 28.330 -2.029 1.00 44.10 370 PRO A C 1
ATOM 2721 O O . PRO A 1 339 ? -54.775 28.220 -1.267 1.00 44.06 370 PRO A O 1
ATOM 2725 N N . ASP A 1 340 ? -56.940 28.730 -1.615 1.00 50.22 371 ASP A N 1
ATOM 2726 C CA . ASP A 1 340 ? -57.224 28.948 -0.191 1.00 43.72 371 ASP A CA 1
ATOM 2727 C C . ASP A 1 340 ? -56.509 30.186 0.365 1.00 49.44 371 ASP A C 1
ATOM 2728 O O . ASP A 1 340 ? -56.382 30.366 1.577 1.00 47.97 371 ASP A O 1
ATOM 2733 N N . SER A 1 341 ? -56.030 31.032 -0.534 1.00 44.85 372 SER A N 1
ATOM 2734 C CA . SER A 1 341 ? -55.440 32.300 -0.140 1.00 38.19 372 SER A CA 1
ATOM 2735 C C . SER A 1 341 ? -55.740 33.387 -1.174 1.00 37.40 372 SER A C 1
ATOM 2736 O O . SER A 1 341 ? -56.278 33.111 -2.256 1.00 36.65 372 SER A O 1
ATOM 2739 N N . PRO A 1 342 ? -55.438 34.638 -0.814 1.00 37.50 373 PRO A N 1
ATOM 2740 C CA . PRO A 1 342 ? -55.633 35.786 -1.709 1.00 37.41 373 PRO A CA 1
ATOM 2741 C C . PRO A 1 342 ? -54.538 35.859 -2.754 1.00 35.90 373 PRO A C 1
ATOM 2742 O O . PRO A 1 342 ? -53.537 35.171 -2.597 1.00 43.30 373 PRO A O 1
ATOM 2746 N N . ALA A 1 343 ? -54.727 36.646 -3.809 1.00 35.93 374 ALA A N 1
ATOM 2747 C CA . ALA A 1 343 ? -53.616 36.940 -4.724 1.00 40.25 374 ALA A CA 1
ATOM 2748 C C . ALA A 1 343 ? -52.721 37.950 -4.032 1.00 40.74 374 ALA A C 1
ATOM 2749 O O . ALA A 1 343 ? -53.125 39.102 -3.837 1.00 48.35 374 ALA A O 1
ATOM 2751 N N . LEU A 1 344 ? -51.523 37.506 -3.653 1.00 28.95 375 LEU A N 1
ATOM 2752 C CA . LEU A 1 344 ? -50.572 38.318 -2.890 1.00 33.41 375 LEU A CA 1
ATOM 2753 C C . LEU A 1 344 ? -49.406 38.834 -3.717 1.00 38.60 375 LEU A C 1
ATOM 2754 O O . LEU A 1 344 ? -48.891 38.149 -4.607 1.00 42.10 375 LEU A O 1
ATOM 2759 N N . LEU A 1 345 ? -48.989 40.054 -3.410 1.00 40.79 376 LEU A N 1
ATOM 2760 C CA . LEU A 1 345 ? -47.811 40.639 -4.036 1.00 39.78 376 LEU A CA 1
ATOM 2761 C C . LEU A 1 345 ? -46.805 41.062 -2.972 1.00 44.82 376 LEU A C 1
ATOM 2762 O O . LEU A 1 345 ? -47.140 41.824 -2.071 1.00 38.55 376 LEU A O 1
ATOM 2767 N N . TYR A 1 346 ? -45.579 40.554 -3.096 1.00 41.03 377 TYR A N 1
ATOM 2768 C CA . TYR A 1 346 ? -44.497 40.799 -2.146 1.00 38.14 377 TYR A CA 1
ATOM 2769 C C . TYR A 1 346 ? -43.374 41.662 -2.730 1.00 44.93 377 TYR A C 1
ATOM 2770 O O . TYR A 1 346 ? -42.868 41.392 -3.827 1.00 40.44 377 TYR A O 1
ATOM 2779 N N . GLN A 1 347 ? -42.980 42.693 -1.988 1.00 43.43 378 GLN A N 1
ATOM 2780 C CA . GLN A 1 347 ? -41.723 43.393 -2.255 1.00 43.00 378 GLN A CA 1
ATOM 2781 C C . GLN A 1 347 ? -40.592 42.692 -1.523 1.00 49.07 378 GLN A C 1
ATOM 2782 O O . GLN A 1 347 ? -40.735 42.296 -0.361 1.00 44.88 378 GLN A O 1
ATOM 2788 N N . PHE A 1 348 ? -39.456 42.527 -2.179 1.00 50.30 379 PHE A N 1
ATOM 2789 C CA . PHE A 1 348 ? -38.259 42.330 -1.373 1.00 56.10 379 PHE A CA 1
ATOM 2790 C C . PHE A 1 348 ? -36.943 42.524 -2.067 1.00 42.71 379 PHE A C 1
ATOM 2791 O O . PHE A 1 348 ? -36.865 42.622 -3.296 1.00 38.62 379 PHE A O 1
ATOM 2799 N N . ARG A 1 349 ? -35.909 42.622 -1.245 1.00 41.62 380 ARG A N 1
ATOM 2800 C CA . ARG A 1 349 ? -34.599 43.026 -1.727 1.00 46.24 380 ARG A CA 1
ATOM 2801 C C . ARG A 1 349 ? -33.641 41.841 -1.772 1.00 37.07 380 ARG A C 1
ATOM 2802 O O . ARG A 1 349 ? -33.507 41.113 -0.794 1.00 38.72 380 ARG A O 1
ATOM 2810 N N . LEU A 1 350 ? -33.003 41.633 -2.921 1.00 45.57 381 LEU A N 1
ATOM 2811 C CA . LEU A 1 350 ? -32.063 40.526 -3.073 1.00 42.55 381 LEU A CA 1
ATOM 2812 C C . LEU A 1 350 ? -30.700 40.965 -3.547 1.00 48.71 381 LEU A C 1
ATOM 2813 O O . LEU A 1 350 ? -30.573 41.867 -4.388 1.00 45.48 381 LEU A O 1
ATOM 2818 N N . GLY A 1 351 ? -29.683 40.283 -3.035 1.00 43.41 382 GLY A N 1
ATOM 2819 C CA . GLY A 1 351 ? -28.319 40.513 -3.475 1.00 47.30 382 GLY A CA 1
ATOM 2820 C C . GLY A 1 351 ? -27.667 39.348 -4.195 1.00 46.72 382 GLY A C 1
ATOM 2821 O O . GLY A 1 351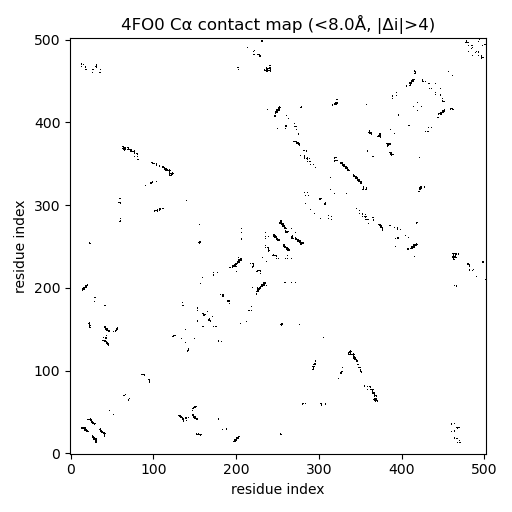 ? -28.054 38.955 -5.299 1.00 42.17 382 GLY A O 1
ATOM 2822 N N . ASP A 1 352 ? -26.663 38.780 -3.552 1.00 47.38 383 ASP A N 1
ATOM 2823 C CA . ASP A 1 352 ? -25.781 37.846 -4.227 1.00 39.68 383 ASP A CA 1
ATOM 2824 C C . ASP A 1 352 ? -26.383 36.447 -4.268 1.00 47.80 383 ASP A C 1
ATOM 2825 O O . ASP A 1 352 ? -26.059 35.626 -5.137 1.00 35.52 383 ASP A O 1
ATOM 2830 N N . GLU A 1 353 ? -27.278 36.177 -3.330 1.00 44.81 384 GLU A N 1
ATOM 2831 C CA . GLU A 1 353 ? -28.052 34.951 -3.386 1.00 39.57 384 GLU A CA 1
ATOM 2832 C C . GLU A 1 353 ? -28.503 34.602 -4.832 1.00 31.60 384 GLU A C 1
ATOM 2833 O O . GLU A 1 353 ? -28.509 33.439 -5.227 1.00 33.19 384 GLU A O 1
ATOM 2839 N N . LYS A 1 354 ? -28.846 35.605 -5.628 1.00 24.48 385 LYS A N 1
ATOM 2840 C CA . LYS A 1 354 ? -29.290 35.348 -7.000 1.00 29.46 385 LYS A CA 1
ATOM 2841 C C . LYS A 1 354 ? -28.220 34.707 -7.858 1.00 35.23 385 LYS A C 1
ATOM 2842 O O . LYS A 1 354 ? -28.540 34.053 -8.848 1.00 36.73 385 LYS A O 1
ATOM 2848 N N . LEU A 1 355 ? -26.956 34.916 -7.488 1.00 29.65 386 LEU A N 1
ATOM 2849 C CA . LEU A 1 355 ? -25.817 34.364 -8.226 1.00 30.49 386 LEU A CA 1
ATOM 2850 C C . LEU A 1 355 ? -25.173 33.178 -7.507 1.00 26.84 386 LEU A C 1
ATOM 2851 O O . LEU A 1 355 ? -24.750 32.228 -8.131 1.00 27.54 386 LEU A O 1
ATOM 2856 N N . GLN A 1 356 ? -25.118 33.240 -6.185 1.00 34.65 387 GLN A N 1
ATOM 2857 C CA . GLN A 1 356 ? -24.597 32.139 -5.396 1.00 29.83 387 GLN A CA 1
ATOM 2858 C C . GLN A 1 356 ? -25.293 30.812 -5.691 1.00 36.89 387 GLN A C 1
ATOM 2859 O O . GLN A 1 356 ? -24.635 29.799 -5.932 1.00 37.95 387 GLN A O 1
ATOM 2865 N N . ALA A 1 357 ? -26.623 30.818 -5.668 1.00 35.66 388 ALA A N 1
ATOM 2866 C CA . ALA A 1 357 ? -27.390 29.583 -5.758 1.00 22.23 388 ALA A CA 1
ATOM 2867 C C . ALA A 1 357 ? -27.121 28.771 -7.039 1.00 36.98 388 ALA A C 1
ATOM 2868 O O . ALA A 1 357 ? -26.860 27.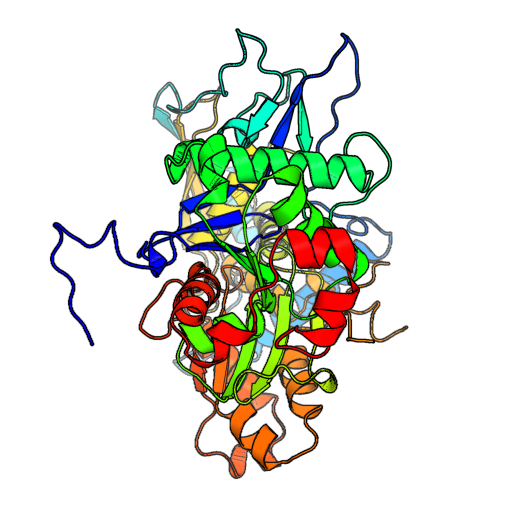576 -6.973 1.00 32.08 388 ALA A O 1
ATOM 2870 N N . PRO A 1 358 ? -27.206 29.417 -8.208 1.00 30.95 389 PRO A N 1
ATOM 2871 C CA . PRO A 1 358 ? -26.940 28.720 -9.475 1.00 25.28 389 PRO A CA 1
ATOM 2872 C C . PRO A 1 358 ? -25.514 28.200 -9.526 1.00 39.77 389 PRO A C 1
ATOM 2873 O O . PRO A 1 358 ? -25.257 27.163 -10.131 1.00 34.69 389 PRO A O 1
ATOM 2877 N N . MET A 1 359 ? -24.590 28.924 -8.904 1.00 38.18 390 MET A N 1
ATOM 2878 C CA . MET A 1 359 ? -23.193 28.510 -8.885 1.00 36.27 390 MET A CA 1
ATOM 2879 C C . MET A 1 359 ? -22.916 27.328 -7.968 1.00 40.48 390 MET A C 1
ATOM 2880 O O . MET A 1 359 ? -21.814 26.797 -7.981 1.00 34.81 390 MET A O 1
ATOM 2885 N N . ALA A 1 360 ? -23.892 26.915 -7.167 1.00 30.21 391 ALA A N 1
ATOM 2886 C CA . ALA A 1 360 ? -23.698 25.705 -6.385 1.00 32.48 391 ALA A CA 1
ATOM 2887 C C . ALA A 1 360 ? -23.632 24.492 -7.313 1.00 36.35 391 ALA A C 1
ATOM 2888 O O . ALA A 1 360 ? -23.141 23.437 -6.917 1.00 38.31 391 ALA A O 1
ATOM 2890 N N . LEU A 1 361 ? -24.110 24.646 -8.550 1.00 34.14 392 LEU A N 1
ATOM 2891 C CA . LEU A 1 361 ? -23.942 23.598 -9.565 1.00 34.30 392 LEU A CA 1
ATOM 2892 C C . LEU A 1 361 ? -22.465 23.324 -9.838 1.00 35.57 392 LEU A C 1
ATOM 2893 O O . LEU A 1 361 ? -22.098 22.236 -10.263 1.00 41.09 392 LEU A O 1
ATOM 2898 N N . PHE A 1 362 ? -21.617 24.311 -9.573 1.00 32.67 393 PHE A N 1
ATOM 2899 C CA . PHE A 1 362 ? -20.187 24.145 -9.767 1.00 36.33 393 PHE A CA 1
ATOM 2900 C C . PHE A 1 362 ? -19.454 23.840 -8.464 1.00 35.71 393 PHE A C 1
ATOM 2901 O O . PHE A 1 362 ? -18.312 23.362 -8.478 1.00 48.07 393 PHE A O 1
ATOM 2909 N N . TYR A 1 363 ? -20.131 24.106 -7.348 1.00 32.23 394 TYR A N 1
ATOM 2910 C CA . TYR A 1 363 ? -19.635 23.770 -6.011 1.00 42.15 394 TYR A CA 1
ATOM 2911 C C . TYR A 1 363 ? -20.705 23.033 -5.201 1.00 34.79 394 TYR A C 1
ATOM 2912 O O . TYR A 1 363 ? -21.169 23.518 -4.171 1.00 32.98 394 TYR A O 1
ATOM 2921 N N . PRO A 1 364 ? -21.090 21.843 -5.672 1.00 37.81 395 PRO A N 1
ATOM 2922 C CA . PRO A 1 364 ? -22.224 21.087 -5.131 1.00 34.37 395 PRO A CA 1
ATOM 2923 C C . PRO A 1 364 ? -22.094 20.662 -3.661 1.00 34.09 395 PRO A C 1
ATOM 2924 O O . PRO A 1 364 ? -23.059 20.161 -3.092 1.00 38.17 395 PRO A O 1
ATOM 2928 N N . ALA A 1 365 ? -20.938 20.842 -3.043 1.00 35.73 396 ALA A N 1
ATOM 2929 C CA . ALA A 1 365 ? -20.852 20.580 -1.612 1.00 39.09 396 ALA A CA 1
ATOM 2930 C C . ALA A 1 365 ? -21.789 21.550 -0.898 1.00 32.58 396 ALA A C 1
ATOM 2931 O O . ALA A 1 365 ? -22.226 21.312 0.226 1.00 30.60 396 ALA A O 1
ATOM 2933 N N . THR A 1 366 ? -22.081 22.656 -1.572 1.00 23.89 397 THR A N 1
ATOM 2934 C CA . THR A 1 366 ? -22.925 23.715 -1.031 1.00 31.19 397 THR A CA 1
ATOM 2935 C C . THR A 1 366 ? -24.306 23.182 -0.679 1.00 35.22 397 THR A C 1
ATOM 2936 O O . THR A 1 366 ? -24.986 23.712 0.201 1.00 38.01 397 THR A O 1
ATOM 2940 N N . PHE A 1 367 ? -24.717 22.128 -1.378 1.00 28.81 398 PHE A N 1
ATOM 2941 C CA . PHE A 1 367 ? -26.022 21.504 -1.155 1.00 29.98 398 PHE A CA 1
ATOM 2942 C C . PHE A 1 367 ? -26.134 20.845 0.202 1.00 37.49 398 PHE A C 1
ATOM 2943 O O . PHE A 1 367 ? -27.241 20.611 0.681 1.00 55.30 398 PHE A O 1
ATOM 2951 N N . GLY A 1 368 ? -24.984 20.567 0.816 1.00 42.96 399 GLY A N 1
ATOM 2952 C CA . GLY A 1 368 ? -24.916 19.961 2.133 1.00 34.11 399 GLY A CA 1
ATOM 2953 C C . GLY A 1 368 ? -25.450 18.542 2.185 1.00 42.31 399 GLY A C 1
ATOM 2954 O O . GLY A 1 368 ? -25.959 18.114 3.211 1.00 43.72 399 GLY A O 1
ATOM 2955 N N . ILE A 1 369 ? -25.343 17.812 1.078 1.00 40.77 400 ILE A N 1
ATOM 2956 C CA . ILE A 1 369 ? -25.805 16.430 1.036 1.00 37.87 400 ILE A CA 1
ATOM 2957 C C . ILE A 1 369 ? -24.706 15.509 1.545 1.00 40.78 400 ILE A C 1
ATOM 2958 O O . ILE A 1 369 ? -23.587 15.523 1.043 1.00 39.80 400 ILE A O 1
ATOM 2963 N N . VAL A 1 370 ? -25.027 14.717 2.558 1.00 40.37 401 VAL A N 1
ATOM 2964 C CA . VAL A 1 370 ? -24.027 13.894 3.216 1.00 34.81 401 VAL A CA 1
ATOM 2965 C C . VAL A 1 370 ? -24.439 12.431 3.236 1.00 44.65 401 VAL A C 1
ATOM 2966 O O . VAL A 1 370 ? -25.581 12.088 3.578 1.00 42.46 401 VAL A O 1
ATOM 2970 N N . GLY A 1 371 ? -23.506 11.570 2.847 1.00 35.20 402 GLY A N 1
ATOM 2971 C CA . GLY A 1 371 ? -23.722 10.141 2.941 1.00 29.94 402 GLY A CA 1
ATOM 2972 C C . GLY A 1 371 ? -24.456 9.498 1.783 1.00 40.47 402 GLY A C 1
ATOM 2973 O O . GLY A 1 371 ? -25.008 8.415 1.935 1.00 51.98 402 GLY A O 1
ATOM 2974 N N . GLN A 1 372 ? -24.458 10.145 0.624 1.00 39.45 403 GLN A N 1
ATOM 2975 C CA . GLN A 1 372 ? -25.148 9.591 -0.535 1.00 42.83 403 GLN A CA 1
ATOM 2976 C C . GLN A 1 372 ? -24.202 9.409 -1.696 1.00 39.44 403 GLN A C 1
ATOM 2977 O O . GLN A 1 372 ? -23.195 10.114 -1.816 1.00 48.77 403 GLN A O 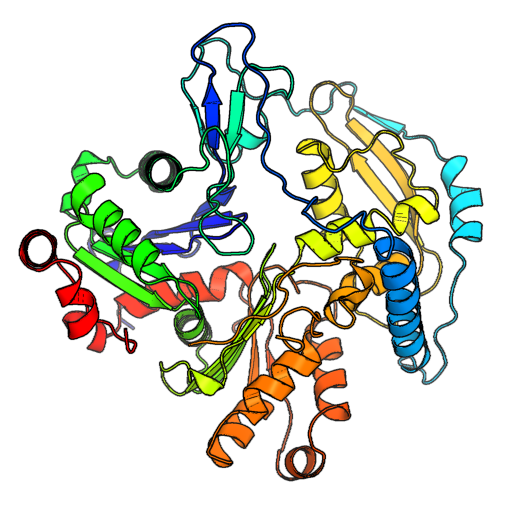1
ATOM 2983 N N . LYS A 1 373 ? -24.528 8.447 -2.547 1.00 37.92 404 LYS A N 1
ATOM 2984 C CA . LYS A 1 373 ? -23.838 8.289 -3.818 1.00 52.38 404 LYS A CA 1
ATOM 2985 C C . LYS A 1 373 ? -24.225 9.490 -4.675 1.00 40.07 404 LYS A C 1
ATOM 2986 O O . LYS A 1 373 ? -25.403 9.720 -4.932 1.00 50.82 404 LYS A O 1
ATOM 2992 N N . MET A 1 374 ? -23.236 10.269 -5.086 1.00 42.39 405 MET A N 1
ATOM 2993 C CA . MET A 1 374 ? -23.483 11.529 -5.779 1.00 40.66 405 MET A CA 1
ATOM 2994 C C . MET A 1 374 ? -23.065 11.479 -7.235 1.00 40.80 405 MET A C 1
ATOM 2995 O O . MET A 1 374 ? -23.589 12.208 -8.069 1.00 46.02 405 MET A O 1
ATOM 3000 N N . THR A 1 375 ? -22.120 10.597 -7.526 1.00 52.97 406 THR A N 1
ATOM 3001 C CA . THR A 1 375 ? -21.572 10.457 -8.858 1.00 48.37 406 THR A CA 1
ATOM 3002 C C . THR A 1 375 ? -21.663 9.003 -9.288 1.00 43.07 406 THR A C 1
ATOM 3003 O O . THR A 1 375 ? -21.512 8.094 -8.478 1.00 53.44 406 THR A O 1
ATOM 3007 N N . THR A 1 376 ? -21.915 8.792 -10.570 1.00 40.77 407 THR A N 1
ATOM 3008 C CA . THR A 1 376 ? -22.090 7.458 -11.097 1.00 33.26 407 THR A CA 1
ATOM 3009 C C . THR A 1 376 ? -21.377 7.338 -12.416 1.00 50.16 407 THR A C 1
ATOM 3010 O O . THR A 1 376 ? -21.487 8.219 -13.266 1.00 51.13 407 THR A O 1
ATOM 3014 N N . LEU A 1 377 ? -20.640 6.245 -12.581 1.00 65.77 408 LEU A N 1
ATOM 3015 C CA . LEU A 1 377 ? -19.987 5.932 -13.844 1.00 56.91 408 LEU A CA 1
ATOM 3016 C C . LEU A 1 377 ? -20.676 4.734 -14.459 1.00 69.67 408 LEU A C 1
ATOM 3017 O O . LEU A 1 377 ? -21.498 4.089 -13.797 1.00 67.11 408 LEU A O 1
ATOM 3022 N N . GLN A 1 378 ? -20.371 4.426 -15.718 1.00 68.76 409 GLN A N 1
ATOM 3023 C CA . GLN A 1 378 ? -20.991 3.248 -16.312 1.00 77.16 409 GLN A CA 1
ATOM 3024 C C . GLN A 1 378 ? -20.177 2.014 -15.990 1.00 94.93 409 GLN A C 1
ATOM 3025 O O . GLN A 1 378 ? -18.945 2.065 -15.986 1.00 91.25 409 GLN A O 1
ATOM 3031 N N . HIS A 1 379 ? -20.876 0.915 -15.704 1.00 102.12 410 HIS A N 1
ATOM 3032 C CA . HIS A 1 379 ? -20.238 -0.376 -15.465 1.00 124.27 410 HIS A CA 1
ATOM 3033 C C . HIS A 1 379 ? -18.954 -0.535 -16.285 1.00 138.05 410 HIS A C 1
ATOM 3034 O O . HIS A 1 379 ? -18.985 -0.558 -17.520 1.00 130.79 410 HIS A O 1
ATOM 3041 N N . SER A 1 471 ? -17.123 3.778 -2.972 1.00 77.49 502 SER A N 1
ATOM 3042 C CA . SER A 1 471 ? -15.991 4.483 -3.573 1.00 100.47 502 SER A CA 1
ATOM 3043 C C . SER A 1 471 ? -15.927 5.935 -3.117 1.00 104.62 502 SER A C 1
ATOM 3044 O O . SER A 1 471 ? -16.948 6.553 -2.815 1.00 93.92 502 SER A O 1
ATOM 3047 N N . LEU A 1 472 ? -14.717 6.480 -3.079 1.00 110.20 503 LEU A N 1
ATOM 3048 C CA . LEU A 1 472 ? -14.508 7.841 -2.603 1.00 114.81 503 LEU A CA 1
ATOM 3049 C C . LEU A 1 472 ? -14.960 8.849 -3.654 1.00 106.75 503 LEU A C 1
ATOM 3050 O O . LEU A 1 472 ? -15.495 9.920 -3.342 1.00 76.27 503 LEU A O 1
ATOM 3055 N N . PHE A 1 473 ? -14.745 8.486 -4.910 1.00 100.64 504 PHE A N 1
ATOM 3056 C CA . PHE A 1 473 ? -15.089 9.351 -6.020 1.00 86.63 504 PHE A CA 1
ATOM 3057 C C . PHE A 1 473 ? -16.604 9.505 -6.175 1.00 93.25 504 PHE A C 1
ATOM 3058 O O . PHE A 1 473 ? -17.081 10.531 -6.667 1.00 89.84 504 PHE A O 1
ATOM 3066 N N . GLU A 1 474 ? -17.359 8.494 -5.745 1.00 84.22 505 GLU A N 1
ATOM 3067 C CA . GLU A 1 474 ? -18.822 8.525 -5.859 1.00 89.43 505 GLU A CA 1
ATOM 3068 C C . GLU A 1 474 ? -19.512 9.322 -4.744 1.00 85.70 505 GLU A C 1
ATOM 3069 O O . GLU A 1 474 ? -20.436 10.092 -5.011 1.00 70.66 505 GLU A O 1
ATOM 3075 N N . GLY A 1 475 ? -19.063 9.135 -3.504 1.00 87.18 506 GLY A N 1
ATOM 3076 C CA . GLY A 1 475 ? -19.648 9.814 -2.354 1.00 70.48 506 GLY A CA 1
ATOM 3077 C C . GLY A 1 475 ? -19.429 11.320 -2.320 1.00 79.03 506 GLY A C 1
ATOM 3078 O O . GLY A 1 475 ? -20.137 12.052 -1.605 1.00 67.26 506 GLY A O 1
ATOM 3079 N N . LYS A 1 476 ? -18.441 11.782 -3.085 1.00 65.84 507 LYS A N 1
ATOM 3080 C CA . LYS A 1 476 ? -18.186 13.214 -3.226 1.00 67.26 507 LYS A CA 1
ATOM 3081 C C . LYS A 1 476 ? -18.847 13.772 -4.484 1.00 63.41 507 LYS A C 1
ATOM 3082 O O . LYS A 1 476 ? -18.804 13.169 -5.565 1.00 54.96 507 LYS A O 1
ATOM 3088 N N . ALA A 1 477 ? -19.482 14.924 -4.330 1.00 51.08 508 ALA A N 1
ATOM 3089 C CA . ALA A 1 477 ? -20.191 15.516 -5.444 1.00 57.34 508 ALA A CA 1
ATOM 3090 C C . ALA A 1 477 ? -19.211 16.339 -6.262 1.00 52.37 508 ALA A C 1
ATOM 3091 O O . ALA A 1 477 ? -18.360 17.052 -5.725 1.00 61.65 508 ALA A O 1
ATOM 3093 N N . LEU A 1 478 ? -19.364 16.223 -7.570 1.00 39.71 509 LEU A N 1
ATOM 3094 C CA . LEU A 1 478 ? -18.437 16.751 -8.542 1.00 43.02 509 LEU A CA 1
ATOM 3095 C C . LEU A 1 478 ? -19.090 17.913 -9.271 1.00 38.25 509 LEU A C 1
ATOM 3096 O O . LEU A 1 478 ? -20.184 17.775 -9.815 1.00 44.88 509 LEU A O 1
ATOM 3101 N N . GLY A 1 479 ? -18.428 19.061 -9.281 1.00 32.63 510 GLY A N 1
ATOM 3102 C CA . GLY A 1 479 ? -18.974 20.227 -9.949 1.00 32.45 510 GLY A CA 1
ATOM 3103 C C . GLY A 1 479 ? -19.155 20.014 -11.443 1.00 40.98 510 GLY A C 1
ATOM 3104 O O . GLY A 1 479 ? -18.464 19.221 -12.082 1.00 41.44 510 GLY A O 1
ATOM 3105 N N . LEU A 1 480 ? -20.097 20.743 -12.011 1.00 47.34 511 LEU A N 1
ATOM 3106 C CA . LEU A 1 480 ? -20.462 20.546 -13.399 1.00 43.71 511 LEU A CA 1
ATOM 3107 C C . LEU A 1 480 ? -19.259 20.671 -14.364 1.00 43.61 511 LEU A C 1
ATOM 3108 O O . LEU A 1 480 ? -19.059 19.821 -15.226 1.00 41.20 511 LEU A O 1
ATOM 3113 N N . ASP A 1 481 ? -18.447 21.711 -14.194 1.00 40.47 512 ASP A N 1
ATOM 3114 C CA . ASP A 1 481 ? -17.282 21.933 -15.053 1.00 42.01 512 ASP A CA 1
ATOM 3115 C C . ASP A 1 481 ? -16.187 20.857 -14.926 1.00 48.86 512 ASP A C 1
ATOM 3116 O O . ASP A 1 481 ? -15.636 20.407 -15.928 1.00 44.16 512 ASP A O 1
ATOM 3121 N N . LYS A 1 482 ? -15.873 20.460 -13.696 1.00 42.68 513 LYS A N 1
ATOM 3122 C CA . LYS A 1 482 ? -14.957 19.356 -13.446 1.00 39.84 513 LYS A CA 1
ATOM 3123 C C . LYS A 1 482 ? -15.430 18.060 -14.112 1.00 48.06 513 LYS A C 1
ATOM 3124 O O . LYS A 1 482 ? -14.624 17.309 -14.667 1.00 48.00 513 LYS A O 1
ATOM 3130 N N . ALA A 1 483 ? -16.734 17.801 -14.040 1.00 37.45 514 ALA A N 1
ATOM 3131 C CA . ALA A 1 483 ? -17.322 16.623 -14.660 1.00 36.31 514 ALA A CA 1
ATOM 3132 C C . ALA A 1 483 ? -17.176 16.666 -16.175 1.00 42.31 514 ALA A C 1
ATOM 3133 O O . ALA A 1 483 ? -16.818 15.673 -16.808 1.00 43.29 514 ALA A O 1
ATOM 3135 N N . ILE A 1 484 ? -17.469 17.815 -16.765 1.00 36.22 515 ILE A N 1
ATOM 3136 C CA . ILE A 1 484 ? -17.305 17.955 -18.199 1.00 35.86 515 ILE A CA 1
ATOM 3137 C C . ILE A 1 484 ? -15.874 17.646 -18.595 1.00 44.62 515 ILE A C 1
ATOM 3138 O O . ILE A 1 484 ? -15.637 16.866 -19.508 1.00 41.79 515 ILE A O 1
ATOM 3143 N N . LEU A 1 485 ? -14.927 18.267 -17.899 1.00 47.82 516 LEU A N 1
ATOM 3144 C CA . LEU A 1 485 ? -13.511 18.071 -18.168 1.00 45.67 516 LEU A CA 1
ATOM 3145 C C . LEU A 1 485 ? -13.127 16.605 -17.988 1.00 47.34 516 LEU A C 1
ATOM 3146 O O . LEU A 1 485 ? -12.588 15.967 -18.889 1.00 53.01 516 LEU A O 1
ATOM 3151 N N . HIS A 1 486 ? -13.427 16.072 -16.816 1.00 45.80 517 HIS A N 1
ATOM 3152 C CA . HIS A 1 486 ? -13.132 14.682 -16.526 1.00 48.89 517 HIS A CA 1
ATOM 3153 C C . HIS A 1 486 ? -13.662 13.734 -17.599 1.00 42.84 517 HIS A C 1
ATOM 3154 O O . HIS A 1 486 ? -12.980 12.806 -18.013 1.00 49.56 517 HIS A O 1
ATOM 3161 N N . SER A 1 487 ? -14.888 13.972 -18.034 1.00 46.39 518 SER A N 1
ATOM 3162 C CA . SER A 1 487 ? -15.524 13.157 -19.057 1.00 39.59 518 SER A CA 1
ATOM 3163 C C . SER A 1 487 ? -14.732 13.190 -20.371 1.00 44.76 518 SER A C 1
ATOM 3164 O O . SER A 1 487 ? -14.434 12.157 -20.957 1.00 44.05 518 SER A O 1
ATOM 3167 N N . ILE A 1 488 ? -14.398 14.387 -20.828 1.00 40.51 519 ILE A N 1
ATOM 3168 C CA . ILE A 1 488 ? -13.669 14.566 -22.072 1.00 45.27 519 ILE A CA 1
ATOM 3169 C C . ILE A 1 488 ? -12.292 13.937 -21.968 1.00 59.22 519 ILE A C 1
ATOM 3170 O O . ILE A 1 488 ? -11.758 13.400 -22.939 1.00 59.89 519 ILE A O 1
ATOM 3175 N N . ASP A 1 489 ? -11.726 14.002 -20.773 1.00 54.46 520 ASP A N 1
ATOM 3176 C CA . ASP A 1 489 ? -10.414 13.443 -20.516 1.00 47.68 520 ASP A CA 1
ATOM 3177 C C . ASP A 1 489 ? -10.406 11.919 -20.605 1.00 48.94 520 ASP A C 1
ATOM 3178 O O . ASP A 1 489 ? -9.352 11.293 -20.715 1.00 65.80 520 ASP A O 1
ATOM 3183 N N . CYS A 1 490 ? -11.588 11.328 -20.549 1.00 41.85 521 CYS A N 1
ATOM 3184 C CA . CYS A 1 490 ? -11.729 9.883 -20.631 1.00 36.33 521 CYS A CA 1
ATOM 3185 C C . CYS A 1 490 ? -11.890 9.392 -22.059 1.00 53.40 521 CYS A C 1
ATOM 3186 O O . CYS A 1 490 ? -11.971 8.189 -22.289 1.00 53.28 521 CYS A O 1
ATOM 3189 N N . CYS A 1 491 ? -11.879 10.294 -23.033 1.00 47.95 522 CYS A N 1
ATOM 3190 C CA . CYS A 1 491 ? -11.690 9.886 -24.423 1.00 57.56 522 CYS A CA 1
ATOM 3191 C C . CYS A 1 491 ? -10.306 9.289 -24.659 1.00 63.75 522 CYS A C 1
ATOM 3192 O O . CYS A 1 491 ? -9.312 9.824 -24.184 1.00 71.25 522 CYS A O 1
ATOM 3195 N N . SER A 1 492 ? -10.246 8.167 -25.371 1.00 67.82 523 SER A N 1
ATOM 3196 C CA . SER A 1 492 ? -8.968 7.580 -25.776 1.00 79.68 523 SER A CA 1
ATOM 3197 C C . SER A 1 492 ? -8.139 8.377 -26.787 1.00 66.10 523 SER A C 1
ATOM 3198 O O . SER A 1 492 ? -6.943 8.567 -26.603 1.00 71.58 523 SER A O 1
ATOM 3201 N N . SER A 1 493 ? -8.788 8.854 -27.841 1.00 69.17 524 SER A N 1
ATOM 3202 C CA . SER A 1 493 ? -8.098 9.506 -28.950 1.00 68.85 524 SER A CA 1
ATOM 3203 C C . SER A 1 493 ? -7.863 10.948 -28.577 1.00 70.29 524 SER A C 1
ATOM 3204 O O . SER A 1 493 ? -8.518 11.445 -27.674 1.00 75.03 524 SER A O 1
ATOM 3207 N N . ASP A 1 494 ? -6.948 11.643 -29.242 1.00 69.10 525 ASP A N 1
ATOM 3208 C CA . ASP A 1 494 ? -6.832 13.055 -28.901 1.00 64.14 525 ASP A CA 1
ATOM 3209 C C . ASP A 1 494 ? -7.563 13.905 -29.917 1.00 70.83 525 ASP A C 1
ATOM 3210 O O . ASP A 1 494 ? -7.843 15.080 -29.675 1.00 79.55 525 ASP A O 1
ATOM 3215 N N . ASP A 1 495 ? -7.865 13.308 -31.064 1.00 75.33 526 ASP A N 1
ATOM 3216 C CA . ASP A 1 495 ? -8.656 13.999 -32.065 1.00 82.53 526 ASP A CA 1
ATOM 3217 C C . ASP A 1 495 ? -10.084 14.096 -31.572 1.00 73.85 526 ASP A C 1
ATOM 3218 O O . ASP A 1 495 ? -10.743 15.119 -31.755 1.00 73.74 526 ASP A O 1
ATOM 3223 N N . THR A 1 496 ? -10.552 13.027 -30.935 1.00 60.65 527 THR A N 1
ATOM 3224 C CA . THR A 1 496 ? -11.841 13.054 -30.274 1.00 60.68 527 THR A CA 1
ATOM 3225 C C . THR A 1 496 ? -11.858 14.226 -29.295 1.00 69.18 527 THR A C 1
ATOM 3226 O O . THR A 1 496 ? -12.731 15.097 -29.386 1.00 64.29 527 THR A O 1
ATOM 3230 N N . LYS A 1 497 ? -10.884 14.267 -28.382 1.00 46.74 528 LYS A N 1
ATOM 3231 C CA . LYS A 1 497 ? -10.838 15.332 -27.381 1.00 47.37 528 LYS A CA 1
ATOM 3232 C C . LYS A 1 497 ? -10.859 16.715 -28.010 1.00 60.25 528 LYS A C 1
ATOM 3233 O O . LYS A 1 497 ? -11.559 17.607 -27.537 1.00 65.82 528 LYS A O 1
ATOM 3239 N N . LYS A 1 498 ? -10.085 16.912 -29.067 1.00 65.30 529 LYS A N 1
ATOM 3240 C CA . LYS A 1 498 ? -10.120 18.201 -29.733 1.00 65.31 529 LYS A CA 1
ATOM 3241 C C . LYS A 1 498 ? -11.572 18.527 -30.054 1.00 64.23 529 LYS A C 1
ATOM 3242 O O . LYS A 1 498 ? -12.059 19.623 -29.757 1.00 64.86 529 LYS A O 1
ATOM 3248 N N . LYS A 1 499 ? -12.268 17.557 -30.640 1.00 56.15 530 LYS A N 1
ATOM 3249 C CA . LYS A 1 499 ? -13.656 17.754 -31.040 1.00 52.26 530 LYS A CA 1
ATOM 3250 C C . LYS A 1 499 ? -14.563 18.067 -29.856 1.00 60.29 530 LYS A C 1
ATOM 3251 O O . LYS A 1 499 ? -15.418 18.943 -29.945 1.00 60.39 530 LYS A O 1
ATOM 3257 N N . MET A 1 500 ? -14.354 17.362 -28.746 1.00 56.49 531 MET A N 1
ATOM 3258 C CA . MET A 1 500 ? -15.158 17.541 -27.538 1.00 48.42 531 MET A CA 1
ATOM 3259 C C . MET A 1 500 ? -14.955 18.888 -26.847 1.00 54.69 531 MET A C 1
ATOM 3260 O O . MET A 1 500 ? -15.935 19.558 -26.515 1.00 50.73 531 MET A O 1
ATOM 3265 N N . TYR A 1 501 ? -13.702 19.284 -26.615 1.00 59.04 532 TYR A N 1
ATOM 3266 C CA . TYR A 1 501 ? -13.436 20.587 -25.999 1.00 49.82 532 TYR A CA 1
ATOM 3267 C C . TYR A 1 501 ? -14.024 21.677 -26.866 1.00 51.94 532 TYR A C 1
ATOM 3268 O O . TYR A 1 501 ? -14.558 22.656 -26.356 1.00 63.97 532 TYR A O 1
ATOM 3277 N N . SER A 1 502 ? -14.026 21.450 -28.148 1.00 46.50 533 SER A N 1
ATOM 3278 C CA . SER A 1 502 ? -14.389 22.469 -29.072 1.00 61.04 533 SER A CA 1
ATOM 3279 C C . SER A 1 502 ? -15.891 22.634 -29.141 1.00 56.79 533 SER A C 1
ATOM 3280 O O . SER A 1 502 ? -16.391 23.611 -29.622 1.00 56.65 533 SER A O 1
ATOM 3283 N N . SER A 1 503 ? -16.608 21.654 -28.646 1.00 56.51 534 SER A N 1
ATOM 3284 C CA . SER A 1 503 ? -18.065 21.658 -28.695 1.00 52.74 534 SER A CA 1
ATOM 3285 C C . SER A 1 503 ? -18.714 21.044 -27.460 1.00 49.07 534 SER A C 1
ATOM 3286 O O . SER A 1 503 ? -18.751 19.821 -27.303 1.00 48.77 534 SER A O 1
ATOM 3289 N N . ILE A 1 504 ? -19.238 21.900 -26.594 1.00 44.71 535 ILE A N 1
ATOM 3290 C CA . ILE A 1 504 ? -19.994 21.437 -25.428 1.00 45.97 535 ILE A CA 1
ATOM 3291 C C . ILE A 1 504 ? -21.457 21.882 -25.500 1.00 44.78 535 ILE A C 1
ATOM 3292 O O . ILE A 1 504 ? -21.780 23.073 -25.424 1.00 39.29 535 ILE A O 1
ATOM 3297 N N . LEU A 1 505 ? -22.341 20.912 -25.676 1.00 42.35 536 LEU A N 1
ATOM 3298 C CA . LEU A 1 505 ? -23.762 21.197 -25.794 1.00 37.06 536 LEU A CA 1
ATOM 3299 C C . LEU A 1 505 ? -24.439 21.071 -24.438 1.00 37.31 536 LEU A C 1
ATOM 3300 O O . LEU A 1 505 ? -24.254 20.077 -23.725 1.00 37.10 536 LEU A O 1
ATOM 3305 N N . VAL A 1 506 ? -25.205 22.086 -24.067 1.00 34.42 537 VAL A N 1
ATOM 3306 C CA . VAL A 1 506 ? -25.917 22.032 -22.797 1.00 39.64 537 VAL A CA 1
ATOM 3307 C C . VAL A 1 506 ? -27.431 22.012 -22.959 1.00 42.07 537 VAL A C 1
ATOM 3308 O O . VAL A 1 506 ? -28.047 22.921 -23.526 1.00 50.06 537 VAL A O 1
ATOM 3312 N N . VAL A 1 507 ? -28.019 20.969 -22.408 1.00 35.98 538 VAL A N 1
ATOM 3313 C CA . VAL A 1 507 ? -29.399 20.645 -22.668 1.00 36.18 538 VAL A CA 1
ATOM 3314 C C . VAL A 1 507 ? -30.233 20.481 -21.364 1.00 44.27 538 VAL A C 1
ATOM 3315 O O . VAL A 1 507 ? -29.682 20.403 -20.256 1.00 28.25 538 VAL A O 1
ATOM 3319 N N . GLY A 1 508 ? -31.559 20.478 -21.493 1.00 44.03 539 GLY A N 1
ATOM 3320 C CA . GLY A 1 508 ? -32.433 20.403 -20.336 1.00 29.83 539 GLY A CA 1
ATOM 3321 C C . GLY A 1 508 ? -32.661 21.744 -19.647 1.00 33.56 539 GLY A C 1
ATOM 3322 O O . GLY A 1 508 ? -32.083 22.749 -20.025 1.00 36.68 539 GLY A O 1
ATOM 3323 N N . GLY A 1 509 ? -33.497 21.764 -18.617 1.00 35.00 540 GLY A N 1
ATOM 3324 C CA . GLY A 1 509 ? -33.930 23.015 -18.033 1.00 30.52 540 GLY A CA 1
ATOM 3325 C C . GLY A 1 509 ? -33.011 23.544 -16.955 1.00 36.31 540 GLY A C 1
ATOM 3326 O O . GLY A 1 509 ? -32.980 24.746 -16.688 1.00 34.40 540 GLY A O 1
ATOM 3327 N N . GLY A 1 510 ? -32.256 22.637 -16.345 1.00 33.23 541 GLY A N 1
ATOM 3328 C CA . GLY A 1 510 ? -31.526 22.927 -15.121 1.00 34.63 541 GLY A CA 1
ATOM 3329 C C . GLY A 1 510 ? -30.547 24.082 -15.212 1.00 40.01 541 GLY A C 1
ATOM 3330 O O . GLY A 1 510 ? -30.275 24.736 -14.217 1.00 28.65 541 GLY A O 1
ATOM 3331 N N . LEU A 1 511 ? -29.996 24.335 -16.394 1.00 35.01 542 LEU A N 1
ATOM 3332 C CA . LEU A 1 511 ? -29.011 25.405 -16.513 1.00 31.31 542 LEU A CA 1
ATOM 3333 C C . LEU A 1 511 ? -29.528 26.548 -17.384 1.00 32.82 542 LEU A C 1
ATOM 3334 O O . LEU A 1 511 ? -28.770 27.191 -18.096 1.00 42.29 542 LEU A O 1
ATOM 3339 N N . MET A 1 512 ? -30.825 26.820 -17.291 1.00 33.89 543 MET A N 1
ATOM 3340 C CA . MET A 1 512 ? -31.424 27.865 -18.104 1.00 36.93 543 MET A CA 1
ATOM 3341 C C . MET A 1 512 ? -31.303 29.278 -17.526 1.00 32.90 543 MET A C 1
ATOM 3342 O O . MET A 1 512 ? -32.167 30.121 -17.728 1.00 49.24 543 MET A O 1
ATOM 3347 N N . PHE A 1 513 ? -30.196 29.542 -16.848 1.00 36.69 544 PHE A N 1
ATOM 3348 C CA . PHE A 1 513 ? -29.949 30.857 -16.272 1.00 34.94 544 PHE A CA 1
ATOM 3349 C C . PHE A 1 513 ? -29.323 31.841 -17.246 1.00 41.46 544 PHE A C 1
ATOM 3350 O O . PHE A 1 513 ? -28.542 31.478 -18.119 1.00 39.12 544 PHE A O 1
ATOM 3358 N N . HIS A 1 514 ? -29.665 33.103 -17.059 1.00 45.24 545 HIS A N 1
ATOM 3359 C CA . HIS A 1 514 ? -29.117 34.183 -17.849 1.00 41.18 545 HIS A CA 1
ATOM 3360 C C . HIS A 1 514 ? -27.582 34.185 -17.746 1.00 43.64 545 HIS A C 1
ATOM 3361 O O . HIS A 1 514 ? -27.019 34.107 -16.641 1.00 38.51 545 HIS A O 1
ATOM 3368 N N . LYS A 1 515 ? -26.922 34.247 -18.904 1.00 33.41 546 LYS A N 1
ATOM 3369 C CA . LYS A 1 515 ? -25.455 34.241 -19.016 1.00 40.09 546 LYS A CA 1
ATOM 3370 C C . LYS A 1 515 ? -24.817 32.878 -18.747 1.00 48.22 546 LYS A C 1
ATOM 3371 O O . LYS A 1 515 ? -23.599 32.765 -18.590 1.00 40.55 546 LYS A O 1
ATOM 3377 N N . ALA A 1 516 ? -25.628 31.835 -18.701 1.00 35.50 547 ALA A N 1
ATOM 3378 C CA . ALA A 1 516 ? -25.083 30.538 -18.363 1.00 37.54 547 ALA A CA 1
ATOM 3379 C C . ALA A 1 516 ? -24.027 30.099 -19.391 1.00 43.14 547 ALA A C 1
ATOM 3380 O O . ALA A 1 516 ? -22.953 29.614 -19.022 1.00 47.58 547 ALA A O 1
ATOM 3382 N N . GLN A 1 517 ? -24.323 30.286 -20.675 1.00 32.74 548 GLN A N 1
ATOM 3383 C CA . GLN A 1 517 ? -23.398 29.879 -21.738 1.00 50.77 548 GLN A CA 1
ATOM 3384 C C . GLN A 1 517 ? -21.994 30.476 -21.582 1.00 52.14 548 GLN A C 1
ATOM 3385 O O . GLN A 1 517 ? -20.997 29.749 -21.524 1.00 47.40 548 GLN A O 1
ATOM 3391 N N . GLU A 1 518 ? -21.938 31.805 -21.538 1.00 47.27 549 GLU A N 1
ATOM 3392 C CA . GLU A 1 518 ? -20.718 32.553 -21.272 1.00 43.34 549 GLU A CA 1
ATOM 3393 C C . GLU A 1 518 ? -20.056 32.078 -19.990 1.00 42.29 549 GLU A C 1
ATOM 3394 O O . GLU A 1 518 ? -18.871 31.740 -19.983 1.00 47.84 549 GLU A O 1
ATOM 3400 N N . PHE A 1 519 ? -20.824 32.042 -18.906 1.00 35.58 550 PHE A N 1
ATOM 3401 C CA . PHE A 1 519 ? -20.260 31.714 -17.603 1.00 40.08 550 PHE A CA 1
ATOM 3402 C C . PHE A 1 519 ? -19.487 30.414 -17.652 1.00 42.13 550 PHE A C 1
ATOM 3403 O O . PHE A 1 519 ? -18.364 30.304 -17.144 1.00 37.93 550 PHE A O 1
ATOM 3411 N N . LEU A 1 520 ? -20.104 29.426 -18.275 1.00 40.67 551 LEU A N 1
ATOM 3412 C CA . LEU A 1 520 ? -19.541 28.091 -18.323 1.00 45.69 551 LEU A CA 1
ATOM 3413 C C . LEU A 1 520 ? -18.376 28.010 -19.308 1.00 44.84 551 LEU A C 1
ATOM 3414 O O . LEU A 1 520 ? -17.380 27.332 -19.056 1.00 60.55 551 LEU A O 1
ATOM 3419 N N . GLN A 1 521 ? -18.505 28.703 -20.433 1.00 41.79 552 GLN A N 1
ATOM 3420 C CA . GLN A 1 521 ? -17.449 28.727 -21.432 1.00 41.15 552 GLN A CA 1
ATOM 3421 C C . GLN A 1 521 ? -16.190 29.321 -20.824 1.00 50.60 552 GLN A C 1
ATOM 3422 O O . GLN A 1 521 ? -15.080 28.865 -21.091 1.00 52.72 552 GLN A O 1
ATOM 3428 N N . HIS A 1 522 ? -16.376 30.338 -19.993 1.00 37.43 553 HIS A N 1
ATOM 3429 C CA . HIS A 1 522 ? -15.266 30.973 -19.304 1.00 38.81 553 HIS A CA 1
ATOM 3430 C C . HIS A 1 522 ? -14.534 30.004 -18.381 1.00 48.17 553 HIS A C 1
ATOM 3431 O O . HIS A 1 522 ? -13.309 29.965 -18.385 1.00 54.28 553 HIS A O 1
ATOM 3438 N N . ARG A 1 523 ? -15.277 29.219 -17.600 1.00 47.42 554 ARG A N 1
ATOM 3439 C CA . ARG A 1 523 ? -14.652 28.289 -16.660 1.00 43.63 554 ARG A CA 1
ATOM 3440 C C . ARG A 1 523 ? -13.925 27.225 -17.432 1.00 58.20 554 ARG A C 1
ATOM 3441 O O . ARG A 1 523 ? -12.826 26.821 -17.054 1.00 56.57 554 ARG A O 1
ATOM 3449 N N . ILE A 1 524 ? -14.549 26.742 -18.502 1.00 49.87 555 ILE A N 1
ATOM 3450 C CA . ILE A 1 524 ? -13.927 25.673 -19.272 1.00 49.18 555 ILE A CA 1
ATOM 3451 C C . ILE A 1 524 ? -12.555 26.098 -19.801 1.00 45.50 555 ILE A C 1
ATOM 3452 O O . ILE A 1 524 ? -11.582 25.372 -19.627 1.00 45.17 555 ILE A O 1
ATOM 3457 N N . LEU A 1 525 ? -12.471 27.284 -20.401 1.00 44.01 556 LEU A N 1
ATOM 3458 C CA . LEU A 1 525 ? -11.190 27.813 -20.865 1.00 48.52 556 LEU A CA 1
ATOM 3459 C C . LEU A 1 525 ? -10.131 27.760 -19.784 1.00 57.26 556 LEU A C 1
ATOM 3460 O O . LEU A 1 525 ? -9.067 27.164 -19.966 1.00 69.67 556 LEU A O 1
ATOM 3465 N N . ASN A 1 526 ? -10.423 28.396 -18.657 1.00 53.59 557 ASN A N 1
ATOM 3466 C CA . ASN A 1 526 ? -9.453 28.492 -17.571 1.00 58.62 557 ASN A CA 1
ATOM 3467 C C . ASN A 1 526 ? -9.092 27.153 -16.953 1.00 53.38 557 ASN A C 1
ATOM 3468 O O . ASN A 1 526 ? -7.941 26.936 -16.574 1.00 71.30 557 ASN A O 1
ATOM 3473 N N . LYS A 1 527 ? -10.075 26.261 -16.858 1.00 52.91 558 LYS A N 1
ATOM 3474 C CA . LYS A 1 527 ? -9.912 24.982 -16.165 1.00 46.96 558 LYS A CA 1
ATOM 3475 C C . LYS A 1 527 ? -9.345 23.877 -17.056 1.00 51.92 558 LYS A C 1
ATOM 3476 O O . LYS A 1 527 ? -8.730 22.939 -16.560 1.00 49.09 558 LYS A O 1
ATOM 3482 N N . MET A 1 528 ? -9.567 23.969 -18.363 1.00 43.04 559 MET A N 1
ATOM 3483 C CA . MET A 1 528 ? -9.147 22.894 -19.259 1.00 56.15 559 MET A CA 1
ATOM 3484 C C . MET A 1 528 ? -7.635 22.820 -19.336 1.00 63.06 559 MET A C 1
ATOM 3485 O O . MET A 1 528 ? -6.957 23.773 -18.954 1.00 61.53 559 MET A O 1
ATOM 3490 N N . PRO A 1 529 ? -7.108 21.685 -19.836 1.00 71.76 560 PRO A N 1
ATOM 3491 C CA . PRO A 1 529 ? -5.672 21.444 -20.032 1.00 64.26 560 PRO A CA 1
ATOM 3492 C C . PRO A 1 529 ? -5.108 22.437 -21.038 1.00 68.90 560 PRO A C 1
ATOM 3493 O O . PRO A 1 529 ? -5.611 22.504 -22.166 1.00 68.23 560 PRO A O 1
ATOM 3497 N N . PRO A 1 530 ? -4.065 23.188 -20.641 1.00 77.30 561 PRO A N 1
ATOM 3498 C CA . PRO A 1 530 ? -3.596 24.362 -21.385 1.00 71.12 561 PRO A CA 1
ATOM 3499 C C . PRO A 1 530 ? -3.001 23.951 -22.720 1.00 75.40 561 PRO A C 1
ATOM 3500 O O . PRO A 1 530 ? -3.042 24.726 -23.679 1.00 65.81 561 PRO A O 1
ATOM 3504 N N . SER A 1 531 ? -2.465 22.733 -22.771 1.00 68.23 562 SER A N 1
ATOM 3505 C CA . SER A 1 531 ? -1.962 22.166 -24.014 1.00 71.43 562 SER A CA 1
ATOM 3506 C C . SER A 1 531 ? -3.045 22.143 -25.100 1.00 66.20 562 SER A C 1
ATOM 3507 O O . SER A 1 531 ? -2.794 22.531 -26.242 1.00 74.72 562 SER A O 1
ATOM 3510 N N . PHE A 1 532 ? -4.248 21.698 -24.734 1.00 70.63 563 PHE A N 1
ATOM 3511 C CA . PHE A 1 532 ? -5.378 21.632 -25.667 1.00 65.70 563 PHE A CA 1
ATOM 3512 C C . PHE A 1 532 ? -5.964 23.003 -25.950 1.00 69.43 563 PHE A C 1
ATOM 3513 O O . PHE A 1 532 ? -6.426 23.277 -27.065 1.00 66.36 563 PHE A O 1
ATOM 3521 N N . ARG A 1 533 ? -5.951 23.856 -24.930 1.00 68.95 564 ARG A N 1
ATOM 3522 C CA . ARG A 1 533 ? -6.455 25.220 -25.055 1.00 66.01 564 ARG A CA 1
ATOM 3523 C C . ARG A 1 533 ? -5.751 25.950 -26.192 1.00 73.36 564 ARG A C 1
ATOM 3524 O O . ARG A 1 533 ? -6.329 26.828 -26.830 1.00 59.18 564 ARG A O 1
ATOM 3532 N N . ARG A 1 534 ? -4.495 25.577 -26.431 1.00 78.68 565 ARG A N 1
ATOM 3533 C CA . ARG A 1 534 ? -3.702 26.150 -27.512 1.00 80.32 565 ARG A CA 1
ATOM 3534 C C . ARG A 1 534 ? -4.043 25.500 -28.847 1.00 84.60 565 ARG A C 1
ATOM 3535 O O . ARG A 1 534 ? -4.519 26.161 -29.774 1.00 76.14 565 ARG A O 1
ATOM 3543 N N . ILE A 1 535 ? -3.808 24.197 -28.933 1.00 77.59 566 ILE A N 1
ATOM 3544 C CA . ILE A 1 535 ? -4.186 23.426 -30.111 1.00 80.28 566 ILE A CA 1
ATOM 3545 C C . ILE A 1 535 ? -5.569 23.784 -30.671 1.00 79.36 566 ILE A C 1
ATOM 3546 O O . ILE A 1 535 ? -5.814 23.618 -31.860 1.00 81.55 566 ILE A O 1
ATOM 3551 N N . ILE A 1 536 ? -6.457 24.333 -29.850 1.00 86.95 567 ILE A N 1
ATOM 3552 C CA . ILE A 1 536 ? -7.864 24.433 -30.248 1.00 83.22 567 ILE A CA 1
ATOM 3553 C C . ILE A 1 536 ? -8.329 25.866 -30.498 1.00 83.66 567 ILE A C 1
ATOM 3554 O O . ILE A 1 536 ? -8.099 26.751 -29.680 1.00 80.60 567 ILE A O 1
ATOM 3559 N N . GLU A 1 537 ? -8.960 26.088 -31.648 1.00 72.14 568 GLU A N 1
ATOM 3560 C CA . GLU A 1 537 ? -9.267 27.441 -32.103 1.00 90.84 568 GLU A CA 1
ATOM 3561 C C . GLU A 1 537 ? -10.244 28.210 -31.220 1.00 93.31 568 GLU A C 1
ATOM 3562 O O . GLU A 1 537 ? -10.021 29.379 -30.918 1.00 95.81 568 GLU A O 1
ATOM 3568 N N . ASN A 1 538 ? -11.321 27.558 -30.799 1.00 89.80 569 ASN A N 1
ATOM 3569 C CA . ASN A 1 538 ? -12.085 28.034 -29.652 1.00 107.77 569 ASN A CA 1
ATOM 3570 C C . ASN A 1 538 ? -12.878 26.940 -28.948 1.00 94.32 569 ASN A C 1
ATOM 3571 O O . ASN A 1 538 ? -13.236 25.934 -29.552 1.00 72.77 569 ASN A O 1
ATOM 3576 N N . VAL A 1 539 ? -13.177 27.164 -27.674 1.00 82.18 570 VAL A N 1
ATOM 3577 C CA . VAL A 1 539 ? -14.105 26.320 -26.952 1.00 71.73 570 VAL A CA 1
ATOM 3578 C C . VAL A 1 539 ? -15.488 26.899 -27.184 1.00 66.77 570 VAL A C 1
ATOM 3579 O O . VAL A 1 539 ? -15.724 28.074 -26.927 1.00 72.58 570 VAL A O 1
ATOM 3583 N N . ASP A 1 540 ? -16.399 26.086 -27.698 1.00 63.49 571 ASP A N 1
ATOM 3584 C CA . ASP A 1 540 ? -17.741 26.575 -27.982 1.00 63.88 571 ASP A CA 1
ATOM 3585 C C . ASP A 1 540 ? -18.799 25.900 -27.106 1.00 57.28 571 ASP A C 1
ATOM 3586 O O . ASP A 1 540 ? -19.007 24.690 -27.182 1.00 49.63 571 ASP A O 1
ATOM 3591 N N . VAL A 1 541 ? -19.451 26.690 -26.260 1.00 54.18 572 VAL A N 1
ATOM 3592 C CA . VAL A 1 541 ? -20.568 26.188 -25.480 1.00 38.77 572 VAL A CA 1
ATOM 3593 C C . VAL A 1 541 ? -21.884 26.570 -26.146 1.00 44.87 572 VAL A C 1
ATOM 3594 O O . VAL A 1 541 ? -22.145 27.743 -26.396 1.00 60.35 572 VAL A O 1
ATOM 3598 N N . ILE A 1 542 ? -22.699 25.567 -26.450 1.00 37.44 573 ILE A N 1
ATOM 3599 C CA . ILE A 1 542 ? -23.978 25.790 -27.118 1.00 50.88 573 ILE A CA 1
ATOM 3600 C C . ILE A 1 542 ? -25.108 25.537 -26.138 1.00 47.51 573 ILE A C 1
ATOM 3601 O O . ILE A 1 542 ? -25.168 24.463 -25.533 1.00 44.88 573 ILE A O 1
ATOM 3606 N N . THR A 1 543 ? -26.008 26.511 -25.986 1.00 52.64 574 THR A N 1
ATOM 3607 C CA . THR A 1 543 ? -27.122 26.359 -25.048 1.00 55.41 574 THR A CA 1
ATOM 3608 C C . THR A 1 543 ? -28.491 26.444 -25.691 1.00 62.08 574 THR A C 1
ATOM 3609 O O . THR A 1 543 ? -29.426 25.779 -25.246 1.00 70.40 574 THR A O 1
ATOM 3613 N N . ARG A 1 544 ? -28.615 27.274 -26.717 1.00 51.57 575 ARG A N 1
ATOM 3614 C CA A ARG A 1 544 ? -29.866 27.384 -27.459 0.52 52.89 575 ARG A CA 1
ATOM 3615 C CA B ARG A 1 544 ? -29.866 27.392 -27.455 0.48 52.90 575 ARG A CA 1
ATOM 3616 C C . ARG A 1 544 ? -29.604 27.136 -28.935 1.00 52.55 575 ARG A C 1
ATOM 3617 O O . ARG A 1 544 ? -29.743 28.036 -29.759 1.00 61.58 575 ARG A O 1
ATOM 3632 N N . PRO A 1 545 ? -29.268 25.903 -29.281 1.00 54.47 576 PRO A N 1
ATOM 3633 C CA . PRO A 1 545 ? -28.972 25.583 -30.676 1.00 53.71 576 PRO A CA 1
ATOM 3634 C C . PRO A 1 545 ? -30.212 25.778 -31.525 1.00 56.01 576 PRO A C 1
ATOM 3635 O O . PRO A 1 545 ? -31.290 25.338 -31.148 1.00 56.52 576 PRO A O 1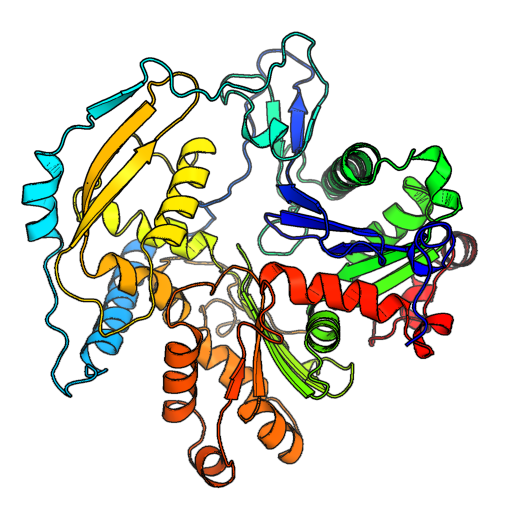
ATOM 3639 N N . LYS A 1 546 ? -30.059 26.455 -32.652 1.00 55.24 577 LYS A N 1
ATOM 3640 C CA . LYS A 1 546 ? -31.160 26.653 -33.571 1.00 54.81 577 LYS A CA 1
ATOM 3641 C C . LYS A 1 546 ? -32.105 27.589 -32.856 1.00 64.47 577 LYS A C 1
ATOM 3642 O O . LYS A 1 546 ? -33.240 27.797 -33.267 1.00 52.42 577 LYS A O 1
ATOM 3648 N N . ASP A 1 547 ? -31.604 28.151 -31.767 1.00 60.80 578 ASP A N 1
ATOM 3649 C CA . ASP A 1 547 ? -32.419 28.908 -30.835 1.00 69.91 578 ASP A CA 1
ATOM 3650 C C . ASP A 1 547 ? -33.616 28.140 -30.288 1.00 64.69 578 ASP A C 1
ATOM 3651 O O . ASP A 1 547 ? -34.688 28.714 -30.137 1.00 61.63 578 ASP A O 1
ATOM 3656 N N . MET A 1 548 ? -33.449 26.858 -29.978 1.00 55.94 579 MET A N 1
ATOM 3657 C CA . MET A 1 548 ? -34.580 26.098 -29.438 1.00 49.52 579 MET A CA 1
ATOM 3658 C C . MET A 1 548 ? -34.585 26.049 -27.910 1.00 51.29 579 MET A C 1
ATOM 3659 O O . MET A 1 548 ? -33.652 26.509 -27.246 1.00 52.25 579 MET A O 1
ATOM 3664 N N . ASP A 1 549 ? -35.671 25.509 -27.371 1.00 51.77 580 ASP A N 1
ATOM 3665 C CA . ASP A 1 549 ? -35.852 25.302 -25.941 1.00 37.89 580 ASP A CA 1
ATOM 3666 C C . ASP A 1 549 ? -34.937 24.138 -25.530 1.00 41.53 580 ASP A C 1
ATOM 3667 O O . ASP A 1 549 ? -35.060 23.035 -26.057 1.00 37.19 580 ASP A O 1
ATOM 3672 N N . PRO A 1 550 ? -33.988 24.388 -24.612 1.00 41.66 581 PRO A N 1
ATOM 3673 C CA . PRO A 1 550 ? -33.060 23.331 -24.184 1.00 38.77 581 PRO A CA 1
ATOM 3674 C C . PRO A 1 550 ? -33.795 22.121 -23.604 1.00 38.88 581 PRO A C 1
ATOM 3675 O O . PRO A 1 550 ? -33.308 20.990 -23.638 1.00 35.51 581 PRO A O 1
ATOM 3679 N N . ARG A 1 551 ? -34.977 22.361 -23.062 1.00 39.80 582 ARG A N 1
ATOM 3680 C CA . ARG A 1 551 ? -35.766 21.266 -22.527 1.00 35.49 582 ARG A CA 1
ATOM 3681 C C . ARG A 1 551 ? -36.262 20.308 -23.586 1.00 36.36 582 ARG A C 1
ATOM 3682 O O . ARG A 1 551 ? -36.544 19.156 -23.279 1.00 38.16 582 ARG A O 1
ATOM 3690 N N . LEU A 1 552 ? -36.363 20.775 -24.830 1.00 40.56 583 LEU A N 1
ATOM 3691 C CA . LEU A 1 552 ? -36.977 19.976 -25.896 1.00 30.94 583 LEU A CA 1
ATOM 3692 C C . LEU A 1 552 ? -36.015 19.371 -26.920 1.00 40.83 583 LEU A C 1
ATOM 3693 O O . LEU A 1 552 ? -36.444 18.597 -27.777 1.00 37.65 583 LEU A O 1
ATOM 3698 N N . ILE A 1 553 ? -34.732 19.719 -26.835 1.00 29.46 584 ILE A N 1
ATOM 3699 C CA . ILE A 1 553 ? -33.750 19.252 -27.801 1.00 30.95 584 ILE A CA 1
ATOM 3700 C C . ILE A 1 553 ? -33.745 17.724 -27.948 1.00 44.98 584 ILE A C 1
ATOM 3701 O O . ILE A 1 553 ? -33.748 17.195 -29.068 1.00 38.04 584 ILE A O 1
ATOM 3706 N N . ALA A 1 554 ? -33.728 17.014 -26.825 1.00 32.03 585 ALA A N 1
ATOM 3707 C CA . ALA A 1 554 ? -33.632 15.567 -26.882 1.00 31.61 585 ALA A CA 1
ATOM 3708 C C . ALA A 1 554 ? -34.918 14.971 -27.450 1.00 44.30 585 ALA A C 1
ATOM 3709 O O . ALA A 1 554 ? -34.893 14.097 -28.333 1.00 34.20 585 ALA A O 1
ATOM 3711 N N . TRP A 1 555 ? -36.050 15.446 -26.951 1.00 37.50 586 TRP A N 1
ATOM 3712 C CA . TRP A 1 555 ? -37.305 14.973 -27.488 1.00 34.46 586 TRP A CA 1
ATOM 3713 C C . TRP A 1 555 ? -37.334 15.219 -29.008 1.00 39.92 586 TRP A C 1
ATOM 3714 O O . TRP A 1 555 ? -37.671 14.330 -29.781 1.00 39.68 586 TRP A O 1
ATOM 3725 N N . LYS A 1 556 ? -36.959 16.416 -29.445 1.00 40.73 587 LYS A N 1
ATOM 3726 C CA . LYS A 1 556 ? -36.959 16.702 -30.876 1.00 35.73 587 LYS A CA 1
ATOM 3727 C C . LYS A 1 556 ? -36.042 15.747 -31.629 1.00 45.17 587 LYS A C 1
ATOM 3728 O O . LYS A 1 556 ? -36.385 15.262 -32.709 1.00 44.37 587 LYS A O 1
ATOM 3734 N N . GLY A 1 557 ? -34.888 15.460 -31.043 1.00 31.70 588 GLY A N 1
ATOM 3735 C CA . GLY A 1 557 ? -34.001 14.463 -31.597 1.00 34.53 588 GLY A CA 1
ATOM 3736 C C . GLY A 1 557 ? -34.645 13.096 -31.747 1.00 34.50 588 GLY A C 1
ATOM 3737 O O . GLY A 1 557 ? -34.334 12.352 -32.670 1.00 37.50 588 GLY A O 1
ATOM 3738 N N . GLY A 1 558 ? -35.533 12.753 -30.823 1.00 41.48 589 GLY A N 1
ATOM 3739 C CA . GLY A 1 558 ? -36.231 11.481 -30.883 1.00 36.88 589 GLY A CA 1
ATOM 3740 C C . GLY A 1 558 ? -37.118 11.406 -32.112 1.00 43.70 589 GLY A C 1
ATOM 3741 O O . GLY A 1 558 ? -37.126 10.405 -32.834 1.00 46.32 589 GLY A O 1
ATOM 3742 N N . ALA A 1 559 ? -37.869 12.474 -32.352 1.00 40.06 590 ALA A N 1
ATOM 3743 C CA . ALA A 1 559 ? -38.697 12.570 -33.547 1.00 48.00 590 ALA A CA 1
ATOM 3744 C C . ALA A 1 559 ? -37.827 12.451 -34.800 1.00 47.92 590 ALA A C 1
ATOM 3745 O O . ALA A 1 559 ? -38.113 11.670 -35.707 1.00 45.77 590 ALA A O 1
ATOM 3747 N N . VAL A 1 560 ? -36.754 13.228 -34.828 1.00 38.39 591 VAL A N 1
ATOM 3748 C CA . VAL A 1 560 ? -35.790 13.167 -35.908 1.00 46.37 591 VAL A CA 1
ATOM 3749 C C . VAL A 1 560 ? -35.282 11.760 -36.133 1.00 41.13 591 VAL A C 1
ATOM 3750 O O . VAL A 1 560 ? -35.023 11.366 -37.259 1.00 51.08 591 VAL A O 1
ATOM 3754 N N . LEU A 1 561 ? -35.125 11.013 -35.051 1.00 45.55 592 LEU A N 1
ATOM 3755 C CA . LEU A 1 561 ? -34.625 9.646 -35.124 1.00 49.46 592 LEU A CA 1
ATOM 3756 C C . LEU A 1 561 ? -35.591 8.736 -35.891 1.00 46.58 592 LEU A C 1
ATOM 3757 O O . LEU A 1 561 ? -35.189 7.737 -36.491 1.00 53.89 592 LEU A O 1
ATOM 3762 N N . ALA A 1 562 ? -36.868 9.090 -35.869 1.00 42.17 593 ALA A N 1
ATOM 3763 C CA . ALA A 1 562 ? -37.898 8.281 -36.517 1.00 63.08 593 ALA A CA 1
ATOM 3764 C C . ALA A 1 562 ? -37.805 8.354 -38.043 1.00 59.90 593 ALA A C 1
ATOM 3765 O O . ALA A 1 562 ? -38.147 7.403 -38.739 1.00 65.40 593 ALA A O 1
ATOM 3767 N N . CYS A 1 563 ? -37.331 9.491 -38.541 1.00 52.94 594 CYS A N 1
ATOM 3768 C CA . CYS A 1 563 ? -37.157 9.730 -39.966 1.00 55.23 594 CYS A CA 1
ATOM 3769 C C . CYS A 1 563 ? -35.901 9.069 -40.534 1.00 49.58 594 CYS A C 1
ATOM 3770 O O . CYS A 1 563 ? -35.787 8.900 -41.742 1.00 57.86 594 CYS A O 1
ATOM 3773 N N . LEU A 1 564 ? -34.953 8.710 -39.675 1.00 49.58 595 LEU A N 1
ATOM 3774 C CA . LEU A 1 564 ? -33.671 8.178 -40.152 1.00 45.79 595 LEU A CA 1
ATOM 3775 C C . LEU A 1 564 ? -33.784 6.823 -40.847 1.00 49.85 595 LEU A C 1
ATOM 3776 O O . LEU A 1 564 ? -34.586 5.962 -40.479 1.00 59.79 595 LEU A O 1
ATOM 3781 N N . ASP A 1 565 ? -32.953 6.657 -41.862 1.00 49.21 596 ASP A N 1
ATOM 3782 C CA . ASP A 1 565 ? -32.960 5.482 -42.703 1.00 56.52 596 ASP A CA 1
ATOM 3783 C C . ASP A 1 565 ? -32.482 4.252 -41.935 1.00 54.98 596 ASP A C 1
ATOM 3784 O O . ASP A 1 565 ? -33.074 3.174 -42.038 1.00 51.64 596 ASP A O 1
ATOM 3789 N N . THR A 1 566 ? -31.408 4.419 -41.169 1.00 54.31 597 THR A N 1
ATOM 3790 C CA . THR A 1 566 ? -30.868 3.349 -40.325 1.00 45.65 597 THR A CA 1
ATOM 3791 C C . THR A 1 566 ? -31.867 2.867 -39.275 1.00 50.76 597 THR A C 1
ATOM 3792 O O . THR A 1 566 ? -31.709 1.789 -38.690 1.00 51.48 597 THR A O 1
ATOM 3796 N N . THR A 1 567 ? -32.896 3.673 -39.040 1.00 41.98 598 THR A N 1
ATOM 3797 C CA . THR A 1 567 ? -33.898 3.368 -38.030 1.00 43.20 598 THR A CA 1
ATOM 3798 C C . THR A 1 567 ? -34.835 2.209 -38.404 1.00 46.75 598 THR A C 1
ATOM 3799 O O . THR A 1 567 ? -35.366 1.529 -37.533 1.00 47.48 598 THR A O 1
ATOM 3803 N N . GLN A 1 568 ? -35.031 1.974 -39.695 1.00 57.87 599 GLN A N 1
ATOM 3804 C CA . GLN A 1 568 ? -35.907 0.896 -40.130 1.00 50.57 599 GLN A CA 1
ATOM 3805 C C . GLN A 1 568 ? -35.523 -0.427 -39.476 1.00 46.93 599 GLN A C 1
ATOM 3806 O O . GLN A 1 568 ? -36.381 -1.257 -39.172 1.00 53.15 599 GLN A O 1
ATOM 3812 N N . GLU A 1 569 ? -34.232 -0.607 -39.234 1.00 41.74 600 GLU A N 1
ATOM 3813 C CA . GLU A 1 569 ? -33.732 -1.859 -38.684 1.00 42.85 600 GLU A CA 1
ATOM 3814 C C . GLU A 1 569 ? -33.724 -1.912 -37.152 1.00 58.54 600 GLU A C 1
ATOM 3815 O O . GLU A 1 569 ? -33.322 -2.915 -36.568 1.00 56.96 600 GLU A O 1
ATOM 3821 N N . LEU A 1 570 ? -34.162 -0.843 -36.495 1.00 52.35 601 LEU A N 1
ATOM 3822 C CA . LEU A 1 570 ? -34.108 -0.800 -35.037 1.00 46.62 601 LEU A CA 1
ATOM 3823 C C . LEU A 1 570 ? -35.384 -1.300 -34.374 1.00 43.51 601 LEU A C 1
ATOM 3824 O O . LEU A 1 570 ? -35.335 -1.819 -33.268 1.00 46.79 601 LEU A O 1
ATOM 3829 N N . TRP A 1 571 ? -36.518 -1.162 -35.057 1.00 45.51 602 TRP A N 1
ATOM 3830 C CA . TRP A 1 571 ? -37.815 -1.501 -34.463 1.00 42.44 602 TRP A CA 1
ATOM 3831 C C . TRP A 1 571 ? -37.874 -2.897 -33.873 1.00 40.39 602 TRP A C 1
ATOM 3832 O O . TRP A 1 571 ? -37.476 -3.873 -34.504 1.00 56.10 602 TRP A O 1
ATOM 3843 N N . ILE A 1 572 ? -38.371 -2.981 -32.649 1.00 44.70 603 ILE A N 1
ATOM 3844 C CA . ILE A 1 572 ? -38.663 -4.264 -32.047 1.00 37.02 603 ILE A CA 1
ATOM 3845 C C . ILE A 1 572 ? -40.163 -4.369 -31.965 1.00 42.58 603 ILE A C 1
ATOM 3846 O O . ILE A 1 572 ? -40.816 -3.477 -31.427 1.00 53.32 603 ILE A O 1
ATOM 3851 N N . TYR A 1 573 ? -40.711 -5.455 -32.501 1.00 44.88 604 TYR A N 1
ATOM 3852 C CA . TYR A 1 573 ? -42.156 -5.604 -32.603 1.00 39.01 604 TYR A CA 1
ATOM 3853 C C . TYR A 1 573 ? -42.715 -6.526 -31.547 1.00 44.73 604 TYR A C 1
ATOM 3854 O O . TYR A 1 573 ? -41.996 -7.350 -30.979 1.00 51.94 604 TYR A O 1
ATOM 3863 N N . GLN A 1 574 ? -44.010 -6.371 -31.289 1.00 46.14 605 GLN A N 1
ATOM 3864 C CA . GLN A 1 574 ? -44.688 -7.118 -30.239 1.00 37.32 605 GLN A CA 1
ATOM 3865 C C . GLN A 1 574 ? -44.363 -8.600 -30.191 1.00 53.48 605 GLN A C 1
ATOM 3866 O O . GLN A 1 574 ? -44.029 -9.131 -29.128 1.00 60.22 605 GLN A O 1
ATOM 3872 N N . ARG A 1 575 ? -44.482 -9.280 -31.328 1.00 56.52 606 ARG A N 1
ATOM 3873 C CA . ARG A 1 575 ? -44.353 -10.728 -31.308 1.00 61.03 606 ARG A CA 1
ATOM 3874 C C . ARG A 1 575 ? -42.920 -11.184 -31.082 1.00 53.68 606 ARG A C 1
ATOM 3875 O O . ARG A 1 575 ? -42.683 -12.159 -30.369 1.00 67.57 606 ARG A O 1
ATOM 3883 N N . GLU A 1 576 ? -41.964 -10.469 -31.661 1.00 50.26 607 GLU A N 1
ATOM 3884 C CA . GLU A 1 576 ? -40.561 -10.751 -31.367 1.00 62.67 607 GLU A CA 1
ATOM 3885 C C . GLU A 1 576 ? -40.294 -10.589 -29.870 1.00 63.57 607 GLU A C 1
ATOM 3886 O O . GLU A 1 576 ? -39.492 -11.314 -29.280 1.00 60.44 607 GLU A O 1
ATOM 3892 N N . TRP A 1 577 ? -40.978 -9.640 -29.250 1.00 64.26 608 TRP A N 1
ATOM 3893 C CA . TRP A 1 577 ? -40.812 -9.422 -27.836 1.00 54.73 608 TRP A CA 1
ATOM 3894 C C . TRP A 1 577 ? -41.438 -10.520 -27.037 1.00 60.53 608 TRP A C 1
ATOM 3895 O O . TRP A 1 577 ? -40.783 -11.133 -26.177 1.00 50.39 608 TRP A O 1
ATOM 3906 N N . GLN A 1 578 ? -42.711 -10.782 -27.296 1.00 51.89 609 GLN A N 1
ATOM 3907 C CA . GLN A 1 578 ? -43.429 -11.835 -26.601 1.00 45.72 609 GLN A CA 1
ATOM 3908 C C . GLN A 1 578 ? -42.638 -13.127 -26.643 1.00 50.34 609 GLN A C 1
ATOM 3909 O O . GLN A 1 578 ? -42.653 -13.909 -25.700 1.00 61.08 609 GLN A O 1
ATOM 3915 N N . ARG A 1 579 ? -41.947 -13.342 -27.752 1.00 62.09 610 ARG A N 1
ATOM 3916 C CA . ARG A 1 579 ? -41.213 -14.573 -27.978 1.00 56.31 610 ARG A CA 1
ATOM 3917 C C . ARG A 1 579 ? -39.877 -14.547 -27.257 1.00 55.96 610 ARG A C 1
ATOM 3918 O O . ARG A 1 579 ? -39.635 -15.340 -26.357 1.00 66.48 610 ARG A O 1
ATOM 3926 N N . PHE A 1 580 ? -39.009 -13.631 -27.663 1.00 53.97 611 PHE A N 1
ATOM 3927 C CA . PHE A 1 580 ? -37.609 -13.685 -27.281 1.00 48.83 611 PHE A CA 1
ATOM 3928 C C . PHE A 1 580 ? -37.316 -12.716 -26.153 1.00 70.42 611 PHE A C 1
ATOM 3929 O O . PHE A 1 580 ? -36.297 -12.823 -25.478 1.00 66.64 611 PHE A O 1
ATOM 3937 N N . GLY A 1 581 ? -38.218 -11.765 -25.956 1.00 67.92 612 GLY A N 1
ATOM 3938 C CA . GLY A 1 581 ? -38.009 -10.715 -24.979 1.00 42.02 612 GLY A CA 1
ATOM 3939 C C . GLY A 1 581 ? -36.650 -10.032 -25.062 1.00 65.21 612 GLY A C 1
ATOM 3940 O O . GLY A 1 581 ? -36.184 -9.637 -26.140 1.00 54.44 612 GLY A O 1
ATOM 3941 N N . VAL A 1 582 ? -36.021 -9.907 -23.896 1.00 64.72 613 VAL A N 1
ATOM 3942 C CA . VAL A 1 582 ? -34.786 -9.154 -23.710 1.00 52.20 613 VAL A CA 1
ATOM 3943 C C . VAL A 1 582 ? -33.738 -9.434 -24.768 1.00 58.20 613 VAL A C 1
ATOM 3944 O O . VAL A 1 582 ? -32.848 -8.614 -25.018 1.00 59.91 613 VAL A O 1
ATOM 3948 N N . ARG A 1 583 ? -33.826 -10.614 -25.363 1.00 63.33 614 ARG A N 1
ATOM 3949 C CA . ARG A 1 583 ? -32.903 -11.001 -26.411 1.00 63.33 614 ARG A CA 1
ATOM 3950 C C . ARG A 1 583 ? -32.920 -9.961 -27.537 1.00 58.58 614 ARG A C 1
ATOM 3951 O O . ARG A 1 583 ? -31.914 -9.740 -28.207 1.00 53.23 614 ARG A O 1
ATOM 3959 N N . MET A 1 584 ? -34.064 -9.310 -27.728 1.00 48.42 615 MET A N 1
ATOM 3960 C CA . MET A 1 584 ? -34.217 -8.358 -28.820 1.00 53.86 615 MET A CA 1
ATOM 3961 C C . MET A 1 584 ? -33.335 -7.146 -28.614 1.00 56.74 615 MET A C 1
ATOM 3962 O O . MET A 1 584 ? -32.677 -6.675 -29.539 1.00 61.97 615 MET A O 1
ATOM 3967 N N . LEU A 1 585 ? -33.317 -6.654 -27.385 1.00 58.56 616 LEU A N 1
ATOM 3968 C CA . LEU A 1 585 ? -32.492 -5.510 -27.029 1.00 53.41 616 LEU A CA 1
ATOM 3969 C C . LEU A 1 585 ? -31.017 -5.829 -27.213 1.00 59.45 616 LEU A C 1
ATOM 3970 O O . LEU A 1 585 ? -30.272 -5.031 -27.781 1.00 62.77 616 LEU A O 1
ATOM 3975 N N . ARG A 1 586 ? -30.592 -6.998 -26.743 1.00 55.31 617 ARG A N 1
ATOM 3976 C CA . ARG A 1 586 ? -29.206 -7.402 -26.941 1.00 67.08 617 ARG A CA 1
ATOM 3977 C C . ARG A 1 586 ? -28.856 -7.455 -28.422 1.00 72.85 617 ARG A C 1
ATOM 3978 O O . ARG A 1 586 ? -27.797 -6.982 -28.833 1.00 73.36 617 ARG A O 1
ATOM 3986 N N . GLU A 1 587 ? -29.752 -8.015 -29.226 1.00 67.07 618 GLU A N 1
ATOM 3987 C CA . GLU A 1 587 ? -29.500 -8.119 -30.657 1.00 64.02 618 GLU A CA 1
ATOM 3988 C C . GLU A 1 587 ? -29.584 -6.770 -31.348 1.00 52.47 618 GLU A C 1
ATOM 3989 O O . GLU A 1 587 ? -28.692 -6.393 -32.099 1.00 74.32 618 GLU A O 1
ATOM 3995 N N . ARG A 1 588 ? -30.650 -6.034 -31.069 1.00 57.24 619 ARG A N 1
ATOM 3996 C CA . ARG A 1 588 ? -31.094 -4.999 -31.989 1.00 50.18 619 ARG A CA 1
ATOM 3997 C C . ARG A 1 588 ? -31.057 -3.563 -31.470 1.00 55.95 619 ARG A C 1
ATOM 3998 O O . ARG A 1 588 ? -31.594 -2.654 -32.106 1.00 61.96 619 ARG A O 1
ATOM 4006 N N . ALA A 1 589 ? -30.429 -3.344 -30.327 1.00 54.84 620 ALA A N 1
ATOM 4007 C CA . ALA A 1 589 ? -30.339 -1.990 -29.801 1.00 60.05 620 ALA A CA 1
ATOM 4008 C C . ALA A 1 589 ? -29.255 -1.175 -30.510 1.00 43.76 620 ALA A C 1
ATOM 4009 O O . ALA A 1 589 ? -28.141 -1.655 -30.718 1.00 61.93 620 ALA A O 1
ATOM 4011 N N . ALA A 1 590 ? -29.603 0.060 -30.868 1.00 56.65 621 ALA A N 1
ATOM 4012 C CA . ALA A 1 590 ? -28.687 0.999 -31.518 1.00 56.62 621 ALA A CA 1
ATOM 4013 C C . ALA A 1 590 ? -27.404 1.181 -30.727 1.00 63.78 621 ALA A C 1
ATOM 4014 O O . ALA A 1 590 ? -26.320 1.346 -31.295 1.00 70.84 621 ALA A O 1
ATOM 4016 N N . PHE A 1 591 ? -27.537 1.172 -29.409 1.00 47.08 622 PHE A N 1
ATOM 4017 C CA . PHE A 1 591 ? -26.380 1.255 -28.544 1.00 49.30 622 PHE A CA 1
ATOM 4018 C C . PHE A 1 591 ? -26.003 -0.153 -28.101 1.00 54.93 622 PHE A C 1
ATOM 4019 O O . PHE A 1 591 ? -26.751 -1.111 -28.318 1.00 55.05 622 PHE A O 1
ATOM 4027 N N . VAL A 1 592 ? -24.837 -0.279 -27.483 1.00 47.09 623 VAL A N 1
ATOM 4028 C CA . VAL A 1 592 ? -24.420 -1.560 -26.944 1.00 54.99 623 VAL A CA 1
ATOM 4029 C C . VAL A 1 592 ? -25.166 -1.861 -25.645 1.00 43.81 623 VAL A C 1
ATOM 4030 O O . VAL A 1 592 ? -24.860 -1.307 -24.591 1.00 56.77 623 VAL A O 1
ATOM 4034 N N . TRP A 1 593 ? -26.162 -2.732 -25.734 1.00 47.04 624 TRP A N 1
ATOM 4035 C CA . TRP A 1 593 ? -26.920 -3.132 -24.559 1.00 68.17 624 TRP A CA 1
ATOM 4036 C C . TRP A 1 593 ? -25.971 -3.565 -23.443 1.00 76.85 624 TRP A C 1
ATOM 4037 O O . TRP A 1 593 ? -25.990 -3.010 -22.335 1.00 66.49 624 TRP A O 1
#

Sequence (502 aa):
GPLVPESLQEQIQSNFIIVIHPGSTTLRIGRATDTLPASIPHVIARRHKQQGQPLYKDSWLLREGLNKPESNEQRQNGLKMVDQAIWSKKMSNGTRRIPVSPEQARSYNKQMRPAILDHCSGNKWTNTSHHPEYLVGEEALYVNPLDCYNIHWPIRRGQQLNIHPGPGGSLTAVLADIEVIWSHAIQKYLEIPLKDLKYYRCILLIPDIYNKQHVKELVNMILMKMGFSGIVVHQESVCATYGSGLSSTCIVDVGDQKTSVCCVEDGVSHRNTRLCLAYGGSDVSRCFYWWLMQRAGFPYRECQLTNKMDCLLLQHLKETFCHLDQDISGLQDHEFQIRHPDSPALLYQFRLGDEKLQAPMALFYPATFGIVGQKMTTLQHSLFEGKALGLDKAILHSIDCCSSDDTKKKMYSSILVVGGGLMFHKAQEFLQHRILNKMPPSFRRIIENVDVITRRPKDMDPRLIAWKGGAVLACLDTTQELWIYQREWQRFGVRMLRERAAFVW

Nearest PDB structures (foldseek):
  4fo0-assembly1_A  TM=1.002E+00  e=0.000E+00  Homo sapiens
  8a5d-assembly1_U  TM=8.468E-01  e=1.303E-42  Thermochaetoides thermophila
  8a5p-assembly1_U  TM=8.596E-01  e=8.209E-42  Thermochaetoides thermophila
  8a5a-assembly1_U  TM=8.305E-01  e=4.866E-37  Saccharomyces cerevisiae S288C
  5nbn-assembly1_F  TM=8.375E-01  e=7.107E-37  Saccharomyces cerevisiae S288C

Organism: Homo sapiens (NCBI:txid9606)

B-factor: mean 49.99, std 18.68, range [10.3, 166.22]

InterPro domains:
  IPR004000 Actin family [PF00022] (48-325)
  IPR004000 Actin family [PF00022] (506-619)
  IPR004000 Actin family [PTHR11937] (121-615)
  IPR004000 Actin family [SM00268] (46-621)
  IPR043129 ATPase, nucleotide binding domain [SSF53067] (48-275)
  IPR043129 ATPase, nucleotide binding domain [SSF53067] (277-619)

Secondary structure (DSSP, 8-state):
-----GGGTTTSGGGGEEEEE--SSEEEEEETT-SS-EEEE--EEEE-SSTTPPPPB--SS--TTTTSTTHHHHHHHHHHHHHHHHHHS--TTSPPPPP--HHHHHHHHTT--PEEEESS-S--PPP-TT--SEEETHHHHTS-TTSSEEEE-SEETTEE---SSTT-SHHHHHHHHHHHHHHHHHHTS---GGGGGG-EEEEEE-SS--HHHHHHHHHIIIIII--SEEEEEEHHHHHHHHHT-SEEEEEEE-SS-EEEEEEESS-B-GGG-EEES--HHHHHHHHHHHHHHTT-S-TT--TT-HHHHHHHHHHHHHH-B--TT--S-EEEEEEE--TTS-EEEEEEEE-THHHHHHHTTTSGGGG---SS--EEE---HHHHS---HHHHHHHHHHT-SSHHHHHHHHHEEEEESSTT--BTHHHHHHHHHHHHS-HHHHHHSS--EEESSGGG--TTTHHHHHHHHHHH-GGGGGT-EEHHHHHHHTTHHHHHH-SS--

Foldseek 3Di:
DDDDDPVCPCPDPQVQEKEWDDDLFWIFIAGLPDPGTDIFGQKKKFFDPDPPDDAAEDADLDDPFCDDPCLVVLLVVLLVVLVVVLQVDAAPVRHGFDADDLVVFQVVAQVWDWDFPFFALPDAAQDCVVPDRMDTTPNLLRHDSPHRIHMDRLDALQAGQADPDDLRDLVSSLVSNLVHVQCCCCPPNVDDQVPLLSHEYEYEGAPQHDLVSVLSNLCCSPPVSNHFKYAYAYLQLLLCLLQVNQWEWEWEAAQFKIWTFTHHRSATDQLLIKMFGGFQSLLLVLLVVSVVSSNNNPPPADSSRSLSSVVSSVCLQVQAAQHSNDFDKDKDKDWRRGHPGGTIIIIGIDGCSSNSSLCCLQSVSSSSRADDQGMDGHPPPVRRDGHHPLRSLQSSLVSDPDVVSSLRHQQHHEYAYDRQPHHCSQVSSLVCNLVVHDVVSNVVHPGGGYHYQRVPHHRNCSSSSSSSSLVPDPVCVQQMDGNVNCVPVRPVSCCVRHSYHD

CATH classification: 3.30.420.40 (+3 more: 2.30.36.90, 3.90.640.10, 3.30.420.40)

Radius of gyration: 23.42 Å; Cα contacts (8 Å, |Δi|>4): 1015; chains: 1; bounding box: 65×62×60 Å

Solvent-accessible surface area: 22521 Å² total; per-residue (Å²): 100,118,166,57,80,145,98,82,74,128,119,57,139,18,13,70,4,0,0,0,16,23,21,9,21,30,0,41,0,0,41,14,48,52,108,118,12,25,66,5,26,0,0,0,0,67,58,15,180,126,172,84,52,120,73,52,70,18,62,19,0,60,24,136,10,12,143,93,128,97,2,91,116,56,34,75,65,2,12,129,87,0,64,112,15,12,118,73,44,94,35,103,109,41,65,93,4,131,90,33,51,42,113,117,0,88,80,66,0,88,145,36,146,44,56,112,75,73,163,84,3,66,61,163,60,22,93,17,86,128,115,22,136,81,11,7,2,104,84,0,9,46,4,27,45,155,38,45,2,15,2,8,3,3,16,26,75,16,72,21,18,84,34,125,52,71,19,1,56,36,105,28,1,21,46,3,1,43,31,0,2,11,35,0,0,89,105,107,17,138,2,68,67,165,38,1,119,139,15,49,0,0,0,2,3,36,2,25,15,58,84,84,27,4,61,41,19,0,44,5,0,1,64,137,16,20,0,33,0,0,2,9,5,1,14,6,0,0,1,2,60,12,0,55,40,74,19,0,0,3,0,14,0,14,26,3,24,0,8,0,1,0,0,31,98,19,78,4,57,77,120,1,11,3,28,0,17,2,0,2,2,1,0,1,18,6,1,16,60,0,0,90,81,0,0,5,3,29,94,119,11,99,34,102,37,26,12,4,1,53,11,1,26,95,0,12,116,75,17,8,6,3,15,10,74,57,38,21,54,62,94,37,96,10,84,7,83,28,7,126,36,46,0,29,31,11,65,1,65,0,2,14,3,7,0,18,0,0,2,0,0,1,33,8,37,2,5,0,16,24,69,40,111,4,0,40,78,28,197,100,167,78,49,45,142,20,20,3,0,0,90,0,0,25,66,0,0,85,44,10,118,47,87,93,13,24,76,85,0,2,34,17,0,0,5,2,11,29,6,8,86,19,107,83,6,72,79,6,0,48,74,13,0,50,81,98,6,49,92,48,24,99,176,102,14,165,90,4,66,3,33,22,117,11,151,103,38,36,8,98,16,0,2,1,42,0,0,11,63,3,17,101,63,108,96,2,126,125,31,10,6,85,58,160,49,13,136,132,96,14,41,118,6,1,147,102,68,23,49,18,115,35

GO terms:
  GO:0005634 nucleus (C, IDA)
  GO:0031011 Ino80 complex (C, IDA)
  GO:0005654 nucleoplasm (C, TAS)
  GO:0005515 protein binding (F, IPI)
  GO:0005654 nucleoplasm (C, IDA)
  GO:0006338 chromatin remodeling (P, IDA)
  GO:0045893 positive regulation of DNA-templated transcription (P, IMP)
  GO:0051726 regulation of cell cycle (P, IMP)
  GO:0060382 regulation of DNA strand elongation (P, IMP)
  GO:0033044 regulation of chromosome organization (P, IMP)
  GO:0006275 regulation of DNA replication (P, IMP)
  GO:0005634 nucleus (C, HDA)